Protein AF-0000000076611194 (afdb_homodimer)

Foldseek 3Di:
DWDQFPLRDIDDQAEAECQPPDLVLVLVQVVLLVVLPAQHYEEELQSVNLLSQLVSQVPDPHHPVSHAYEYEDEQQCLVPVVLVLVLSCVSNVHQAHAEYEHEDQFHFHHPDDGRDDFDFALPQQVRTDPDHVLSSLVVVVVCCVVVRYSFYAYEPAALVRLVVNVVRHPHRHRAYEYAAELLRHNLVRCVSCVVVNHAAAHECNWDADDPDPQWPDGDTQQRDPLLVVVCVVFVAHSLLSSCQLQVVSRHRYHDYDSDSVVSSSNSCSPVDHDDPVSSVVSNPDDHDHDPDCVSRGNSDGND/DWDQFPLRDIDDQAEAECQPPDLVLVLVQVVLLVVLPAQHYEEELQSVNLLSQLVSQVPDPHHPVSHAYEYEDEQQCLVPVVLVLVLSCVSNVHQAHAEYEHEDQFHFHHPDDGRDDFDFALPQQVRTDPDHVLSSLVVVVVCCVVVRYSFYAYEPAALVRLVVNVVRHPHRHRAYEYAAELLRHNLVRCVSCVVVNHAAAHECNWDADDPDPQWPDGDTQQRDPLLVVVCVVFVAHSLLSSCQLQVVSRHRYHDYDSDSVVSSSNSCSPVDHDDPVSSVVSNPDDHDHDPDCVSRGNSDGND

Nearest PDB structures (foldseek):
  7s5i-assembly1_A  TM=8.978E-01  e=3.590E-32  Prunus persica
  1cwn-assembly1_A  TM=9.078E-01  e=1.060E-29  Sus scrofa
  3h4g-assembly1_A  TM=8.860E-01  e=6.941E-30  Sus scrofa
  3fx4-assembly1_A  TM=8.850E-01  e=2.966E-29  Sus scrofa
  3cv7-assembly1_A  TM=8.559E-01  e=5.448E-30  Sus scrofa

Solvent-accessible surface area (backbone atoms only — not comparable to full-atom values): 32030 Å² total; per-residue (Å²): 113,70,43,70,37,72,70,70,48,75,41,57,32,59,26,44,38,41,79,87,44,52,49,87,51,39,51,63,34,50,50,43,37,45,72,59,62,46,44,19,40,34,52,28,47,61,55,67,28,44,44,40,54,18,51,39,34,72,73,44,93,54,50,66,87,70,42,43,42,32,37,27,48,46,32,40,37,47,92,45,46,66,61,51,49,51,51,48,32,58,34,34,64,47,79,58,38,51,30,40,23,43,51,45,79,57,30,30,53,65,81,66,85,77,67,55,82,84,75,68,26,55,76,31,48,79,43,54,31,70,52,35,61,71,60,39,48,51,49,53,50,49,36,42,76,70,56,41,26,69,32,47,29,36,17,56,63,46,50,42,55,47,56,43,44,61,25,68,43,88,69,61,50,26,29,38,35,34,76,27,26,70,71,42,61,54,63,67,51,48,50,53,28,54,77,68,51,16,45,35,28,25,28,60,42,72,43,66,52,64,100,41,86,77,38,78,50,66,70,30,56,61,67,33,66,69,43,44,51,48,11,63,73,70,74,47,51,34,64,28,50,44,53,32,56,42,45,75,67,67,21,25,39,40,45,71,63,80,44,58,70,58,39,39,48,56,60,54,25,72,78,67,80,80,50,71,69,59,46,50,56,52,71,62,48,86,57,77,66,66,83,79,57,44,30,53,38,40,37,45,58,56,114,113,70,43,71,36,72,71,67,50,74,42,57,33,58,26,43,37,41,78,88,44,52,49,87,50,39,50,63,35,49,50,42,38,46,73,59,62,49,45,20,41,35,54,29,47,61,55,66,28,44,44,40,53,18,50,37,34,72,73,44,92,55,48,66,88,71,42,43,41,32,36,25,49,46,30,40,36,46,93,44,44,66,62,50,48,51,52,48,30,59,36,33,63,46,81,59,37,51,30,41,24,43,52,44,80,57,29,30,51,66,79,64,84,76,67,54,82,84,78,68,25,55,76,31,47,81,43,54,30,69,52,35,60,69,60,38,49,51,49,53,52,49,35,43,76,70,55,40,26,67,32,46,29,36,17,58,64,47,48,40,56,47,56,42,44,62,26,67,43,89,69,63,48,26,28,39,35,34,76,26,25,70,68,43,62,53,62,67,50,48,50,53,28,55,76,67,54,17,44,34,28,26,28,60,41,71,44,65,52,64,99,41,85,77,38,78,50,66,70,29,56,60,68,33,65,69,42,45,50,48,12,63,74,69,74,46,50,34,66,30,50,44,53,32,54,41,46,75,67,68,19,25,39,41,44,71,63,82,44,58,69,57,38,40,47,56,59,54,25,72,77,68,80,79,50,71,70,58,46,50,55,52,72,62,50,87,56,78,66,67,82,78,58,44,30,53,36,40,37,45,56,56,115

Secondary structure (DSSP, 8-state):
-EEE-TTS-EEESEEEE-TT--GGGHHHHHHHHHHHT--EEE--GGGT-HHHHHHHHHHSSS-GGGSEEEEEE-GGGGGGHHHHHHHHHHHHTSS-EEEEEESSSSEE----SSSPP----TTGGGGEE---HHHHHHHHHHHHHTTSEEEEEEES--HHHHHHHHHH-SS--SEEEEE-BTTB--HHHHHHHHHTTPEEEEE--S----S-TT------GGG-HHHHHHHHHHT--HHHHHHHHHHHTT-EEEE--S-HHHHHHHHGGGS----HHHHHHHHT---------HHHHHSS---/-EEE-TTS-EEESEEEE-TT--GGGHHHHHHHHHHHT--EEE--GGGT-HHHHHHHHHHSSS-GGGSEEEEEE-GGGGGGHHHHHHHHHHHHTSS-EEEEEESSSSEE----SSSPP----TTGGGGEE---HHHHHHHHHHHHHTTSEEEEEEES--HHHHHHHHHH-SS--SEEEEE-BTTB--HHHHHHHHHTTPEEEEE--S----S-TT------GGG-HHHHHHHHHHT--HHHHHHHHHHHTT-EEEE--S-HHHHHHHHGGGS----HHHHHHHHT---------HHHHHSS---

Structure (mmCIF, N/CA/C/O backbone):
data_AF-0000000076611194-model_v1
#
loop_
_entity.id
_entity.type
_entity.pdbx_description
1 polymer 'NADP-dependent oxidoreductase domain-containing protein'
#
loop_
_atom_site.group_PDB
_atom_site.id
_atom_site.type_symbol
_atom_site.label_atom_id
_atom_site.label_alt_id
_atom_site.label_comp_id
_atom_site.label_asym_id
_atom_site.label_entity_id
_atom_site.label_seq_id
_atom_site.pdbx_PDB_ins_code
_atom_site.Cartn_x
_atom_site.Cartn_y
_atom_site.Cartn_z
_atom_site.occupancy
_atom_site.B_iso_or_equiv
_atom_site.auth_seq_id
_atom_site.auth_comp_id
_atom_site.auth_asym_id
_atom_site.auth_atom_id
_atom_site.pdbx_PDB_model_num
ATOM 1 N N . MET A 1 1 ? -4.527 19.906 24.047 1 89.81 1 MET A N 1
ATOM 2 C CA . MET A 1 1 ? -3.975 18.562 23.953 1 89.81 1 MET A CA 1
ATOM 3 C C . MET A 1 1 ? -2.678 18.562 23.141 1 89.81 1 MET A C 1
ATOM 5 O O . MET A 1 1 ? -2.58 19.219 22.109 1 89.81 1 MET A O 1
ATOM 9 N N . LYS A 1 2 ? -1.618 18.062 23.703 1 95.25 2 LYS A N 1
ATOM 10 C CA . LYS A 1 2 ? -0.316 17.953 23.062 1 95.25 2 LYS A CA 1
ATOM 11 C C . LYS A 1 2 ? 0.236 16.547 23.156 1 95.25 2 LYS A C 1
ATOM 13 O O . LYS A 1 2 ? -0.231 15.742 23.969 1 95.25 2 LYS A O 1
ATOM 18 N N . VAL A 1 3 ? 1.064 16.234 22.203 1 96.94 3 VAL A N 1
ATOM 19 C CA . VAL A 1 3 ? 1.78 14.961 22.234 1 96.94 3 VAL A CA 1
ATOM 20 C C . VAL A 1 3 ? 3.277 15.211 22.062 1 96.94 3 VAL A C 1
ATOM 22 O O . VAL A 1 3 ? 3.689 16.25 21.562 1 96.94 3 VAL A O 1
ATOM 25 N N . THR A 1 4 ? 4.031 14.305 22.625 1 97.94 4 THR A N 1
ATOM 26 C CA . THR A 1 4 ? 5.469 14.344 22.391 1 97.94 4 THR A CA 1
ATOM 27 C C . THR A 1 4 ? 5.836 13.453 21.203 1 97.94 4 THR A C 1
ATOM 29 O O . THR A 1 4 ? 5.527 12.258 21.188 1 97.94 4 THR A O 1
ATOM 32 N N . LEU A 1 5 ? 6.43 14.047 20.188 1 98.31 5 LEU A N 1
ATOM 33 C CA . LEU A 1 5 ? 6.871 13.305 19.016 1 98.31 5 LEU A CA 1
ATOM 34 C C . LEU A 1 5 ? 8.07 12.43 19.344 1 98.31 5 LEU A C 1
ATOM 36 O O . LEU A 1 5 ? 8.711 12.609 20.375 1 98.31 5 LEU A O 1
ATOM 40 N N . SER A 1 6 ? 8.344 11.484 18.484 1 97.06 6 SER A N 1
ATOM 41 C CA . SER A 1 6 ? 9.508 10.625 18.641 1 97.06 6 SER A CA 1
ATOM 42 C C . SER A 1 6 ? 10.797 11.438 18.656 1 97.06 6 SER A C 1
ATOM 44 O O . SER A 1 6 ? 11.82 10.992 19.188 1 97.06 6 SER A O 1
ATOM 46 N N . SER A 1 7 ? 10.727 12.656 18.109 1 97.44 7 SER A N 1
ATOM 47 C CA . SER A 1 7 ? 11.875 13.555 18.078 1 97.44 7 SER A CA 1
ATOM 48 C C . SER A 1 7 ? 12.07 14.25 19.422 1 97.44 7 SER A C 1
ATOM 50 O O . SER A 1 7 ? 13.094 14.898 19.641 1 97.44 7 SER A O 1
ATOM 52 N N . GLY A 1 8 ? 11.109 14.148 20.297 1 97.75 8 GLY A N 1
ATOM 53 C CA . GLY A 1 8 ? 11.195 14.766 21.609 1 97.75 8 GLY A CA 1
ATOM 54 C C . GLY A 1 8 ? 10.477 16.094 21.703 1 97.75 8 GLY A C 1
ATOM 55 O O . GLY A 1 8 ? 10.297 16.625 22.797 1 97.75 8 GLY A O 1
ATOM 56 N N . HIS A 1 9 ? 10.023 16.609 20.562 1 97.69 9 HIS A N 1
ATOM 57 C CA . HIS A 1 9 ? 9.336 17.891 20.531 1 97.69 9 HIS A CA 1
ATOM 58 C C . HIS A 1 9 ? 7.844 17.719 20.797 1 97.69 9 HIS A C 1
ATOM 60 O O . HIS A 1 9 ? 7.238 16.734 20.375 1 97.69 9 HIS A O 1
ATOM 66 N N . GLU A 1 10 ? 7.227 18.656 21.484 1 98 10 GLU A N 1
ATOM 67 C CA . GLU A 1 10 ? 5.793 18.641 21.75 1 98 10 GLU A CA 1
ATOM 68 C C . GLU A 1 10 ? 5.004 19.234 20.594 1 98 10 GLU A C 1
ATOM 70 O O . GLU A 1 10 ? 5.395 20.266 20.031 1 98 10 GLU A O 1
ATOM 75 N N . MET A 1 11 ? 3.965 18.609 20.219 1 98.38 11 MET A N 1
ATOM 76 C CA . MET A 1 11 ? 3.139 19.031 19.094 1 98.38 11 MET A CA 1
ATOM 77 C C . MET A 1 11 ? 1.671 19.125 19.5 1 98.38 11 MET A C 1
ATOM 79 O O . MET A 1 11 ? 1.11 18.156 20.016 1 98.38 11 MET A O 1
ATOM 83 N N . PRO A 1 12 ? 1.036 20.312 19.328 1 98.19 12 PRO A N 1
ATOM 84 C CA . PRO A 1 12 ? -0.415 20.375 19.516 1 98.19 12 PRO A CA 1
ATOM 85 C C . PRO A 1 12 ? -1.175 19.484 18.531 1 98.19 12 PRO A C 1
ATOM 87 O O . PRO A 1 12 ? -0.795 19.391 17.359 1 98.19 12 PRO A O 1
ATOM 90 N N . LEU A 1 13 ? -2.264 18.906 18.906 1 97.62 13 LEU A N 1
ATOM 91 C CA . LEU A 1 13 ? -2.957 17.891 18.125 1 97.62 13 LEU A CA 1
ATOM 92 C C . LEU A 1 13 ? -4.074 18.516 17.297 1 97.62 13 LEU A C 1
ATOM 94 O O . LEU A 1 13 ? -4.535 17.906 16.328 1 97.62 13 LEU A O 1
ATOM 98 N N . LEU A 1 14 ? -4.656 19.578 17.812 1 98.12 14 LEU A N 1
ATOM 99 C CA . LEU A 1 14 ? -5.629 20.281 17 1 98.12 14 LEU A CA 1
ATOM 100 C C . LEU A 1 14 ? -4.941 21.328 16.109 1 98.12 14 LEU A C 1
ATOM 102 O O . LEU A 1 14 ? -4.34 22.281 16.625 1 98.12 14 LEU A O 1
ATOM 106 N N . ILE A 1 15 ? -5.012 21.125 14.828 1 98.69 15 ILE A N 1
ATOM 107 C CA . ILE A 1 15 ? -4.156 21.797 13.859 1 98.69 15 ILE A CA 1
ATOM 108 C C . ILE A 1 15 ? -5.004 22.688 12.961 1 98.69 15 ILE A C 1
ATOM 110 O O . ILE A 1 15 ? -6.039 22.266 12.445 1 98.69 15 ILE A O 1
ATOM 114 N N . TYR A 1 16 ? -4.602 23.938 12.844 1 98.5 16 TYR A N 1
ATOM 115 C CA . TYR A 1 16 ? -5.25 24.828 11.875 1 98.5 16 TYR A CA 1
ATOM 116 C C . TYR A 1 16 ? -4.637 24.656 10.492 1 98.5 16 TYR A C 1
ATOM 118 O O . TYR A 1 16 ? -3.488 25.047 10.266 1 98.5 16 TYR A O 1
ATOM 126 N N . GLY A 1 17 ? -5.371 24.109 9.578 1 98.38 17 GLY A N 1
ATOM 127 C CA . GLY A 1 17 ? -4.926 23.906 8.203 1 98.38 17 GLY A CA 1
ATOM 128 C C . GLY A 1 17 ? -5.152 25.125 7.316 1 98.38 17 GLY A C 1
ATOM 129 O O . GLY A 1 17 ? -6.094 25.891 7.531 1 98.38 17 GLY A O 1
ATOM 130 N N . THR A 1 18 ? -4.316 25.156 6.273 1 98.19 18 THR A N 1
ATOM 131 C CA . THR A 1 18 ? -4.41 26.359 5.441 1 98.19 18 THR A CA 1
ATOM 132 C C . THR A 1 18 ? -4.559 25.984 3.971 1 98.19 18 THR A C 1
ATOM 134 O O . THR A 1 18 ? -4.379 26.812 3.086 1 98.19 18 THR A O 1
ATOM 137 N N . TYR A 1 19 ? -4.855 24.75 3.643 1 95.88 19 TYR A N 1
ATOM 138 C CA . TYR A 1 19 ? -5.098 24.328 2.266 1 95.88 19 TYR A CA 1
ATOM 139 C C . TYR A 1 19 ? -6.219 25.156 1.64 1 95.88 19 TYR A C 1
ATOM 141 O O . TYR A 1 19 ? -7.289 25.297 2.232 1 95.88 19 TYR A O 1
ATOM 149 N N . LYS A 1 20 ? -6.004 25.781 0.553 1 92.38 20 LYS A N 1
ATOM 150 C CA . LYS A 1 20 ? -6.934 26.578 -0.248 1 92.38 20 LYS A CA 1
ATOM 151 C C . LYS A 1 20 ? -7.305 27.875 0.458 1 92.38 20 LYS A C 1
ATOM 153 O O . LYS A 1 20 ? -8.336 28.469 0.163 1 92.38 20 LYS A O 1
ATOM 158 N N . VAL A 1 21 ? -6.547 28.266 1.458 1 94.31 21 VAL A N 1
ATOM 159 C CA . VAL A 1 21 ? -6.668 29.609 2.004 1 94.31 21 VAL A CA 1
ATOM 160 C C . VAL A 1 21 ? -5.785 30.578 1.211 1 94.31 21 VAL A C 1
ATOM 162 O O . VAL A 1 21 ? -4.559 30.453 1.223 1 94.31 21 VAL A O 1
ATOM 165 N N . TYR A 1 22 ? -6.438 31.5 0.602 1 93.81 22 TYR A N 1
ATOM 166 C CA . TYR A 1 22 ? -5.719 32.438 -0.26 1 93.81 22 TYR A CA 1
ATOM 167 C C . TYR A 1 22 ? -4.82 33.344 0.559 1 93.81 22 TYR A C 1
ATOM 169 O O . TYR A 1 22 ? -5.176 33.75 1.673 1 93.81 22 TYR A O 1
ATOM 177 N N . PRO A 1 23 ? -3.742 33.688 -0.068 1 95.5 23 PRO A N 1
ATOM 178 C CA . PRO A 1 23 ? -2.756 34.5 0.657 1 95.5 23 PRO A CA 1
ATOM 179 C C . PRO A 1 23 ? -3.344 35.781 1.225 1 95.5 23 PRO A C 1
ATOM 181 O O . PRO A 1 23 ? -2.963 36.219 2.316 1 95.5 23 PRO A O 1
ATOM 184 N N . ASP A 1 24 ? -4.266 36.312 0.59 1 96.06 24 ASP A N 1
ATOM 185 C CA . ASP A 1 24 ? -4.781 37.625 0.992 1 96.06 24 ASP A CA 1
ATOM 186 C C . ASP A 1 24 ? -5.605 37.531 2.275 1 96.06 24 ASP A C 1
ATOM 188 O O . ASP A 1 24 ? -5.719 38.5 3.027 1 96.06 24 ASP A O 1
ATOM 192 N N . ILE A 1 25 ? -6.137 36.344 2.598 1 96.56 25 ILE A N 1
ATOM 193 C CA . ILE A 1 25 ? -6.992 36.25 3.775 1 96.56 25 ILE A CA 1
ATOM 194 C C . ILE A 1 25 ? -6.277 35.469 4.867 1 96.56 25 ILE A C 1
ATOM 196 O O . ILE A 1 25 ? -6.809 35.281 5.969 1 96.56 25 ILE A O 1
ATOM 200 N N . ILE A 1 26 ? -5.102 35 4.645 1 96.44 26 ILE A N 1
ATOM 201 C CA . ILE A 1 26 ? -4.312 34.219 5.594 1 96.44 26 ILE A CA 1
ATOM 202 C C . ILE A 1 26 ? -4.152 35 6.895 1 96.44 26 ILE A C 1
ATOM 204 O O . ILE A 1 26 ? -4.387 34.469 7.98 1 96.44 26 ILE A O 1
ATOM 208 N N . PRO A 1 27 ? -3.801 36.312 6.816 1 96.38 27 PRO A N 1
ATOM 209 C CA . PRO A 1 27 ? -3.562 37.031 8.07 1 96.38 27 PRO A CA 1
ATOM 210 C C . PRO A 1 27 ? -4.793 37.062 8.977 1 96.38 27 PRO A C 1
ATOM 212 O O . PRO A 1 27 ? -4.684 36.812 10.18 1 96.38 27 PRO A O 1
ATOM 215 N N . SER A 1 28 ? -5.922 37.312 8.43 1 96.81 28 SER A N 1
ATOM 216 C CA . SER A 1 28 ? -7.141 37.375 9.234 1 96.81 28 SER A CA 1
ATOM 217 C C . SER A 1 28 ? -7.496 36 9.773 1 96.81 28 SER A C 1
ATOM 219 O O . SER A 1 28 ? -7.953 35.875 10.914 1 96.81 28 SER A O 1
ATOM 221 N N . CYS A 1 29 ? -7.309 34.969 9 1 97.62 29 CYS A N 1
ATOM 222 C CA . CYS A 1 29 ? -7.586 33.594 9.422 1 97.62 29 CYS A CA 1
ATOM 223 C C . CYS A 1 29 ? -6.652 33.156 10.555 1 97.62 29 CYS A C 1
ATOM 225 O O . CYS A 1 29 ? -7.094 32.562 11.539 1 97.62 29 CYS A O 1
ATOM 227 N N . LEU A 1 30 ? -5.383 33.469 10.406 1 97.94 30 LEU A N 1
ATOM 228 C CA . LEU A 1 30 ? -4.406 33.125 11.422 1 97.94 30 LEU A CA 1
ATOM 229 C C . LEU A 1 30 ? -4.684 33.875 12.727 1 97.94 30 LEU A C 1
ATOM 231 O O . LEU A 1 30 ? -4.574 33.281 13.812 1 97.94 30 LEU A O 1
ATOM 235 N N . GLN A 1 31 ? -5.023 35.156 12.602 1 97.62 31 GLN A N 1
ATOM 236 C CA . GLN A 1 31 ? -5.371 35.906 13.805 1 97.62 31 GLN A CA 1
ATOM 237 C C . GLN A 1 31 ? -6.523 35.25 14.555 1 97.62 31 GLN A C 1
ATOM 239 O O . GLN A 1 31 ? -6.445 35.062 15.773 1 97.62 31 GLN A O 1
ATOM 244 N N . ALA A 1 32 ? -7.543 34.938 13.836 1 97.88 32 ALA A N 1
ATOM 245 C CA . ALA A 1 32 ? -8.703 34.281 14.438 1 97.88 32 ALA A CA 1
ATOM 246 C C . ALA A 1 32 ? -8.328 32.938 15.078 1 97.88 32 ALA A C 1
ATOM 248 O O . ALA A 1 32 ? -8.781 32.625 16.188 1 97.88 32 ALA A O 1
ATOM 249 N N . ALA A 1 33 ? -7.543 32.125 14.398 1 98.31 33 ALA A N 1
ATOM 250 C CA . ALA A 1 33 ? -7.133 30.812 14.891 1 98.31 33 ALA A CA 1
ATOM 251 C C . ALA A 1 33 ? -6.309 30.938 16.172 1 98.31 33 ALA A C 1
ATOM 253 O O . ALA A 1 33 ? -6.555 30.234 17.141 1 98.31 33 ALA A O 1
ATOM 254 N N . LEU A 1 34 ? -5.352 31.859 16.156 1 98.12 34 LEU A N 1
ATOM 255 C CA . LEU A 1 34 ? -4.484 32.031 17.312 1 98.12 34 LEU A CA 1
ATOM 256 C C . LEU A 1 34 ? -5.266 32.625 18.484 1 98.12 34 LEU A C 1
ATOM 258 O O . LEU A 1 34 ? -5.031 32.25 19.641 1 98.12 34 LEU A O 1
ATOM 262 N N . ASP A 1 35 ? -6.168 33.531 18.188 1 97.88 35 ASP A N 1
ATOM 263 C CA . ASP A 1 35 ? -7.02 34.094 19.234 1 97.88 35 ASP A CA 1
ATOM 264 C C . ASP A 1 35 ? -7.875 33 19.875 1 97.88 35 ASP A C 1
ATOM 266 O O . ASP A 1 35 ? -8.148 33.031 21.062 1 97.88 35 ASP A O 1
ATOM 270 N N . ALA A 1 36 ? -8.336 32.062 19.109 1 97.81 36 ALA A N 1
ATOM 271 C CA . ALA A 1 36 ? -9.164 30.969 19.594 1 97.81 36 ALA A CA 1
ATOM 272 C C . ALA A 1 36 ? -8.352 30.031 20.484 1 97.81 36 ALA A C 1
ATOM 274 O O . ALA A 1 36 ? -8.898 29.375 21.375 1 97.81 36 ALA A O 1
ATOM 275 N N . GLY A 1 37 ? -7.004 29.922 20.172 1 97.62 37 GLY A N 1
ATOM 276 C CA . GLY A 1 37 ? -6.176 29.078 21.016 1 97.62 37 GLY A CA 1
ATOM 277 C C . GLY A 1 37 ? -5.27 28.141 20.219 1 97.62 37 GLY A C 1
ATOM 278 O O . GLY A 1 37 ? -4.363 27.531 20.781 1 97.62 37 GLY A O 1
ATOM 279 N N . PHE A 1 38 ? -5.48 28.062 18.875 1 98.31 38 PHE A N 1
ATOM 280 C CA . PHE A 1 38 ? -4.621 27.219 18.047 1 98.31 38 PHE A CA 1
ATOM 281 C C . PHE A 1 38 ? -3.166 27.656 18.172 1 98.31 38 PHE A C 1
ATOM 283 O O . PHE A 1 38 ? -2.873 28.844 18.25 1 98.31 38 PHE A O 1
ATOM 290 N N . ARG A 1 39 ? -2.297 26.656 18.125 1 98.31 39 ARG A N 1
ATOM 291 C CA . ARG A 1 39 ? -0.866 26.953 18.156 1 98.31 39 ARG A CA 1
ATOM 292 C C . ARG A 1 39 ? -0.108 26.062 17.172 1 98.31 39 ARG A C 1
ATOM 294 O O . ARG A 1 39 ? 1.122 26 17.203 1 98.31 39 ARG A O 1
ATOM 301 N N . HIS A 1 40 ? -0.771 25.25 16.375 1 98.81 40 HIS A N 1
ATOM 302 C CA . HIS A 1 40 ? -0.241 24.422 15.297 1 98.81 40 HIS A CA 1
ATOM 303 C C . HIS A 1 40 ? -0.825 24.828 13.945 1 98.81 40 HIS A C 1
ATOM 305 O O . HIS A 1 40 ? -2.037 24.734 13.742 1 98.81 40 HIS A O 1
ATOM 311 N N . ILE A 1 41 ? 0.032 25.312 13.102 1 98.75 41 ILE A N 1
ATOM 312 C CA . ILE A 1 41 ? -0.364 25.75 11.766 1 98.75 41 ILE A CA 1
ATOM 313 C C . ILE A 1 41 ? 0.169 24.766 10.727 1 98.75 41 ILE A C 1
ATOM 315 O O . ILE A 1 41 ? 1.356 24.438 10.727 1 98.75 41 ILE A O 1
ATOM 319 N N . ASP A 1 42 ? -0.697 24.312 9.875 1 98.81 42 ASP A N 1
ATOM 320 C CA . ASP A 1 42 ? -0.332 23.375 8.812 1 98.81 42 ASP A CA 1
ATOM 321 C C . ASP A 1 42 ? -0.409 24.031 7.441 1 98.81 42 ASP A C 1
ATOM 323 O O . ASP A 1 42 ? -1.436 24.609 7.086 1 98.81 42 ASP A O 1
ATOM 327 N N . THR A 1 43 ? 0.631 23.953 6.727 1 98.75 43 THR A N 1
ATOM 328 C CA . THR A 1 43 ? 0.722 24.453 5.359 1 98.75 43 THR A CA 1
ATOM 329 C C . THR A 1 43 ? 1.559 23.516 4.492 1 98.75 43 THR A C 1
ATOM 331 O O . THR A 1 43 ? 1.72 22.344 4.82 1 98.75 43 THR A O 1
ATOM 334 N N . ALA A 1 44 ? 1.891 23.938 3.271 1 98.62 44 ALA A N 1
ATOM 335 C CA . ALA A 1 44 ? 2.734 23.203 2.328 1 98.62 44 ALA A CA 1
ATOM 336 C C . ALA A 1 44 ? 3.287 24.141 1.254 1 98.62 44 ALA A C 1
ATOM 338 O O . ALA A 1 44 ? 2.691 25.188 0.961 1 98.62 44 ALA A O 1
ATOM 339 N N . SER A 1 45 ? 4.406 23.703 0.715 1 98.06 45 SER A N 1
ATOM 340 C CA . SER A 1 45 ? 4.961 24.484 -0.389 1 98.06 45 SER A CA 1
ATOM 341 C C . SER A 1 45 ? 3.941 24.656 -1.507 1 98.06 45 SER A C 1
ATOM 343 O O . SER A 1 45 ? 3.766 25.766 -2.021 1 98.06 45 SER A O 1
ATOM 345 N N . MET A 1 46 ? 3.203 23.672 -1.845 1 97.19 46 MET A N 1
ATOM 346 C CA . MET A 1 46 ? 2.27 23.656 -2.967 1 97.19 46 MET A CA 1
ATOM 347 C C . MET A 1 46 ? 1.06 24.547 -2.682 1 97.19 46 MET A C 1
ATOM 349 O O . MET A 1 46 ? 0.34 24.938 -3.602 1 97.19 46 MET A O 1
ATOM 353 N N . TYR A 1 47 ? 0.797 24.781 -1.359 1 97.12 47 TYR A N 1
ATOM 354 C CA . TYR A 1 47 ? -0.385 25.562 -1.008 1 97.12 47 TYR A CA 1
ATOM 355 C C . TYR A 1 47 ? -0.247 27 -1.482 1 97.12 47 TYR A C 1
ATOM 357 O O . TYR A 1 47 ? -1.246 27.703 -1.638 1 97.12 47 TYR A O 1
ATOM 365 N N . GLY A 1 48 ? 1.026 27.516 -1.538 1 96.88 48 GLY A N 1
ATOM 366 C CA . GLY A 1 48 ? 1.282 28.844 -2.062 1 96.88 48 GLY A CA 1
ATOM 367 C C . GLY A 1 48 ? 1.058 29.938 -1.041 1 96.88 48 GLY A C 1
ATOM 368 O O . GLY A 1 48 ? 1.004 31.125 -1.393 1 96.88 48 GLY A O 1
ATOM 369 N N . ASN A 1 49 ? 0.896 29.578 0.241 1 97.94 49 ASN A N 1
ATOM 370 C CA . ASN A 1 49 ? 0.572 30.609 1.214 1 97.94 49 ASN A CA 1
ATOM 371 C C . ASN A 1 49 ? 1.616 30.688 2.324 1 97.94 49 ASN A C 1
ATOM 373 O O . ASN A 1 49 ? 1.4 31.344 3.344 1 97.94 49 ASN A O 1
ATOM 377 N N . GLU A 1 50 ? 2.781 30 2.174 1 98.56 50 GLU A N 1
ATOM 378 C CA . GLU A 1 50 ? 3.857 30.047 3.158 1 98.56 50 GLU A CA 1
ATOM 379 C C .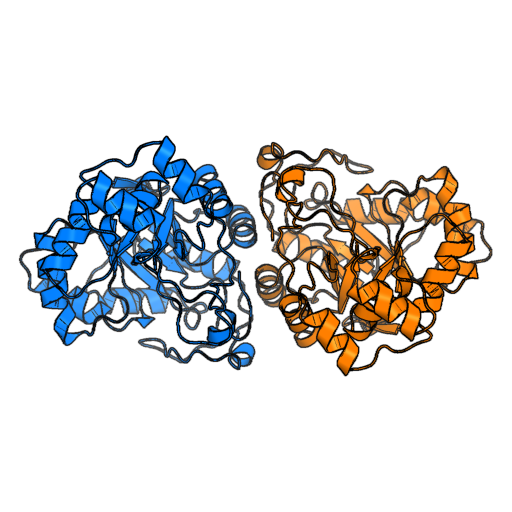 GLU A 1 50 ? 4.336 31.484 3.389 1 98.56 50 GLU A C 1
ATOM 381 O O . GLU A 1 50 ? 4.559 31.891 4.527 1 98.56 50 GLU A O 1
ATOM 386 N N . GLU A 1 51 ? 4.449 32.219 2.275 1 98.31 51 GLU A N 1
ATOM 387 C CA . GLU A 1 51 ? 4.938 33.594 2.385 1 98.31 51 GLU A CA 1
ATOM 388 C C . GLU A 1 51 ? 3.988 34.469 3.217 1 98.31 51 GLU A C 1
ATOM 390 O O . GLU A 1 51 ? 4.434 35.25 4.047 1 98.31 51 GLU A O 1
ATOM 395 N N . ALA A 1 52 ? 2.74 34.344 2.967 1 98.38 52 ALA A N 1
ATOM 396 C CA . ALA A 1 52 ? 1.745 35.094 3.734 1 98.38 52 ALA A CA 1
ATOM 397 C C . ALA A 1 52 ? 1.8 34.719 5.211 1 98.38 52 ALA A C 1
ATOM 399 O O . ALA A 1 52 ? 1.633 35.562 6.082 1 98.38 52 ALA A O 1
ATOM 400 N N . ILE A 1 53 ? 2.033 33.469 5.523 1 98.5 53 ILE A N 1
ATOM 401 C CA . ILE A 1 53 ? 2.139 32.969 6.895 1 98.5 53 ILE A CA 1
ATOM 402 C C . ILE A 1 53 ? 3.373 33.594 7.562 1 98.5 53 ILE A C 1
ATOM 404 O O . ILE A 1 53 ? 3.291 34.094 8.68 1 98.5 53 ILE A O 1
ATOM 408 N N . GLY A 1 54 ? 4.516 33.531 6.855 1 98.25 54 GLY A N 1
ATOM 409 C CA . GLY A 1 54 ? 5.727 34.125 7.383 1 98.25 54 GLY A CA 1
ATOM 410 C C . GLY A 1 54 ? 5.57 35.625 7.684 1 98.25 54 GLY A C 1
ATOM 411 O O . GLY A 1 54 ? 5.969 36.094 8.75 1 98.25 54 GLY A O 1
ATOM 412 N N . THR A 1 55 ? 4.965 36.281 6.75 1 97.81 55 THR A N 1
ATOM 413 C CA . THR A 1 55 ? 4.754 37.719 6.891 1 97.81 55 THR A CA 1
ATOM 414 C C . THR A 1 55 ? 3.855 38.031 8.086 1 97.81 55 THR A C 1
ATOM 416 O O . THR A 1 55 ? 4.09 39 8.812 1 97.81 55 THR A O 1
ATOM 419 N N . PHE A 1 56 ? 2.826 37.25 8.242 1 97.75 56 PHE A N 1
ATOM 420 C CA . PHE A 1 56 ? 1.928 37.406 9.383 1 97.75 56 PHE A CA 1
ATOM 421 C C . PHE A 1 56 ? 2.703 37.375 10.695 1 97.75 56 PHE A C 1
ATOM 423 O O . PHE A 1 56 ? 2.52 38.25 11.547 1 97.75 56 PHE A O 1
ATOM 430 N N . PHE A 1 57 ? 3.602 36.469 10.914 1 97 57 PHE A N 1
ATOM 431 C CA . PHE A 1 57 ? 4.293 36.281 12.188 1 97 57 PHE A CA 1
ATOM 432 C C . PHE A 1 57 ? 5.344 37.375 12.391 1 97 57 PHE A C 1
ATOM 434 O O . PHE A 1 57 ? 5.711 37.688 13.523 1 97 57 PHE A O 1
ATOM 441 N N . LYS A 1 58 ? 5.781 38 11.312 1 95.44 58 LYS A N 1
ATOM 442 C CA . LYS A 1 58 ? 6.711 39.094 11.414 1 95.44 58 LYS A CA 1
ATOM 443 C C . LYS A 1 58 ? 6 40.375 11.875 1 95.44 58 LYS A C 1
ATOM 445 O O . LYS A 1 58 ? 6.609 41.25 12.508 1 95.44 58 LYS A O 1
ATOM 450 N N . ASN A 1 59 ? 4.77 40.438 11.578 1 93.56 59 ASN A N 1
ATOM 451 C CA . ASN A 1 59 ? 4.051 41.688 11.797 1 93.56 59 ASN A CA 1
ATOM 452 C C . ASN A 1 59 ? 3.021 41.531 12.914 1 93.56 59 ASN A C 1
ATOM 454 O O . ASN A 1 59 ? 2.254 42.469 13.172 1 93.56 59 ASN A O 1
ATOM 458 N N . SER A 1 60 ? 2.971 40.469 13.461 1 92.25 60 SER A N 1
ATOM 459 C CA . SER A 1 60 ? 1.947 40.219 14.469 1 92.25 60 SER A CA 1
ATOM 460 C C . SER A 1 60 ? 2.545 40.188 15.867 1 92.25 60 SER A C 1
ATOM 462 O O . SER A 1 60 ? 3.766 40.25 16.031 1 92.25 60 SER A O 1
ATOM 464 N N . THR A 1 61 ? 1.64 40.219 16.844 1 92.44 61 THR A N 1
ATOM 465 C CA . THR A 1 61 ? 2.059 40.094 18.234 1 92.44 61 THR A CA 1
ATOM 466 C C . THR A 1 61 ? 2.426 38.625 18.547 1 92.44 61 THR A C 1
ATOM 468 O O . THR A 1 61 ? 3.096 38.375 19.547 1 92.44 61 THR A O 1
ATOM 471 N N . TYR A 1 62 ? 1.944 37.75 17.766 1 94.19 62 TYR A N 1
ATOM 472 C CA . TYR A 1 62 ? 2.369 36.375 17.875 1 94.19 62 TYR A CA 1
ATOM 473 C C . TYR A 1 62 ? 3.707 36.156 17.188 1 94.19 62 TYR A C 1
ATOM 475 O O . TYR A 1 62 ? 3.865 36.469 16.016 1 94.19 62 TYR A O 1
ATOM 483 N N . THR A 1 63 ? 4.602 35.625 17.938 1 92.5 63 THR A N 1
ATOM 484 C CA . THR A 1 63 ? 5.93 35.375 17.375 1 92.5 63 THR A CA 1
ATOM 485 C C . THR A 1 63 ? 6.043 33.969 16.781 1 92.5 63 THR A C 1
ATOM 487 O O . THR A 1 63 ? 5.246 33.094 17.109 1 92.5 63 THR A O 1
ATOM 490 N N . ARG A 1 64 ? 6.988 33.812 15.961 1 95.5 64 ARG A N 1
ATOM 491 C CA . ARG A 1 64 ? 7.23 32.531 15.297 1 95.5 64 ARG A CA 1
ATOM 492 C C . ARG A 1 64 ? 7.422 31.406 16.312 1 95.5 64 ARG A C 1
ATOM 494 O O . ARG A 1 64 ? 6.973 30.281 16.109 1 95.5 64 ARG A O 1
ATOM 501 N N . ASP A 1 65 ? 8.078 31.641 17.438 1 94.94 65 ASP A N 1
ATOM 502 C CA . ASP A 1 65 ? 8.438 30.609 18.406 1 94.94 65 ASP A CA 1
ATOM 503 C C . ASP A 1 65 ? 7.242 30.234 19.281 1 94.94 65 ASP A C 1
ATOM 505 O O . ASP A 1 65 ? 7.293 29.266 20.031 1 94.94 65 ASP A O 1
ATOM 509 N N . SER A 1 66 ? 6.164 30.953 19.094 1 95.06 66 SER A N 1
ATOM 510 C CA . SER A 1 66 ? 4.973 30.672 19.891 1 95.06 66 SER A CA 1
ATOM 511 C C . SER A 1 66 ? 4.074 29.656 19.203 1 95.06 66 SER A C 1
ATOM 513 O O . SER A 1 66 ? 3.068 29.219 19.766 1 95.06 66 SER A O 1
ATOM 515 N N . VAL A 1 67 ? 4.434 29.281 17.984 1 97.81 67 VAL A N 1
ATOM 516 C CA . VAL A 1 67 ? 3.578 28.375 17.234 1 97.81 67 VAL A CA 1
ATOM 517 C C . VAL A 1 67 ? 4.41 27.219 16.688 1 97.81 67 VAL A C 1
ATOM 519 O O . VAL A 1 67 ? 5.633 27.328 16.562 1 97.81 67 VAL A O 1
ATOM 522 N N . PHE A 1 68 ? 3.76 26.109 16.5 1 98.69 68 PHE A N 1
ATOM 523 C CA . PHE A 1 68 ? 4.258 24.938 15.797 1 98.69 68 PHE A CA 1
ATOM 524 C C . PHE A 1 68 ? 3.848 24.969 14.328 1 98.69 68 PHE A C 1
ATOM 526 O O . PHE A 1 68 ? 2.658 25.031 14.008 1 98.69 68 PHE A O 1
ATOM 533 N N . ILE A 1 69 ? 4.797 24.984 13.406 1 98.88 69 ILE A N 1
ATOM 534 C CA . ILE A 1 69 ? 4.457 25.078 11.984 1 98.88 69 ILE A CA 1
ATOM 535 C C . ILE A 1 69 ? 4.836 23.781 11.281 1 98.88 69 ILE A C 1
ATOM 537 O O . ILE A 1 69 ? 5.973 23.297 11.398 1 98.88 69 ILE A O 1
ATOM 541 N N . THR A 1 70 ? 3.885 23.156 10.609 1 98.94 70 THR A N 1
ATOM 542 C CA . THR A 1 70 ? 4.09 22.031 9.695 1 98.94 70 THR A CA 1
ATOM 543 C C . THR A 1 70 ? 4.012 22.484 8.242 1 98.94 70 THR A C 1
ATOM 545 O O . THR A 1 70 ? 3.078 23.203 7.859 1 98.94 70 THR A O 1
ATOM 548 N N . THR A 1 71 ? 4.996 22.234 7.508 1 98.88 71 THR A N 1
ATOM 549 C CA . THR A 1 71 ? 4.91 22.391 6.059 1 98.88 71 THR A CA 1
ATOM 550 C C . THR A 1 71 ? 5.387 21.125 5.352 1 98.88 71 THR A C 1
ATOM 552 O O . THR A 1 71 ? 5.684 20.109 6 1 98.88 71 THR A O 1
ATOM 555 N N . LYS A 1 72 ? 5.27 21.094 4 1 98.81 72 LYS A N 1
ATOM 556 C CA . LYS A 1 72 ? 5.496 19.859 3.266 1 98.81 72 LYS A CA 1
ATOM 557 C C . LYS A 1 72 ? 6.242 20.109 1.962 1 98.81 72 LYS A C 1
ATOM 559 O O . LYS A 1 72 ? 6 21.125 1.293 1 98.81 72 LYS A O 1
ATOM 564 N N . VAL A 1 73 ? 7.07 19.219 1.681 1 98.75 73 VAL A N 1
ATOM 565 C CA . VAL A 1 73 ? 7.738 19.25 0.384 1 98.75 73 VAL A CA 1
ATOM 566 C C . VAL A 1 73 ? 6.914 18.453 -0.634 1 98.75 73 VAL A C 1
ATOM 568 O O . VAL A 1 73 ? 6.434 17.359 -0.339 1 98.75 73 VAL A O 1
ATOM 571 N N . TRP A 1 74 ? 6.723 19.062 -1.818 1 98.06 74 TRP A N 1
ATOM 572 C CA . TRP A 1 74 ? 5.926 18.469 -2.885 1 98.06 74 TRP A CA 1
ATOM 573 C C . TRP A 1 74 ? 6.734 17.438 -3.664 1 98.06 74 TRP A C 1
ATOM 575 O O . TRP A 1 74 ? 7.953 17.562 -3.785 1 98.06 74 TRP A O 1
ATOM 585 N N . PRO A 1 75 ? 6.066 16.422 -4.246 1 97 75 PRO A N 1
ATOM 586 C CA . PRO A 1 75 ? 6.754 15.305 -4.891 1 97 75 PRO A CA 1
ATOM 587 C C . PRO A 1 75 ? 7.711 15.75 -5.992 1 97 75 PRO A C 1
ATOM 589 O O . PRO A 1 75 ? 8.75 15.133 -6.199 1 97 75 PRO A O 1
ATOM 592 N N . SER A 1 76 ? 7.41 16.812 -6.703 1 97.38 76 SER A N 1
ATOM 593 C CA . SER A 1 76 ? 8.25 17.266 -7.801 1 97.38 76 SER A CA 1
ATOM 594 C C . SER A 1 76 ? 9.562 17.859 -7.289 1 97.38 76 SER A C 1
ATOM 596 O O . SER A 1 76 ? 10.438 18.219 -8.078 1 97.38 76 SER A O 1
ATOM 598 N N . GLN A 1 77 ? 9.695 17.953 -5.988 1 98.19 77 GLN A N 1
ATOM 599 C CA . GLN A 1 77 ? 10.867 18.562 -5.375 1 98.19 77 GLN A CA 1
ATOM 600 C C . GLN A 1 77 ? 11.734 17.516 -4.676 1 98.19 77 GLN A C 1
ATOM 602 O O . GLN A 1 77 ? 12.734 17.844 -4.047 1 98.19 77 GLN A O 1
ATOM 607 N N . TYR A 1 78 ? 11.445 16.234 -4.82 1 98.25 78 TYR A N 1
ATOM 608 C CA . TYR A 1 78 ? 12.047 15.172 -4.016 1 98.25 78 TYR A CA 1
ATOM 609 C C . TYR A 1 78 ? 13.508 14.969 -4.391 1 98.25 78 TYR A C 1
ATOM 611 O O . TYR A 1 78 ? 14.305 14.477 -3.584 1 98.25 78 TYR A O 1
ATOM 619 N N . ARG A 1 79 ? 13.938 15.312 -5.586 1 97.75 79 ARG A N 1
ATOM 620 C CA . ARG A 1 79 ? 15.32 15.117 -5.992 1 97.75 79 ARG A CA 1
ATOM 621 C C . ARG A 1 79 ? 16.234 16.125 -5.312 1 97.75 79 ARG A C 1
ATOM 623 O O . ARG A 1 79 ? 17.453 15.938 -5.273 1 97.75 79 ARG A O 1
ATOM 630 N N . ASP A 1 80 ? 15.648 17.203 -4.828 1 98 80 ASP A N 1
ATOM 631 C CA . ASP A 1 80 ? 16.422 18.234 -4.152 1 98 80 ASP A CA 1
ATOM 632 C C . ASP A 1 80 ? 15.625 18.875 -3.01 1 98 80 ASP A C 1
ATOM 634 O O . ASP A 1 80 ? 15.289 20.047 -3.062 1 98 80 ASP A O 1
ATOM 638 N N . ILE A 1 81 ? 15.484 18.141 -1.962 1 98.62 81 ILE A N 1
ATOM 639 C CA . ILE A 1 81 ? 14.633 18.531 -0.842 1 98.62 81 ILE A CA 1
ATOM 640 C C . ILE A 1 81 ? 15.312 19.641 -0.045 1 98.62 81 ILE A C 1
ATOM 642 O O . ILE A 1 81 ? 14.633 20.5 0.526 1 98.62 81 ILE A O 1
ATOM 646 N N . LYS A 1 82 ? 16.625 19.656 -0.037 1 98.12 82 LYS A N 1
ATOM 647 C CA . LYS A 1 82 ? 17.344 20.719 0.658 1 98.12 82 LYS A CA 1
ATOM 648 C C . LYS A 1 82 ? 16.953 22.094 0.1 1 98.12 82 LYS A C 1
ATOM 650 O O . LYS A 1 82 ? 16.641 23 0.858 1 98.12 82 LYS A O 1
ATOM 655 N N . THR A 1 83 ? 17.031 22.203 -1.22 1 98.19 83 THR A N 1
ATOM 656 C CA . THR A 1 83 ? 16.656 23.453 -1.867 1 98.19 83 THR A CA 1
ATOM 657 C C . THR A 1 83 ? 15.203 23.797 -1.591 1 98.19 83 THR A C 1
ATOM 659 O O . THR A 1 83 ? 14.875 24.953 -1.294 1 98.19 83 THR A O 1
ATOM 662 N N . ALA A 1 84 ? 14.359 22.812 -1.715 1 98.56 84 ALA A N 1
ATOM 663 C CA . ALA A 1 84 ? 12.938 23.031 -1.446 1 98.56 84 ALA A CA 1
ATOM 664 C C . ALA A 1 84 ? 12.719 23.531 -0.026 1 98.56 84 ALA A C 1
ATOM 666 O O . ALA A 1 84 ? 11.922 24.453 0.194 1 98.56 84 ALA A O 1
ATOM 667 N N . CYS A 1 85 ? 13.398 22.922 0.922 1 98.75 85 CYS A N 1
ATOM 668 C CA . CYS A 1 85 ? 13.297 23.328 2.32 1 98.75 85 CYS A CA 1
ATOM 669 C C . CYS A 1 85 ? 13.773 24.75 2.516 1 98.75 85 CYS A C 1
ATOM 671 O O . CYS A 1 85 ? 13.133 25.531 3.223 1 98.75 85 CYS A O 1
ATOM 673 N N . GLU A 1 86 ? 14.867 25.094 1.873 1 98.56 86 GLU A N 1
ATOM 674 C CA . GLU A 1 86 ? 15.398 26.453 1.962 1 98.56 86 GLU A CA 1
ATOM 675 C C . GLU A 1 86 ? 14.398 27.469 1.419 1 98.56 86 GLU A C 1
ATOM 677 O O . GLU A 1 86 ? 14.227 28.547 1.995 1 98.56 86 GLU A O 1
ATOM 682 N N . GLU A 1 87 ? 13.789 27.141 0.355 1 98.62 87 GLU A N 1
ATOM 683 C CA . GLU A 1 87 ? 12.766 28.016 -0.213 1 98.62 87 GLU A CA 1
ATOM 684 C C . GLU A 1 87 ? 11.594 28.188 0.751 1 98.62 87 GLU A C 1
ATOM 686 O O . GLU A 1 87 ? 11.086 29.297 0.913 1 98.62 87 GLU A O 1
ATOM 691 N N . SER A 1 88 ? 11.133 27.078 1.356 1 98.75 88 SER A N 1
ATOM 692 C CA . SER A 1 88 ? 10.062 27.172 2.346 1 98.75 88 SER A CA 1
ATOM 693 C C . SER A 1 88 ? 10.469 28.031 3.527 1 98.75 88 SER A C 1
ATOM 695 O O . SER A 1 88 ? 9.672 28.844 4.008 1 98.75 88 SER A O 1
ATOM 697 N N . LEU A 1 89 ? 11.703 27.828 4.031 1 98.81 89 LEU A N 1
ATOM 698 C CA . LEU A 1 89 ? 12.227 28.641 5.129 1 98.81 89 LEU A CA 1
ATOM 699 C C . LEU A 1 89 ? 12.219 30.125 4.762 1 98.81 89 LEU A C 1
ATOM 701 O O . LEU A 1 89 ? 11.844 30.969 5.578 1 98.81 89 LEU A O 1
ATOM 705 N N . GLN A 1 90 ? 12.648 30.391 3.543 1 98.62 90 GLN A N 1
ATOM 706 C CA . GLN A 1 90 ? 12.648 31.766 3.064 1 98.62 90 GLN A CA 1
ATOM 707 C C . GLN A 1 90 ? 11.234 32.344 3.033 1 98.62 90 GLN A C 1
ATOM 709 O O . GLN A 1 90 ? 10.992 33.438 3.518 1 98.62 90 GLN A O 1
ATOM 714 N N . ARG A 1 91 ? 10.32 31.656 2.5 1 98.56 91 ARG A N 1
ATOM 715 C CA . ARG A 1 91 ? 8.938 32.094 2.406 1 98.56 91 ARG A CA 1
ATOM 716 C C . ARG A 1 91 ? 8.32 32.281 3.789 1 98.56 91 ARG A C 1
ATOM 718 O O . ARG A 1 91 ? 7.629 33.25 4.051 1 98.56 91 ARG A O 1
ATOM 725 N N . LEU A 1 92 ? 8.586 31.328 4.688 1 98.62 92 LEU A N 1
ATOM 726 C CA . LEU A 1 92 ? 8.031 31.344 6.039 1 98.62 92 LEU A CA 1
ATOM 727 C C . LEU A 1 92 ? 8.758 32.375 6.906 1 98.62 92 LEU A C 1
ATOM 729 O O . LEU A 1 92 ? 8.32 32.656 8.023 1 98.62 92 LEU A O 1
ATOM 733 N N . GLN A 1 93 ? 9.891 32.906 6.367 1 98.19 93 GLN A N 1
ATOM 734 C CA . GLN A 1 93 ? 10.688 33.906 7.055 1 98.19 93 GLN A CA 1
ATOM 735 C C . GLN A 1 93 ? 11.109 33.438 8.438 1 98.19 93 GLN A C 1
ATOM 737 O O . GLN A 1 93 ? 10.922 34.156 9.43 1 98.19 93 GLN A O 1
ATOM 742 N N . THR A 1 94 ? 11.672 32.281 8.523 1 98.31 94 THR A N 1
ATOM 743 C CA . THR A 1 94 ? 12.156 31.656 9.742 1 98.31 94 THR A CA 1
ATOM 744 C C . THR A 1 94 ? 13.383 30.797 9.453 1 98.31 94 THR A C 1
ATOM 746 O O . THR A 1 94 ? 13.688 30.5 8.289 1 98.31 94 THR A O 1
ATOM 749 N N . ASP A 1 95 ? 14.117 30.391 10.516 1 97.88 95 ASP A N 1
ATOM 750 C CA . ASP A 1 95 ? 15.359 29.641 10.344 1 97.88 95 ASP A CA 1
ATOM 751 C C . ASP A 1 95 ? 15.141 28.156 10.594 1 97.88 95 ASP A C 1
ATOM 753 O O . ASP A 1 95 ? 16.047 27.344 10.383 1 97.88 95 ASP A O 1
ATOM 757 N N . TYR A 1 96 ? 13.898 27.812 11.023 1 98.31 96 TYR A N 1
ATOM 758 C CA . TYR A 1 96 ? 13.625 26.406 11.266 1 98.31 96 TYR A CA 1
ATOM 759 C C . TYR A 1 96 ? 12.156 26.078 11.008 1 98.31 96 TYR A C 1
ATOM 761 O O . TYR A 1 96 ? 11.305 26.969 11.055 1 98.31 96 TYR A O 1
ATOM 769 N N . ILE A 1 97 ? 11.883 24.891 10.719 1 98.81 97 ILE A N 1
ATOM 770 C CA . ILE A 1 97 ? 10.555 24.312 10.602 1 98.81 97 ILE A CA 1
ATOM 771 C C . ILE A 1 97 ? 10.32 23.297 11.727 1 98.81 97 ILE A C 1
ATOM 773 O O . ILE A 1 97 ? 11.211 22.5 12.039 1 98.81 97 ILE A O 1
ATOM 777 N N . ASP A 1 98 ? 9.18 23.359 12.383 1 98.94 98 ASP A N 1
ATOM 778 C CA . ASP A 1 98 ? 8.914 22.438 13.484 1 98.94 98 ASP A CA 1
ATOM 779 C C . ASP A 1 98 ? 8.695 21.016 12.969 1 98.94 98 ASP A C 1
ATOM 781 O O . ASP A 1 98 ? 9.188 20.047 13.562 1 98.94 98 ASP A O 1
ATOM 785 N N . LEU A 1 99 ? 7.969 20.844 11.898 1 98.94 99 LEU A N 1
ATOM 786 C CA . LEU A 1 99 ? 7.637 19.547 11.305 1 98.94 99 LEU A CA 1
ATOM 787 C C . LEU A 1 99 ? 7.59 19.641 9.789 1 98.94 99 LEU A C 1
ATOM 789 O O . LEU A 1 99 ? 6.84 20.453 9.234 1 98.94 99 LEU A O 1
ATOM 793 N N . TYR A 1 100 ? 8.438 18.875 9.133 1 98.94 100 TYR A N 1
ATOM 794 C CA . TYR A 1 100 ? 8.531 18.859 7.68 1 98.94 100 TYR A CA 1
ATOM 795 C C . TYR A 1 100 ? 8.148 17.484 7.133 1 98.94 100 TYR A C 1
ATOM 797 O O . TYR A 1 100 ? 8.68 16.469 7.57 1 98.94 100 TYR A O 1
ATOM 805 N N . LEU A 1 101 ? 7.188 17.453 6.16 1 98.94 101 LEU A N 1
ATOM 806 C CA . LEU A 1 101 ? 6.648 16.172 5.707 1 98.94 101 LEU A CA 1
ATOM 807 C C . LEU A 1 101 ? 6.965 15.945 4.23 1 98.94 101 LEU A C 1
ATOM 809 O O . LEU A 1 101 ? 6.914 16.875 3.43 1 98.94 101 LEU A O 1
ATOM 813 N N . LEU A 1 102 ? 7.238 14.688 3.836 1 98.88 102 LEU A N 1
ATOM 814 C CA . LEU A 1 102 ? 7.008 14.281 2.455 1 98.88 102 LEU A CA 1
ATOM 815 C C . LEU A 1 102 ? 5.52 14.25 2.137 1 98.88 102 LEU A C 1
ATOM 817 O O . LEU A 1 102 ? 4.762 13.5 2.76 1 98.88 102 LEU A O 1
ATOM 821 N N . HIS A 1 103 ? 5.098 14.977 1.125 1 98 103 HIS A N 1
ATOM 822 C CA . HIS A 1 103 ? 3.684 15.266 0.932 1 98 103 HIS A CA 1
ATOM 823 C C . HIS A 1 103 ? 2.943 14.062 0.371 1 98 103 HIS A C 1
ATOM 825 O O . HIS A 1 103 ? 1.758 13.867 0.648 1 98 103 HIS A O 1
ATOM 831 N N . TRP A 1 104 ? 3.562 13.25 -0.443 1 96.5 104 TRP A N 1
ATOM 832 C CA . TRP A 1 104 ? 3.006 12.047 -1.051 1 96.5 104 TRP A CA 1
ATOM 833 C C . TRP A 1 104 ? 4.059 10.953 -1.148 1 96.5 104 TRP A C 1
ATOM 835 O O . TRP A 1 104 ? 5.258 11.234 -1.222 1 96.5 104 TRP A O 1
ATOM 845 N N . PRO A 1 105 ? 3.623 9.703 -1.183 1 96.88 105 PRO A N 1
ATOM 846 C CA . PRO A 1 105 ? 4.586 8.602 -1.228 1 96.88 105 PRO A CA 1
ATOM 847 C C . PRO A 1 105 ? 4.984 8.219 -2.652 1 96.88 105 PRO A C 1
ATOM 849 O O . PRO A 1 105 ? 4.992 7.039 -3.002 1 96.88 105 PRO A O 1
ATOM 852 N N . LEU A 1 106 ? 5.305 9.18 -3.441 1 96.69 106 LEU A N 1
ATOM 853 C CA . LEU A 1 106 ? 5.852 9.023 -4.785 1 96.69 106 LEU A CA 1
ATOM 854 C C . LEU A 1 106 ? 6.594 10.281 -5.219 1 96.69 106 LEU A C 1
ATOM 856 O O . LEU A 1 106 ? 6.391 11.359 -4.648 1 96.69 106 LEU A O 1
ATOM 860 N N . ALA A 1 107 ? 7.453 10.188 -6.199 1 97.38 107 ALA A N 1
ATOM 861 C CA . ALA A 1 107 ? 8.156 11.336 -6.77 1 97.38 107 ALA A CA 1
ATOM 862 C C . ALA A 1 107 ? 7.582 11.711 -8.133 1 97.38 107 ALA A C 1
ATOM 864 O O . ALA A 1 107 ? 7.102 10.852 -8.867 1 97.38 107 ALA A O 1
ATOM 865 N N . LEU A 1 108 ? 7.59 12.945 -8.398 1 96.56 108 LEU A N 1
ATOM 866 C CA . LEU A 1 108 ? 7.191 13.469 -9.703 1 96.56 108 LEU A CA 1
ATOM 867 C C . LEU A 1 108 ? 8.359 14.195 -10.375 1 96.56 108 LEU A C 1
ATOM 869 O O . LEU A 1 108 ? 9.289 14.648 -9.695 1 96.56 108 LEU A O 1
ATOM 873 N N . LYS A 1 109 ? 8.25 14.297 -11.734 1 95.94 109 LYS A N 1
ATOM 874 C CA . LYS A 1 109 ? 9.234 15.07 -12.484 1 95.94 109 LYS A CA 1
ATOM 875 C C . LYS A 1 109 ? 9.227 16.531 -12.047 1 95.94 109 LYS A C 1
ATOM 877 O O . LYS A 1 109 ? 8.172 17.109 -11.797 1 95.94 109 LYS A O 1
ATOM 882 N N . SER A 1 110 ? 10.398 17.047 -11.961 1 95.62 110 SER A N 1
ATOM 883 C CA . SER A 1 110 ? 10.57 18.406 -11.492 1 95.62 110 SER A CA 1
ATOM 884 C C . SER A 1 110 ? 9.836 19.406 -12.391 1 95.62 110 SER A C 1
ATOM 886 O O . SER A 1 110 ? 9.844 19.266 -13.609 1 95.62 110 SER A O 1
ATOM 888 N N . THR A 1 111 ? 9.273 20.391 -11.781 1 92.88 111 THR A N 1
ATOM 889 C CA . THR A 1 111 ? 8.633 21.484 -12.523 1 92.88 111 THR A CA 1
ATOM 890 C C . THR A 1 111 ? 9.43 22.766 -12.383 1 92.88 111 THR A C 1
ATOM 892 O O . THR A 1 111 ? 8.922 23.859 -12.695 1 92.88 111 THR A O 1
ATOM 895 N N . GLY A 1 112 ? 10.641 22.672 -11.82 1 88.19 112 GLY A N 1
ATOM 896 C CA . GLY A 1 112 ? 11.492 23.828 -11.641 1 88.19 112 GLY A CA 1
ATOM 897 C C . GLY A 1 112 ? 11.43 24.406 -10.242 1 88.19 112 GLY A C 1
ATOM 898 O O . GLY A 1 112 ? 10.711 23.891 -9.383 1 88.19 112 GLY A O 1
ATOM 899 N N . PRO A 1 113 ? 12.164 25.469 -9.984 1 88.25 113 PRO A N 1
ATOM 900 C CA . PRO A 1 113 ? 12.188 26.094 -8.656 1 88.25 113 PRO A CA 1
ATOM 901 C C . PRO A 1 113 ? 10.906 26.859 -8.336 1 88.25 113 PRO A C 1
ATOM 903 O O . PRO A 1 113 ? 10.117 27.156 -9.242 1 88.25 113 PRO A O 1
ATOM 906 N N . GLY A 1 114 ? 10.734 27.141 -7.043 1 92.5 114 GLY A N 1
ATOM 907 C CA . GLY A 1 114 ? 9.57 27.906 -6.629 1 92.5 114 GLY A CA 1
ATOM 908 C C . GLY A 1 114 ? 8.414 27.031 -6.18 1 92.5 114 GLY A C 1
ATOM 909 O O . GLY A 1 114 ? 8.617 25.875 -5.789 1 92.5 114 GLY A O 1
ATOM 910 N N . ILE A 1 115 ? 7.258 27.609 -6.148 1 94.44 115 ILE A N 1
ATOM 911 C CA . ILE A 1 115 ? 6.051 26.906 -5.727 1 94.44 115 ILE A CA 1
ATOM 912 C C . ILE A 1 115 ? 5.68 25.844 -6.77 1 94.44 115 ILE A C 1
ATOM 914 O O . ILE A 1 115 ? 5.523 26.156 -7.953 1 94.44 115 ILE A O 1
ATOM 918 N N . PRO A 1 116 ? 5.617 24.625 -6.32 1 94.88 116 PRO A N 1
ATOM 919 C CA . PRO A 1 116 ? 5.32 23.578 -7.309 1 94.88 116 PRO A CA 1
ATOM 920 C C . PRO A 1 116 ? 3.947 23.75 -7.953 1 94.88 116 PRO A C 1
ATOM 922 O O . PRO A 1 116 ? 3.031 24.297 -7.324 1 94.88 116 PRO A O 1
ATOM 925 N N . LYS A 1 117 ? 3.854 23.344 -9.258 1 88.69 117 LYS A N 1
ATOM 926 C CA . LYS A 1 117 ? 2.596 23.359 -10 1 88.69 117 LYS A CA 1
ATOM 927 C C . LYS A 1 117 ? 1.789 22.094 -9.719 1 88.69 117 LYS A C 1
ATOM 929 O O . LYS A 1 117 ? 2.338 20.984 -9.719 1 88.69 117 LYS A O 1
ATOM 934 N N . TYR A 1 118 ? 0.669 22.281 -9.344 1 84.75 118 TYR A N 1
ATOM 935 C CA . TYR A 1 118 ? -0.242 21.172 -9.094 1 84.75 118 TYR A CA 1
ATOM 936 C C . TYR A 1 118 ? -1.271 21.047 -10.211 1 84.75 118 TYR A C 1
ATOM 938 O O . TYR A 1 118 ? -2.125 21.922 -10.375 1 84.75 118 TYR A O 1
ATOM 946 N N . ASN A 1 119 ? -1.223 20.031 -11.031 1 87.31 119 ASN A N 1
ATOM 947 C CA . ASN A 1 119 ? -2.16 19.75 -12.117 1 87.31 119 ASN A CA 1
ATOM 948 C C . ASN A 1 119 ? -2.658 18.312 -12.055 1 87.31 119 ASN A C 1
ATOM 950 O O . ASN A 1 119 ? -2.189 17.453 -12.805 1 87.31 119 ASN A O 1
ATOM 954 N N . PRO A 1 120 ? -3.625 18.062 -11.156 1 85.75 120 PRO A N 1
ATOM 955 C CA . PRO A 1 120 ? -4.105 16.688 -11.008 1 85.75 120 PRO A CA 1
ATOM 956 C C . PRO A 1 120 ? -4.785 16.156 -12.273 1 85.75 120 PRO A C 1
ATOM 958 O O . PRO A 1 120 ? -5.566 16.875 -12.906 1 85.75 120 PRO A O 1
ATOM 961 N N . SER A 1 121 ? -4.461 14.992 -12.602 1 87.62 121 SER A N 1
ATOM 962 C CA . SER A 1 121 ? -5.035 14.312 -13.758 1 87.62 121 SER A CA 1
ATOM 963 C C . SER A 1 121 ? -4.781 12.812 -13.703 1 87.62 121 SER A C 1
ATOM 965 O O . SER A 1 121 ? -3.695 12.375 -13.312 1 87.62 121 SER A O 1
ATOM 967 N N . PRO A 1 122 ? -5.766 12.078 -14.117 1 83.56 122 PRO A N 1
ATOM 968 C CA . PRO A 1 122 ? -5.5 10.641 -14.25 1 83.56 122 PRO A CA 1
ATOM 969 C C . PRO A 1 122 ? -4.43 10.328 -15.289 1 83.56 122 PRO A C 1
ATOM 971 O O . PRO A 1 122 ? -3.93 9.203 -15.352 1 83.56 122 PRO A O 1
ATOM 974 N N . ASN A 1 123 ? -4.035 11.305 -16.062 1 86.56 123 ASN A N 1
ATOM 975 C CA . ASN A 1 123 ? -3.051 11.125 -17.125 1 86.56 123 ASN A CA 1
ATOM 976 C C . ASN A 1 123 ? -1.646 11.492 -16.656 1 86.56 123 ASN A C 1
ATOM 978 O O . ASN A 1 123 ? -0.698 11.469 -17.453 1 86.56 123 ASN A O 1
ATOM 982 N N . ASN A 1 124 ? -1.585 11.695 -15.336 1 90.62 124 ASN A N 1
ATOM 983 C CA . ASN A 1 124 ? -0.315 12.18 -14.805 1 90.62 124 ASN A CA 1
ATOM 984 C C . ASN A 1 124 ? 0.646 11.023 -14.523 1 90.62 124 ASN A C 1
ATOM 986 O O . ASN A 1 124 ? 1.688 11.219 -13.898 1 90.62 124 ASN A O 1
ATOM 990 N N . PHE A 1 125 ? 0.298 9.875 -15.078 1 91.56 125 PHE A N 1
ATOM 991 C CA . PHE A 1 125 ? 1.186 8.734 -14.914 1 91.56 125 PHE A CA 1
ATOM 992 C C . PHE A 1 125 ? 2.561 9.023 -15.5 1 91.56 125 PHE A C 1
ATOM 994 O O . PHE A 1 125 ? 3.582 8.641 -14.922 1 91.56 125 PHE A O 1
ATOM 1001 N N . GLU A 1 126 ? 2.564 9.695 -16.562 1 92.25 126 GLU A N 1
ATOM 1002 C CA . GLU A 1 126 ? 3.809 9.977 -17.266 1 92.25 126 GLU A CA 1
ATOM 1003 C C . GLU A 1 126 ? 4.684 10.945 -16.484 1 92.25 126 GLU A C 1
ATOM 1005 O O . GLU A 1 126 ? 5.883 11.07 -16.766 1 92.25 126 GLU A O 1
ATOM 1010 N N . ASN A 1 127 ? 4.113 11.648 -15.539 1 94.38 127 ASN A N 1
ATOM 1011 C CA . ASN A 1 127 ? 4.844 12.633 -14.75 1 94.38 127 ASN A CA 1
ATOM 1012 C C . ASN A 1 127 ? 5.527 11.992 -13.539 1 94.38 127 ASN A C 1
ATOM 1014 O O . ASN A 1 127 ? 6.293 12.648 -12.836 1 94.38 127 ASN A O 1
ATOM 1018 N N . ILE A 1 128 ? 5.258 10.734 -13.336 1 95.38 128 ILE A N 1
ATOM 1019 C CA . ILE A 1 128 ? 5.902 10.031 -12.234 1 95.38 128 ILE A CA 1
ATOM 1020 C C . ILE A 1 128 ? 7.402 9.93 -12.484 1 95.38 128 ILE A C 1
ATOM 1022 O O . ILE A 1 128 ? 7.828 9.578 -13.594 1 95.38 128 ILE A O 1
ATOM 1026 N N . ASP A 1 129 ? 8.133 10.328 -11.461 1 94.75 129 ASP A N 1
ATOM 1027 C CA . ASP A 1 129 ? 9.586 10.242 -11.492 1 94.75 129 ASP A CA 1
ATOM 1028 C C . ASP A 1 129 ? 10.078 9 -10.75 1 94.75 129 ASP A C 1
ATOM 1030 O O . ASP A 1 129 ? 9.648 8.734 -9.625 1 94.75 129 ASP A O 1
ATOM 1034 N N . ARG A 1 130 ? 10.938 8.188 -11.305 1 93.19 130 ARG A N 1
ATOM 1035 C CA . ARG A 1 130 ? 11.508 6.992 -10.68 1 93.19 130 ARG A CA 1
ATOM 1036 C C . ARG A 1 130 ? 12.633 7.359 -9.719 1 93.19 130 ARG A C 1
ATOM 1038 O O . ARG A 1 130 ? 13.789 6.996 -9.945 1 93.19 130 ARG A O 1
ATOM 1045 N N . TYR A 1 131 ? 12.273 8.109 -8.688 1 98 131 TYR A N 1
ATOM 1046 C CA . TYR A 1 131 ? 13.18 8.453 -7.605 1 98 131 TYR A CA 1
ATOM 1047 C C . TYR A 1 131 ? 12.797 7.734 -6.316 1 98 131 TYR A C 1
ATOM 1049 O O . TYR A 1 131 ? 11.672 7.887 -5.832 1 98 131 TYR A O 1
ATOM 1057 N N . PRO A 1 132 ? 13.742 6.934 -5.773 1 98.56 132 PRO A N 1
ATOM 1058 C CA . PRO A 1 132 ? 13.406 6.09 -4.625 1 98.56 132 PRO A CA 1
ATOM 1059 C C . PRO A 1 132 ? 13.023 6.902 -3.389 1 98.56 132 PRO A C 1
ATOM 1061 O O . PRO A 1 132 ? 13.664 7.91 -3.084 1 98.56 132 PRO A O 1
ATOM 1064 N N . LEU A 1 133 ? 12.047 6.422 -2.633 1 98.62 133 LEU A N 1
ATOM 1065 C CA . LEU A 1 133 ? 11.555 7.105 -1.443 1 98.62 133 LEU A CA 1
ATOM 1066 C C . LEU A 1 133 ? 12.609 7.105 -0.342 1 98.62 133 LEU A C 1
ATOM 1068 O O . LEU A 1 133 ? 12.703 8.062 0.435 1 98.62 133 LEU A O 1
ATOM 1072 N N . TYR A 1 134 ? 13.414 5.992 -0.285 1 98.75 134 TYR A N 1
ATOM 1073 C CA . TYR A 1 134 ? 14.422 5.941 0.767 1 98.75 134 TYR A CA 1
ATOM 1074 C C . TYR A 1 134 ? 15.461 7.035 0.573 1 98.75 134 TYR A C 1
ATOM 1076 O O . TYR A 1 134 ? 16 7.562 1.547 1 98.75 134 TYR A O 1
ATOM 1084 N N . LEU A 1 135 ? 15.742 7.434 -0.671 1 98.75 135 LEU A N 1
ATOM 1085 C CA . LEU A 1 135 ? 16.672 8.531 -0.936 1 98.75 135 LEU A CA 1
ATOM 1086 C C . LEU A 1 135 ? 16.062 9.867 -0.533 1 98.75 135 LEU A C 1
ATOM 1088 O O . LEU A 1 135 ? 16.75 10.734 -0 1 98.75 135 LEU A O 1
ATOM 1092 N N . ALA A 1 136 ? 14.781 10.047 -0.807 1 98.81 136 ALA A N 1
ATOM 1093 C CA . ALA A 1 136 ? 14.078 11.25 -0.356 1 98.81 136 ALA A CA 1
ATOM 1094 C C . ALA A 1 136 ? 14.133 11.375 1.164 1 98.81 136 ALA A C 1
ATOM 1096 O O . ALA A 1 136 ? 14.383 12.453 1.696 1 98.81 136 ALA A O 1
ATOM 1097 N N . TRP A 1 137 ? 13.938 10.242 1.838 1 98.88 137 TRP A N 1
ATOM 1098 C CA . TRP A 1 137 ? 13.922 10.266 3.297 1 98.88 137 TRP A CA 1
ATOM 1099 C C . TRP A 1 137 ? 15.305 10.609 3.848 1 98.88 137 TRP A C 1
ATOM 1101 O O . TRP A 1 137 ? 15.414 11.336 4.84 1 98.88 137 TRP A O 1
ATOM 1111 N N . GLN A 1 138 ? 16.328 10.102 3.195 1 98.88 138 GLN A N 1
ATOM 1112 C CA . GLN A 1 138 ? 17.688 10.43 3.611 1 98.88 138 GLN A CA 1
ATOM 1113 C C . GLN A 1 138 ? 17.922 11.938 3.572 1 98.88 138 GLN A C 1
ATOM 1115 O O . GLN A 1 138 ? 18.594 12.484 4.449 1 98.88 138 GLN A O 1
ATOM 1120 N N . GLN A 1 139 ? 17.375 12.562 2.561 1 98.94 139 GLN A N 1
ATOM 1121 C CA . GLN A 1 139 ? 17.484 14.016 2.469 1 98.94 139 GLN A CA 1
ATOM 1122 C C . GLN A 1 139 ? 16.766 14.695 3.627 1 98.94 139 GLN A C 1
ATOM 1124 O O . GLN A 1 139 ? 17.25 15.688 4.168 1 98.94 139 GLN A O 1
ATOM 1129 N N . MET A 1 140 ? 15.617 14.195 4.012 1 98.94 140 MET A N 1
ATOM 1130 C CA . MET A 1 140 ? 14.883 14.719 5.16 1 98.94 140 MET A CA 1
ATOM 1131 C C . MET A 1 140 ? 15.711 14.609 6.434 1 98.94 140 MET A C 1
ATOM 1133 O O . MET A 1 140 ? 15.781 15.555 7.219 1 98.94 140 MET A O 1
ATOM 1137 N N . GLU A 1 141 ? 16.328 13.453 6.633 1 98.94 141 GLU A N 1
ATOM 1138 C CA . GLU A 1 141 ? 17.156 13.219 7.812 1 98.94 141 GLU A CA 1
ATOM 1139 C C . GLU A 1 141 ? 18.312 14.203 7.867 1 98.94 141 GLU A C 1
ATOM 1141 O O . GLU A 1 141 ? 18.703 14.664 8.945 1 98.94 141 GLU A O 1
ATOM 1146 N N . GLU A 1 142 ? 18.844 14.484 6.695 1 98.88 142 GLU A N 1
ATOM 1147 C CA . GLU A 1 142 ? 19.938 15.438 6.625 1 98.88 142 GLU A CA 1
ATOM 1148 C C . GLU A 1 142 ? 19.5 16.828 7.098 1 98.88 142 GLU A C 1
ATOM 1150 O O . GLU A 1 142 ? 20.281 17.531 7.734 1 98.88 142 GLU A O 1
ATOM 1155 N N . LEU A 1 143 ? 18.312 17.219 6.797 1 98.94 143 LEU A N 1
ATOM 1156 C CA . LEU A 1 143 ? 17.797 18.516 7.215 1 98.94 143 LEU A CA 1
ATOM 1157 C C . LEU A 1 143 ? 17.734 18.609 8.734 1 98.94 143 LEU A C 1
ATOM 1159 O O . LEU A 1 143 ? 17.938 19.688 9.297 1 98.94 143 LEU A O 1
ATOM 1163 N N . VAL A 1 144 ? 17.391 17.484 9.422 1 98.88 144 VAL A N 1
ATOM 1164 C CA . VAL A 1 144 ? 17.391 17.438 10.883 1 98.88 144 VAL A CA 1
ATOM 1165 C C . VAL A 1 144 ? 18.812 17.656 11.406 1 98.88 144 VAL A C 1
ATOM 1167 O O . VAL A 1 144 ? 19.016 18.469 12.32 1 98.88 144 VAL A O 1
ATOM 1170 N N . ARG A 1 145 ? 19.766 17.016 10.836 1 98.38 145 ARG A N 1
ATOM 1171 C CA . ARG A 1 145 ? 21.156 17.125 11.25 1 98.38 145 ARG A CA 1
ATOM 1172 C C . ARG A 1 145 ? 21.672 18.547 11.07 1 98.38 145 ARG A C 1
ATOM 1174 O O . ARG A 1 145 ? 22.5 19.016 11.867 1 98.38 145 ARG A O 1
ATOM 1181 N N . LEU A 1 146 ? 21.156 19.188 10.047 1 98.38 146 LEU A N 1
ATOM 1182 C CA . LEU A 1 146 ? 21.578 20.547 9.734 1 98.38 146 LEU A CA 1
ATOM 1183 C C . LEU A 1 146 ? 20.859 21.562 10.609 1 98.38 146 LEU A C 1
ATOM 1185 O O . LEU A 1 146 ? 21.172 22.75 10.555 1 98.38 146 LEU A O 1
ATOM 1189 N N . GLY A 1 147 ? 19.828 21.141 11.336 1 98.31 147 GLY A N 1
ATOM 1190 C CA . GLY A 1 147 ? 19.125 22.016 12.258 1 98.31 147 GLY A CA 1
ATOM 1191 C C . GLY A 1 147 ? 18.047 22.844 11.586 1 98.31 147 GLY A C 1
ATOM 1192 O O . GLY A 1 147 ? 17.516 23.781 12.188 1 98.31 147 GLY A O 1
ATOM 1193 N N . LYS A 1 148 ? 17.734 22.562 10.32 1 98.62 148 LYS A N 1
ATOM 1194 C CA . LYS A 1 148 ? 16.75 23.312 9.562 1 98.62 148 LYS A CA 1
ATOM 1195 C C . LYS A 1 148 ? 15.328 22.875 9.914 1 98.62 148 LYS A C 1
ATOM 1197 O O . LYS A 1 148 ? 14.375 23.641 9.766 1 98.62 148 LYS A O 1
ATOM 1202 N N . VAL A 1 149 ? 15.211 21.672 10.328 1 98.81 149 VAL A N 1
ATOM 1203 C CA . VAL A 1 149 ? 13.922 21.078 10.688 1 98.81 149 VAL A CA 1
ATOM 1204 C C . VAL A 1 149 ? 14.039 20.375 12.039 1 98.81 149 VAL A C 1
ATOM 1206 O O . VAL A 1 149 ? 15.047 19.703 12.312 1 98.81 149 VAL A O 1
ATOM 1209 N N . ARG A 1 150 ? 13.016 20.516 12.875 1 98.81 150 ARG A N 1
ATOM 1210 C CA . ARG A 1 150 ? 13.055 19.922 14.203 1 98.81 150 ARG A CA 1
ATOM 1211 C C . ARG A 1 150 ? 12.562 18.469 14.164 1 98.81 150 ARG A C 1
ATOM 1213 O O . ARG A 1 150 ? 13.094 17.609 14.867 1 98.81 150 ARG A O 1
ATOM 1220 N N . SER A 1 151 ? 11.547 18.203 13.422 1 98.88 151 SER A N 1
ATOM 1221 C CA . SER A 1 151 ? 10.953 16.891 13.234 1 98.88 151 SER A CA 1
ATOM 1222 C C . SER A 1 151 ? 10.609 16.641 11.773 1 98.88 151 SER A C 1
ATOM 1224 O O . SER A 1 151 ? 10.336 17.578 11.023 1 98.88 151 SER A O 1
ATOM 1226 N N . ILE A 1 152 ? 10.664 15.391 11.383 1 98.94 152 ILE A N 1
ATOM 1227 C CA . ILE A 1 152 ? 10.328 15.016 10.008 1 98.94 152 ILE A CA 1
ATOM 1228 C C . ILE A 1 152 ? 9.273 13.914 10.023 1 98.94 152 ILE A C 1
ATOM 1230 O O . ILE A 1 152 ? 9.203 13.125 10.969 1 98.94 152 ILE A O 1
ATOM 1234 N N . GLY A 1 153 ? 8.375 13.906 9.07 1 98.94 153 GLY A N 1
ATOM 1235 C CA . GLY A 1 153 ? 7.301 12.938 8.93 1 98.94 153 GLY A CA 1
ATOM 1236 C C . GLY A 1 153 ? 6.863 12.742 7.488 1 98.94 153 GLY A C 1
ATOM 1237 O O . GLY A 1 153 ? 7.617 13.047 6.559 1 98.94 153 GLY A O 1
ATOM 1238 N N . VAL A 1 154 ? 5.715 12.07 7.363 1 98.81 154 VAL A N 1
ATOM 1239 C CA . VAL A 1 154 ? 5.219 11.742 6.031 1 98.81 154 VAL A CA 1
ATOM 1240 C C . VAL A 1 154 ? 3.719 12.023 5.953 1 98.81 154 VAL A C 1
ATOM 1242 O O . VAL A 1 154 ? 3.066 12.234 6.98 1 98.81 154 VAL A O 1
ATOM 1245 N N . SER A 1 155 ? 3.246 12.133 4.754 1 97.5 155 SER A N 1
ATOM 1246 C CA . SER A 1 155 ? 1.817 12.25 4.488 1 97.5 155 SER A CA 1
ATOM 1247 C C . SER A 1 155 ? 1.359 11.219 3.461 1 97.5 155 SER A C 1
ATOM 1249 O O . SER A 1 155 ? 2.057 10.969 2.477 1 97.5 155 SER A O 1
ATOM 1251 N N . ASN A 1 156 ? 0.271 10.516 3.742 1 95.62 156 ASN A N 1
ATOM 1252 C CA . ASN A 1 156 ? -0.441 9.641 2.82 1 95.62 156 ASN A CA 1
ATOM 1253 C C . ASN A 1 156 ? 0.295 8.32 2.627 1 95.62 156 ASN A C 1
ATOM 1255 O O . ASN A 1 156 ? 0.149 7.664 1.591 1 95.62 156 ASN A O 1
ATOM 1259 N N . TRP A 1 157 ? 1.099 7.941 3.564 1 96.31 157 TRP A N 1
ATOM 1260 C CA . TRP A 1 157 ? 1.728 6.625 3.557 1 96.31 157 TRP A CA 1
ATOM 1261 C C . TRP A 1 157 ? 0.769 5.562 4.082 1 96.31 157 TRP A C 1
ATOM 1263 O O . TRP A 1 157 ? 0.091 5.77 5.09 1 96.31 157 TRP A O 1
ATOM 1273 N N . ASN A 1 158 ? 0.671 4.488 3.354 1 94.31 158 ASN A N 1
ATOM 1274 C CA . ASN A 1 158 ? -0.058 3.338 3.877 1 94.31 158 ASN A CA 1
ATOM 1275 C C . ASN A 1 158 ? 0.829 2.469 4.766 1 94.31 158 ASN A C 1
ATOM 1277 O O . ASN A 1 158 ? 1.992 2.801 5 1 94.31 158 ASN A O 1
ATOM 1281 N N . VAL A 1 159 ? 0.267 1.389 5.285 1 95.06 159 VAL A N 1
ATOM 1282 C CA . VAL A 1 159 ? 0.958 0.549 6.258 1 95.06 159 VAL A CA 1
ATOM 1283 C C . VAL A 1 159 ? 2.205 -0.059 5.621 1 95.06 159 VAL A C 1
ATOM 1285 O O . VAL A 1 159 ? 3.281 -0.058 6.223 1 95.06 159 VAL A O 1
ATOM 1288 N N . SER A 1 160 ? 2.096 -0.538 4.383 1 94.69 160 SER A N 1
ATOM 1289 C CA . SER A 1 160 ? 3.197 -1.23 3.721 1 94.69 160 SER A CA 1
ATOM 1290 C C . SER A 1 160 ? 4.387 -0.301 3.512 1 94.69 160 SER A C 1
ATOM 1292 O O . SER A 1 160 ? 5.531 -0.68 3.771 1 94.69 160 SER A O 1
ATOM 1294 N N . LEU A 1 161 ? 4.148 0.87 3.084 1 96.94 161 LEU A N 1
ATOM 1295 C CA . LEU A 1 161 ? 5.211 1.846 2.865 1 96.94 161 LEU A CA 1
ATOM 1296 C C . LEU A 1 161 ? 5.844 2.27 4.188 1 96.94 161 LEU A C 1
ATOM 1298 O O . LEU A 1 161 ? 7.066 2.412 4.277 1 96.94 161 LEU A O 1
ATOM 1302 N N . LEU A 1 162 ? 4.98 2.479 5.164 1 97.38 162 LEU A N 1
ATOM 1303 C CA . LEU A 1 162 ? 5.492 2.879 6.469 1 97.38 162 LEU A CA 1
ATOM 1304 C C . LEU A 1 162 ? 6.367 1.781 7.07 1 97.38 162 LEU A C 1
ATOM 1306 O O . LEU A 1 162 ? 7.414 2.066 7.652 1 97.38 162 LEU A O 1
ATOM 1310 N N . ASN A 1 163 ? 5.836 0.546 6.938 1 97.06 163 ASN A N 1
ATOM 1311 C CA . ASN A 1 163 ? 6.613 -0.575 7.457 1 97.06 163 ASN A CA 1
ATOM 1312 C C . ASN A 1 163 ? 7.988 -0.655 6.801 1 97.06 163 ASN A C 1
ATOM 1314 O O . ASN A 1 163 ? 8.992 -0.854 7.484 1 97.06 163 ASN A O 1
ATOM 1318 N N . ASP A 1 164 ? 8.023 -0.536 5.508 1 97.75 164 ASP A N 1
ATOM 1319 C CA . ASP A 1 164 ? 9.297 -0.554 4.797 1 97.75 164 ASP A CA 1
ATOM 1320 C C . ASP A 1 164 ? 10.18 0.626 5.207 1 97.75 164 ASP A C 1
ATOM 1322 O O . ASP A 1 164 ? 11.375 0.464 5.441 1 97.75 164 ASP A O 1
ATOM 1326 N N . MET A 1 165 ? 9.586 1.815 5.367 1 98.19 165 MET A N 1
ATOM 1327 C CA . MET A 1 165 ? 10.32 3.018 5.754 1 98.19 165 MET A CA 1
ATOM 1328 C C . MET A 1 165 ? 10.977 2.836 7.117 1 98.19 165 MET A C 1
ATOM 1330 O O . MET A 1 165 ? 12.125 3.242 7.312 1 98.19 165 MET A O 1
ATOM 1334 N N . LEU A 1 166 ? 10.273 2.254 8.016 1 98.12 166 LEU A N 1
ATOM 1335 C CA . LEU A 1 166 ? 10.797 2.049 9.367 1 98.12 166 LEU A CA 1
ATOM 1336 C C . LEU A 1 166 ? 12.016 1.131 9.344 1 98.12 166 LEU A C 1
ATOM 1338 O O . LEU A 1 166 ? 12.781 1.091 10.312 1 98.12 166 LEU A O 1
ATOM 1342 N N . SER A 1 167 ? 12.211 0.383 8.227 1 97.88 167 SER A N 1
ATOM 1343 C CA . SER A 1 167 ? 13.344 -0.538 8.125 1 97.88 167 SER A CA 1
ATOM 1344 C C . SER A 1 167 ? 14.602 0.181 7.656 1 97.88 167 SER A C 1
ATOM 1346 O O . SER A 1 167 ? 15.719 -0.28 7.914 1 97.88 167 SER A O 1
ATOM 1348 N N . TYR A 1 168 ? 14.453 1.32 6.992 1 98.19 168 TYR A N 1
ATOM 1349 C CA . TYR A 1 168 ? 15.648 1.964 6.477 1 98.19 168 TYR A CA 1
ATOM 1350 C C . TYR A 1 168 ? 15.852 3.334 7.109 1 98.19 168 TYR A C 1
ATOM 1352 O O . TYR A 1 168 ? 16.922 3.936 6.977 1 98.19 168 TYR A O 1
ATOM 1360 N N . ALA A 1 169 ? 14.891 3.861 7.805 1 98.56 169 ALA A N 1
ATOM 1361 C CA . ALA A 1 169 ? 14.984 5.188 8.406 1 98.56 169 ALA A CA 1
ATOM 1362 C C . ALA A 1 169 ? 15.93 5.188 9.602 1 98.56 169 ALA A C 1
ATOM 1364 O O . ALA A 1 169 ? 15.805 4.355 10.5 1 98.56 169 ALA A O 1
ATOM 1365 N N . THR A 1 170 ? 16.891 6.039 9.594 1 98.44 170 THR A N 1
ATOM 1366 C CA . THR A 1 170 ? 17.688 6.285 10.789 1 98.44 170 THR A CA 1
ATOM 1367 C C . THR A 1 170 ? 16.906 7.125 11.797 1 98.44 170 THR A C 1
ATOM 1369 O O . THR A 1 170 ? 16.938 6.859 13 1 98.44 170 THR A O 1
ATOM 1372 N N . ILE A 1 171 ? 16.266 8.141 11.312 1 98.69 171 ILE A N 1
ATOM 1373 C CA . ILE A 1 171 ? 15.289 8.922 12.07 1 98.69 171 ILE A CA 1
ATOM 1374 C C . ILE A 1 171 ? 13.875 8.516 11.656 1 98.69 171 ILE A C 1
ATOM 1376 O O . ILE A 1 171 ? 13.43 8.836 10.547 1 98.69 171 ILE A O 1
ATOM 1380 N N . PRO A 1 172 ? 13.156 7.812 12.484 1 98.38 172 PRO A N 1
ATOM 1381 C CA . PRO A 1 172 ? 11.805 7.41 12.109 1 98.38 172 PRO A CA 1
ATOM 1382 C C . PRO A 1 172 ? 10.867 8.602 11.891 1 98.38 172 PRO A C 1
ATOM 1384 O O . PRO A 1 172 ? 11.07 9.656 12.484 1 98.38 172 PRO A O 1
ATOM 1387 N N . PRO A 1 173 ? 9.914 8.43 10.992 1 98.88 173 PRO A N 1
ATOM 1388 C CA . PRO A 1 173 ? 8.945 9.516 10.852 1 98.88 173 PRO A CA 1
ATOM 1389 C C . PRO A 1 173 ? 8.188 9.797 12.148 1 98.88 173 PRO A C 1
ATOM 1391 O O . PRO A 1 173 ? 7.719 8.867 12.812 1 98.88 173 PRO A O 1
ATOM 1394 N N . ALA A 1 174 ? 8.047 11.055 12.422 1 98.88 174 ALA A N 1
ATOM 1395 C CA . ALA A 1 174 ? 7.387 11.461 13.664 1 98.88 174 ALA A CA 1
ATOM 1396 C C . ALA A 1 174 ? 5.867 11.344 13.531 1 98.88 174 ALA A C 1
ATOM 1398 O O . ALA A 1 174 ? 5.172 11.141 14.531 1 98.88 174 ALA A O 1
ATOM 1399 N N . CYS A 1 175 ? 5.41 11.477 12.336 1 98.81 175 CYS A N 1
ATOM 1400 C CA . CYS A 1 175 ? 3.967 11.43 12.125 1 98.81 175 CYS A CA 1
ATOM 1401 C C . CYS A 1 175 ? 3.643 10.977 10.703 1 98.81 175 CYS A C 1
ATOM 1403 O O . CYS A 1 175 ? 4.535 10.875 9.859 1 98.81 175 CYS A O 1
ATOM 1405 N N . ASN A 1 176 ? 2.463 10.555 10.492 1 98.62 176 ASN A N 1
ATOM 1406 C CA . ASN A 1 176 ? 1.825 10.32 9.195 1 98.62 176 ASN A CA 1
ATOM 1407 C C . ASN A 1 176 ? 0.5 11.07 9.086 1 98.62 176 ASN A C 1
ATOM 1409 O O . ASN A 1 176 ? -0.417 10.844 9.875 1 98.62 176 ASN A O 1
ATOM 1413 N N . GLN A 1 177 ? 0.463 12.039 8.133 1 98.31 177 GLN A N 1
ATOM 1414 C CA . GLN A 1 177 ? -0.754 12.805 7.895 1 98.31 177 GLN A CA 1
ATOM 1415 C C . GLN A 1 177 ? -1.554 12.219 6.734 1 98.31 177 GLN A C 1
ATOM 1417 O O . GLN A 1 177 ? -1.018 12.016 5.641 1 98.31 177 GLN A O 1
ATOM 1422 N N . PHE A 1 178 ? -2.832 11.867 6.953 1 95 178 PHE A N 1
ATOM 1423 C CA . PHE A 1 178 ? -3.621 11.211 5.918 1 95 178 PHE A CA 1
ATOM 1424 C C . PHE A 1 178 ? -5.105 11.492 6.109 1 95 178 PHE A C 1
ATOM 1426 O O . PHE A 1 178 ? -5.512 12.031 7.141 1 95 178 PHE A O 1
ATOM 1433 N N . GLU A 1 179 ? -5.879 11.195 5.059 1 93.19 179 GLU A N 1
ATOM 1434 C CA . GLU A 1 179 ? -7.324 11.391 5.113 1 93.19 179 GLU A CA 1
ATOM 1435 C C . GLU A 1 179 ? -7.984 10.359 6.023 1 93.19 179 GLU A C 1
ATOM 1437 O O . GLU A 1 179 ? -7.797 9.156 5.848 1 93.19 179 GLU A O 1
ATOM 1442 N N . THR A 1 180 ? -8.727 10.789 6.961 1 92.44 180 THR A N 1
ATOM 1443 C CA . THR A 1 180 ? -9.484 9.891 7.828 1 92.44 180 THR A CA 1
ATOM 1444 C C . THR A 1 180 ? -10.766 10.562 8.312 1 92.44 180 THR A C 1
ATOM 1446 O O . THR A 1 180 ? -10.742 11.727 8.727 1 92.44 180 THR A O 1
ATOM 1449 N N . HIS A 1 181 ? -11.789 9.992 8.18 1 92.06 181 HIS A N 1
ATOM 1450 C CA . HIS A 1 181 ? -13.133 10.359 8.625 1 92.06 181 HIS A CA 1
ATOM 1451 C C . HIS A 1 181 ? -13.992 9.125 8.852 1 92.06 181 HIS A C 1
ATOM 1453 O O . HIS A 1 181 ? -13.547 8 8.625 1 92.06 181 HIS A O 1
ATOM 1459 N N . ILE A 1 182 ? -15.195 9.281 9.25 1 91 182 ILE A N 1
ATOM 1460 C CA . ILE A 1 182 ? -16.031 8.18 9.727 1 91 182 ILE A CA 1
ATOM 1461 C C . ILE A 1 182 ? -16.328 7.227 8.57 1 91 182 ILE A C 1
ATOM 1463 O O . ILE A 1 182 ? -16.625 6.051 8.789 1 91 182 ILE A O 1
ATOM 1467 N N . PHE A 1 183 ? -16.25 7.719 7.344 1 88.12 183 PHE A N 1
ATOM 1468 C CA . PHE A 1 183 ? -16.469 6.859 6.191 1 88.12 183 PHE A CA 1
ATOM 1469 C C . PHE A 1 183 ? -15.164 6.195 5.75 1 88.12 183 PHE A C 1
ATOM 1471 O O . PHE A 1 183 ? -15.18 5.277 4.926 1 88.12 183 PHE A O 1
ATOM 1478 N N . ASN A 1 184 ? -14.086 6.578 6.211 1 88.62 184 ASN A N 1
ATOM 1479 C CA . ASN A 1 184 ? -12.734 6.09 5.977 1 88.62 184 ASN A CA 1
ATOM 1480 C C . ASN A 1 184 ? -11.883 6.145 7.246 1 88.62 184 ASN A C 1
ATOM 1482 O O . ASN A 1 184 ? -10.898 6.883 7.305 1 88.62 184 ASN A O 1
ATOM 1486 N N . PRO A 1 185 ? -12.203 5.391 8.188 1 91 185 PRO A N 1
ATOM 1487 C CA . PRO A 1 185 ? -11.664 5.574 9.539 1 91 185 PRO A CA 1
ATOM 1488 C C . PRO A 1 185 ? -10.18 5.219 9.625 1 91 185 PRO A C 1
ATOM 1490 O O . PRO A 1 185 ? -9.477 5.703 10.523 1 91 185 PRO A O 1
ATOM 1493 N N . LYS A 1 186 ? -9.664 4.312 8.711 1 90.62 186 LYS A N 1
ATOM 1494 C CA . LYS A 1 186 ? -8.258 3.912 8.688 1 90.62 186 LYS A CA 1
ATOM 1495 C C . LYS A 1 186 ? -7.824 3.342 10.031 1 90.62 186 LYS A C 1
ATOM 1497 O O . LYS A 1 186 ? -6.746 3.668 10.531 1 90.62 186 LYS A O 1
ATOM 1502 N N . HIS A 1 187 ? -8.656 2.473 10.656 1 91.62 187 HIS A N 1
ATOM 1503 C CA . HIS A 1 187 ? -8.391 1.925 11.977 1 91.62 187 HIS A CA 1
ATOM 1504 C C . HIS A 1 187 ? -7.039 1.213 12.016 1 91.62 187 HIS A C 1
ATOM 1506 O O . HIS A 1 187 ? -6.234 1.44 12.922 1 91.62 187 HIS A O 1
ATOM 1512 N N . LYS A 1 188 ? -6.762 0.404 11.039 1 90.44 188 LYS A N 1
ATOM 1513 C CA . LYS A 1 188 ? -5.551 -0.415 11.023 1 90.44 188 LYS A CA 1
ATOM 1514 C C . LYS A 1 188 ? -4.309 0.44 10.797 1 90.44 188 LYS A C 1
ATOM 1516 O O . LYS A 1 188 ? -3.244 0.156 11.352 1 90.44 188 LYS A O 1
ATOM 1521 N N . LEU A 1 189 ? -4.422 1.445 9.992 1 93.69 189 LEU A N 1
ATOM 1522 C CA . LEU A 1 189 ? -3.305 2.361 9.781 1 93.69 189 LEU A CA 1
ATOM 1523 C C . LEU A 1 189 ? -2.984 3.127 11.062 1 93.69 189 LEU A C 1
ATOM 1525 O O . LEU A 1 189 ? -1.815 3.264 11.438 1 93.69 189 LEU A O 1
ATOM 1529 N N . ILE A 1 190 ? -4.027 3.611 11.766 1 96.19 190 ILE A N 1
ATOM 1530 C CA . ILE A 1 190 ? -3.838 4.34 13.016 1 96.19 190 ILE A CA 1
ATOM 1531 C C . ILE A 1 190 ? -3.188 3.428 14.047 1 96.19 190 ILE A C 1
ATOM 1533 O O . ILE A 1 190 ? -2.232 3.822 14.719 1 96.19 190 ILE A O 1
ATOM 1537 N N . GLU A 1 191 ? -3.703 2.221 14.109 1 94.88 191 GLU A N 1
ATOM 1538 C CA . GLU A 1 191 ? -3.123 1.243 15.023 1 94.88 191 GLU A CA 1
ATOM 1539 C C . GLU A 1 191 ? -1.644 1.019 14.734 1 94.88 191 GLU A C 1
ATOM 1541 O O . GLU A 1 191 ? -0.817 1.005 15.648 1 94.88 191 GLU A O 1
ATOM 1546 N N . PHE A 1 192 ? -1.336 0.811 13.492 1 96.31 192 PHE A N 1
ATOM 1547 C CA . PHE A 1 192 ? 0.049 0.593 13.094 1 96.31 192 PHE A CA 1
ATOM 1548 C C . PHE A 1 192 ? 0.918 1.783 13.477 1 96.31 192 PHE A C 1
ATOM 1550 O O . PHE A 1 192 ? 2.014 1.61 14.016 1 96.31 192 PHE A O 1
ATOM 1557 N N . CYS A 1 193 ? 0.465 2.982 13.18 1 97.88 193 CYS A N 1
ATOM 1558 C CA . CYS A 1 193 ? 1.19 4.203 13.516 1 97.88 193 CYS A CA 1
ATOM 1559 C C . CYS A 1 193 ? 1.489 4.27 15.008 1 97.88 193 CYS A C 1
ATOM 1561 O O . CYS A 1 193 ? 2.648 4.391 15.406 1 97.88 193 CYS A O 1
ATOM 1563 N N . LEU A 1 194 ? 0.481 4.129 15.789 1 97.44 194 LEU A N 1
ATOM 1564 C CA . LEU A 1 194 ? 0.614 4.277 17.234 1 97.44 194 LEU A CA 1
ATOM 1565 C C . LEU A 1 194 ? 1.544 3.213 17.812 1 97.44 194 LEU A C 1
ATOM 1567 O O . LEU A 1 194 ? 2.367 3.504 18.672 1 97.44 194 LEU A O 1
ATOM 1571 N N . ARG A 1 195 ? 1.483 2.021 17.312 1 95.75 195 ARG A N 1
ATOM 1572 C CA . ARG A 1 195 ? 2.338 0.929 17.766 1 95.75 195 ARG A CA 1
ATOM 1573 C C . ARG A 1 195 ? 3.805 1.222 17.469 1 95.75 195 ARG A C 1
ATOM 1575 O O . ARG A 1 195 ? 4.695 0.69 18.141 1 95.75 195 ARG A O 1
ATOM 1582 N N . ASN A 1 196 ? 4.07 2.023 16.484 1 97.25 196 ASN A N 1
ATOM 1583 C CA . ASN A 1 196 ? 5.441 2.307 16.062 1 97.25 196 ASN A CA 1
ATOM 1584 C C . ASN A 1 196 ? 5.855 3.729 16.438 1 97.25 196 ASN A C 1
ATOM 1586 O O . ASN A 1 196 ? 6.816 4.262 15.875 1 97.25 196 ASN A O 1
ATOM 1590 N N . ASN A 1 197 ? 5.102 4.387 17.25 1 97.69 197 ASN A N 1
ATOM 1591 C CA . ASN A 1 197 ? 5.387 5.723 17.766 1 97.69 197 ASN A CA 1
ATOM 1592 C C . ASN A 1 197 ? 5.395 6.758 16.641 1 97.69 197 ASN A C 1
ATOM 1594 O O . ASN A 1 197 ? 6.246 7.648 16.625 1 97.69 197 ASN A O 1
ATOM 1598 N N . VAL A 1 198 ? 4.629 6.559 15.672 1 98.69 198 VAL A N 1
ATOM 1599 C CA . VAL A 1 198 ? 4.309 7.523 14.625 1 98.69 198 VAL A CA 1
ATOM 1600 C C . VAL A 1 198 ? 2.949 8.156 14.914 1 98.69 198 VAL A C 1
ATOM 1602 O O . VAL A 1 198 ? 1.936 7.461 15.008 1 98.69 198 VAL A O 1
ATOM 1605 N N . ILE A 1 199 ? 2.859 9.453 15.07 1 98.75 199 ILE A N 1
ATOM 1606 C CA . ILE A 1 199 ? 1.604 10.102 15.445 1 98.75 199 ILE A CA 1
ATOM 1607 C C . ILE A 1 199 ? 0.717 10.242 14.211 1 98.75 199 ILE A C 1
ATOM 1609 O O . ILE A 1 199 ? 1.118 10.859 13.219 1 98.75 199 ILE A O 1
ATOM 1613 N N . PRO A 1 200 ? -0.478 9.68 14.219 1 98.44 200 PRO A N 1
ATOM 1614 C CA . PRO A 1 200 ? -1.408 9.938 13.117 1 98.44 200 PRO A CA 1
ATOM 1615 C C . PRO A 1 200 ? -1.974 11.352 13.133 1 98.44 200 PRO A C 1
ATOM 1617 O O . PRO A 1 200 ? -2.301 11.875 14.203 1 98.44 200 PRO A O 1
ATOM 1620 N N . LEU A 1 201 ? -2.018 11.977 12.016 1 98.31 201 LEU A N 1
ATOM 1621 C CA . LEU A 1 201 ? -2.686 13.258 11.812 1 98.31 201 LEU A CA 1
ATOM 1622 C C . LEU A 1 201 ? -3.74 13.156 10.719 1 98.31 201 LEU A C 1
ATOM 1624 O O . LEU A 1 201 ? -3.418 12.844 9.562 1 98.31 201 LEU A O 1
ATOM 1628 N N . GLY A 1 202 ? -4.945 13.43 11.078 1 96.75 202 GLY A N 1
ATOM 1629 C CA . GLY A 1 202 ? -6.027 13.312 10.117 1 96.75 202 GLY A CA 1
ATOM 1630 C C . GLY A 1 202 ? -6.371 14.633 9.445 1 96.75 202 GLY A C 1
ATOM 1631 O O . GLY A 1 202 ? -6.453 15.672 10.102 1 96.75 202 GLY A O 1
ATOM 1632 N N . PHE A 1 203 ? -6.508 14.594 8.164 1 95.19 203 PHE A N 1
ATOM 1633 C CA . PHE A 1 203 ? -7.109 15.711 7.449 1 95.19 203 PHE A CA 1
ATOM 1634 C C . PHE A 1 203 ? -8.391 15.273 6.75 1 95.19 203 PHE A C 1
ATOM 1636 O O . PHE A 1 203 ? -8.688 14.078 6.676 1 95.19 203 PHE A O 1
ATOM 1643 N N . ARG A 1 204 ? -9.203 16.25 6.312 1 91.5 204 ARG A N 1
ATOM 1644 C CA . ARG A 1 204 ? -10.5 15.992 5.695 1 91.5 204 ARG A CA 1
ATOM 1645 C C . ARG A 1 204 ? -11.398 15.18 6.621 1 91.5 204 ARG A C 1
ATOM 1647 O O . ARG A 1 204 ? -11.984 14.18 6.207 1 91.5 204 ARG A O 1
ATOM 1654 N N . VAL A 1 205 ? -11.359 15.562 7.871 1 91.38 205 VAL A N 1
ATOM 1655 C CA . VAL A 1 205 ? -12.109 14.812 8.875 1 91.38 205 VAL A CA 1
ATOM 1656 C C . VAL A 1 205 ? -13.609 15 8.648 1 91.38 205 VAL A C 1
ATOM 1658 O O . VAL A 1 205 ? -14.414 14.172 9.078 1 91.38 205 VAL A O 1
ATOM 1661 N N . VAL A 1 206 ? -13.961 16.156 8.125 1 88.25 206 VAL A N 1
ATOM 1662 C CA . VAL A 1 206 ? -15.289 16.375 7.566 1 88.25 206 VAL A CA 1
ATOM 1663 C C . VAL A 1 206 ? -15.242 16.203 6.047 1 88.25 206 VAL A C 1
ATOM 1665 O O . VAL A 1 206 ? -14.438 16.844 5.367 1 88.25 206 VAL A O 1
ATOM 1668 N N . PHE A 1 207 ? -16.078 15.336 5.609 1 87.38 207 PHE A N 1
ATOM 1669 C CA . PHE A 1 207 ? -15.977 15.008 4.191 1 87.38 207 PHE A CA 1
ATOM 1670 C C . PHE A 1 207 ? -17.359 15.031 3.531 1 87.38 207 PHE A C 1
ATOM 1672 O O . PHE A 1 207 ? -18.312 14.469 4.062 1 87.38 207 PHE A O 1
ATOM 1679 N N . THR A 1 208 ? -17.391 15.773 2.475 1 85.62 208 THR A N 1
ATOM 1680 C CA . THR A 1 208 ? -18.516 15.719 1.559 1 85.62 208 THR A CA 1
ATOM 1681 C C . THR A 1 208 ? -18.094 15.141 0.209 1 85.62 208 THR A C 1
ATOM 1683 O O . THR A 1 208 ? -17.281 15.742 -0.501 1 85.62 208 THR A O 1
ATOM 1686 N N . PRO A 1 209 ? -18.609 13.953 -0.134 1 82.38 209 PRO A N 1
ATOM 1687 C CA . PRO A 1 209 ? -18.234 13.383 -1.431 1 82.38 209 PRO A CA 1
ATOM 1688 C C . PRO A 1 209 ? -18.578 14.297 -2.602 1 82.38 209 PRO A C 1
ATOM 1690 O O . PRO A 1 209 ? -19.641 14.922 -2.609 1 82.38 209 PRO A O 1
ATOM 1693 N N . PRO A 1 210 ? -17.562 14.469 -3.479 1 79.5 210 PRO A N 1
ATOM 1694 C CA . PRO A 1 210 ? -17.891 15.227 -4.688 1 79.5 210 PRO A CA 1
ATOM 1695 C C . PRO A 1 210 ? -18.984 14.562 -5.527 1 79.5 210 PRO A C 1
ATOM 1697 O O . PRO A 1 210 ? -19.234 13.359 -5.375 1 79.5 210 PRO A O 1
ATOM 1700 N N . ASN A 1 211 ? -19.547 15.383 -6.344 1 80.12 211 ASN A N 1
ATOM 1701 C CA . ASN A 1 211 ? -20.562 14.859 -7.254 1 80.12 211 ASN A CA 1
ATOM 1702 C C . ASN A 1 211 ? -19.922 14.18 -8.469 1 80.12 211 ASN A C 1
ATOM 1704 O O . ASN A 1 211 ? -20.016 14.688 -9.586 1 80.12 211 ASN A O 1
ATOM 1708 N N . GLU A 1 212 ? -19.25 13.117 -8.219 1 75.75 212 GLU A N 1
ATOM 1709 C CA . GLU A 1 212 ? -18.609 12.312 -9.242 1 75.75 212 GLU A CA 1
ATOM 1710 C C . GLU A 1 212 ? -19.094 10.867 -9.203 1 75.75 212 GLU A C 1
ATOM 1712 O O . GLU A 1 212 ? -19.406 10.344 -8.133 1 75.75 212 GLU A O 1
ATOM 1717 N N . PRO A 1 213 ? -19.156 10.273 -10.406 1 70 213 PRO A N 1
ATOM 1718 C CA . PRO A 1 213 ? -19.703 8.93 -10.516 1 70 213 PRO A CA 1
ATOM 1719 C C . PRO A 1 213 ? -18.969 7.91 -9.656 1 70 213 PRO A C 1
ATOM 1721 O O . PRO A 1 213 ? -19.562 6.922 -9.211 1 70 213 PRO A O 1
ATOM 1724 N N . ARG A 1 214 ? -17.797 8.188 -9.391 1 67 214 ARG A N 1
ATOM 1725 C CA . ARG A 1 214 ? -17 7.211 -8.648 1 67 214 ARG A CA 1
ATOM 1726 C C . ARG A 1 214 ? -17.453 7.152 -7.188 1 67 214 ARG A C 1
ATOM 1728 O O . ARG A 1 214 ? -17.188 6.172 -6.488 1 67 214 ARG A O 1
ATOM 1735 N N . TYR A 1 215 ? -17.953 8.188 -6.77 1 73.12 215 TYR A N 1
ATOM 1736 C CA . TYR A 1 215 ? -18.5 8.219 -5.414 1 73.12 215 TYR A CA 1
ATOM 1737 C C . TYR A 1 215 ? -19.953 7.793 -5.406 1 73.12 215 TYR A C 1
ATOM 1739 O O . TYR A 1 215 ? -20.844 8.57 -5.789 1 73.12 215 TYR A O 1
ATOM 1747 N N . LYS A 1 216 ? -20.234 6.582 -5.074 1 69.5 216 LYS A N 1
ATOM 1748 C CA . LYS A 1 216 ? -21.594 6.074 -5.059 1 69.5 216 LYS A CA 1
ATOM 1749 C C . LYS A 1 216 ? -22.359 6.574 -3.832 1 69.5 216 LYS A C 1
ATOM 1751 O O . LYS A 1 216 ? -23.578 6.738 -3.875 1 69.5 216 LYS A O 1
ATOM 1756 N N . PHE A 1 217 ? -21.625 6.777 -2.779 1 72.12 217 PHE A N 1
ATOM 1757 C CA . PHE A 1 217 ? -22.188 7.344 -1.563 1 72.12 217 PHE A CA 1
ATOM 1758 C C . PHE A 1 217 ? -22.094 8.867 -1.58 1 72.12 217 PHE A C 1
ATOM 1760 O O . PHE A 1 217 ? -21.016 9.422 -1.819 1 72.12 217 PHE A O 1
ATOM 1767 N N . LYS A 1 218 ? -23.266 9.555 -1.317 1 79.5 218 LYS A N 1
ATOM 1768 C CA . LYS A 1 218 ? -23.312 11 -1.515 1 79.5 218 LYS A CA 1
ATOM 1769 C C . LYS A 1 218 ? -23.484 11.734 -0.187 1 79.5 218 LYS A C 1
ATOM 1771 O O . LYS A 1 218 ? -23.359 12.953 -0.124 1 79.5 218 LYS A O 1
ATOM 1776 N N . GLU A 1 219 ? -23.703 11.07 0.769 1 86 219 GLU A N 1
ATOM 1777 C CA . GLU A 1 219 ? -23.969 11.695 2.062 1 86 219 GLU A CA 1
ATOM 1778 C C . GLU A 1 219 ? -22.688 12.258 2.674 1 86 219 GLU A C 1
ATOM 1780 O O . GLU A 1 219 ? -21.625 11.625 2.621 1 86 219 GLU A O 1
ATOM 1785 N N . SER A 1 220 ? -22.859 13.469 3.197 1 90.12 220 SER A N 1
ATOM 1786 C CA . SER A 1 220 ? -21.75 14.078 3.932 1 90.12 220 SER A CA 1
ATOM 1787 C C . SER A 1 220 ? -21.609 13.461 5.32 1 90.12 220 SER A C 1
ATOM 1789 O O . SER A 1 220 ? -22.594 13.047 5.926 1 90.12 220 SER A O 1
ATOM 1791 N N . THR A 1 221 ? -20.375 13.438 5.805 1 92.31 221 THR A N 1
ATOM 1792 C CA . THR A 1 221 ? -20.156 12.992 7.18 1 92.31 221 THR A CA 1
ATOM 1793 C C . THR A 1 221 ? -20.969 13.844 8.156 1 92.31 221 THR A C 1
ATOM 1795 O O . THR A 1 221 ? -21.484 13.336 9.148 1 92.31 221 THR A O 1
ATOM 1798 N N . ASN A 1 222 ? -21.094 15.125 7.863 1 93.5 222 ASN A N 1
ATOM 1799 C CA . ASN A 1 222 ? -21.828 16.062 8.703 1 93.5 222 ASN A CA 1
ATOM 1800 C C . ASN A 1 222 ? -23.312 15.734 8.758 1 93.5 222 ASN A C 1
ATOM 1802 O O . ASN A 1 222 ? -24 16.078 9.727 1 93.5 222 ASN A O 1
ATOM 1806 N N . ASP A 1 223 ? -23.797 15.086 7.766 1 93.56 223 ASP A N 1
ATOM 1807 C CA . ASP A 1 223 ? -25.219 14.859 7.629 1 93.56 223 ASP A CA 1
ATOM 1808 C C . ASP A 1 223 ? -25.594 13.43 8.016 1 93.56 223 ASP A C 1
ATOM 1810 O O . ASP A 1 223 ? -26.766 13.055 8.016 1 93.56 223 ASP A O 1
ATOM 1814 N N . HIS A 1 224 ? -24.609 12.672 8.312 1 93.31 224 HIS A N 1
ATOM 1815 C CA . HIS A 1 224 ? -24.906 11.305 8.734 1 93.31 224 HIS A CA 1
ATOM 1816 C C . HIS A 1 224 ? -25.797 11.289 9.961 1 93.31 224 HIS A C 1
ATOM 1818 O O . HIS A 1 224 ? -25.578 12.047 10.914 1 93.31 224 HIS A O 1
ATOM 1824 N N . GLN A 1 225 ? -26.75 10.414 9.984 1 94.94 225 GLN A N 1
ATOM 1825 C CA . GLN A 1 225 ? -27.781 10.383 11.016 1 94.94 225 GLN A CA 1
ATOM 1826 C C . GLN A 1 225 ? -27.156 10.195 12.398 1 94.94 225 GLN A C 1
ATOM 1828 O O . GLN A 1 225 ? -27.531 10.891 13.352 1 94.94 225 GLN A O 1
ATOM 1833 N N . LEU A 1 226 ? -26.281 9.273 12.516 1 96.06 226 LEU A N 1
ATOM 1834 C CA . LEU A 1 226 ? -25.656 8.992 13.805 1 96.06 226 LEU A CA 1
ATOM 1835 C C . LEU A 1 226 ? -24.891 10.203 14.32 1 96.06 226 LEU A C 1
ATOM 1837 O O . LEU A 1 226 ? -24.875 10.477 15.523 1 96.06 226 LEU A O 1
ATOM 1841 N N . VAL A 1 227 ? -24.234 10.906 13.477 1 97.25 227 VAL A N 1
ATOM 1842 C CA . VAL A 1 227 ? -23.469 12.102 13.844 1 97.25 227 VAL A CA 1
ATOM 1843 C C . VAL A 1 227 ? -24.438 13.18 14.344 1 97.25 227 VAL A C 1
ATOM 1845 O O . VAL A 1 227 ? -24.172 13.828 15.359 1 97.25 227 VAL A O 1
ATOM 1848 N N . LYS A 1 228 ? -25.547 13.359 13.695 1 97.69 228 LYS A N 1
ATOM 1849 C CA . LYS A 1 228 ? -26.547 14.336 14.109 1 97.69 228 LYS A CA 1
ATOM 1850 C C . LYS A 1 228 ? -27.141 13.969 15.469 1 97.69 228 LYS A C 1
ATOM 1852 O O . LYS A 1 228 ? -27.391 14.852 16.297 1 97.69 228 LYS A O 1
ATOM 1857 N N . GLU A 1 229 ? -27.391 12.758 15.602 1 98.31 229 GLU A N 1
ATOM 1858 C CA . GLU A 1 229 ? -27.891 12.289 16.891 1 98.31 229 GLU A CA 1
ATOM 1859 C C . GLU A 1 229 ? -26.906 12.602 18.016 1 98.31 229 GLU A C 1
ATOM 1861 O O . GLU A 1 229 ? -27.312 13.055 19.094 1 98.31 229 GLU A O 1
ATOM 1866 N N . PHE A 1 230 ? -25.688 12.328 17.797 1 98.44 230 PHE A N 1
ATOM 1867 C CA . PHE A 1 230 ? -24.688 12.586 18.812 1 98.44 230 PHE A CA 1
ATOM 1868 C C . PHE A 1 230 ? -24.484 14.078 19.016 1 98.44 230 PHE A C 1
ATOM 1870 O O . PHE A 1 230 ? -24.203 14.531 20.125 1 98.44 230 PHE A O 1
ATOM 1877 N N . ALA A 1 231 ? -24.609 14.852 17.938 1 98.44 231 ALA A N 1
ATOM 1878 C CA . ALA A 1 231 ? -24.578 16.312 18.078 1 98.44 231 ALA A CA 1
ATOM 1879 C C . ALA A 1 231 ? -25.625 16.781 19.078 1 98.44 231 ALA A C 1
ATOM 1881 O O . ALA A 1 231 ? -25.328 17.594 19.953 1 98.44 231 ALA A O 1
ATOM 1882 N N . ALA A 1 232 ? -26.781 16.281 18.969 1 98.5 232 ALA A N 1
ATOM 1883 C CA . ALA A 1 232 ? -27.891 16.641 19.875 1 98.5 232 ALA A CA 1
ATOM 1884 C C . ALA A 1 232 ? -27.609 16.141 21.281 1 98.5 232 ALA A C 1
ATOM 1886 O O . ALA A 1 232 ? -27.781 16.875 22.25 1 98.5 232 ALA A O 1
ATOM 1887 N N . LYS A 1 233 ? -27.172 14.984 21.375 1 98.5 233 LYS A N 1
ATOM 1888 C CA . LYS A 1 233 ? -26.922 14.336 22.656 1 98.5 233 LYS A CA 1
ATOM 1889 C C . LYS A 1 233 ? -25.891 15.102 23.484 1 98.5 233 LYS A C 1
ATOM 1891 O O . LYS A 1 233 ? -26.031 15.258 24.688 1 98.5 233 LYS A O 1
ATOM 1896 N N . TYR A 1 234 ? -24.875 15.578 22.859 1 98.44 234 TYR A N 1
ATOM 1897 C CA . TYR A 1 234 ? -23.75 16.188 23.562 1 98.44 234 TYR A CA 1
ATOM 1898 C C . TYR A 1 234 ? -23.859 17.703 23.547 1 98.44 234 TYR A C 1
ATOM 1900 O O . TYR A 1 234 ? -23.031 18.391 24.156 1 98.44 234 TYR A O 1
ATOM 1908 N N . GLY A 1 235 ? -24.844 18.281 22.828 1 98.19 235 GLY A N 1
ATOM 1909 C CA . GLY A 1 235 ? -24.984 19.719 22.703 1 98.19 235 GLY A CA 1
ATOM 1910 C C . GLY A 1 235 ? -23.875 20.375 21.906 1 98.19 235 GLY A C 1
ATOM 1911 O O . GLY A 1 235 ? -23.328 21.406 22.328 1 98.19 235 GLY A O 1
ATOM 1912 N N . LYS A 1 236 ? -23.406 19.719 20.938 1 98.31 236 LYS A N 1
ATOM 1913 C CA . LYS A 1 236 ? -22.328 20.156 20.078 1 98.31 236 LYS A CA 1
ATOM 1914 C C . LYS A 1 236 ? -22.75 20.141 18.609 1 98.31 236 LYS A C 1
ATOM 1916 O O . LYS A 1 236 ? -23.812 19.625 18.266 1 98.31 236 LYS A O 1
ATOM 1921 N N . SER A 1 237 ? -22.016 20.75 17.75 1 97.31 237 SER A N 1
ATOM 1922 C CA . SER A 1 237 ? -22.266 20.656 16.312 1 97.31 237 SER A CA 1
ATOM 1923 C C . SER A 1 237 ? -21.781 19.312 15.766 1 97.31 237 SER A C 1
ATOM 1925 O O . SER A 1 237 ? -20.953 18.641 16.391 1 97.31 237 SER A O 1
ATOM 1927 N N . SER A 1 238 ? -22.266 18.938 14.594 1 97.25 238 SER A N 1
ATOM 1928 C CA . SER A 1 238 ? -21.797 17.734 13.914 1 97.25 238 SER A CA 1
ATOM 1929 C C . SER A 1 238 ? -20.281 17.797 13.672 1 97.25 238 SER A C 1
ATOM 1931 O O . SER A 1 238 ? -19.578 16.812 13.828 1 97.25 238 SER A O 1
ATOM 1933 N N . HIS A 1 239 ? -19.828 18.953 13.289 1 96.56 239 HIS A N 1
ATOM 1934 C CA . HIS A 1 239 ? -18.406 19.156 13.047 1 96.56 239 HIS A CA 1
ATOM 1935 C C . HIS A 1 239 ? -17.578 18.859 14.297 1 96.56 239 HIS A C 1
ATOM 1937 O O . HIS A 1 239 ? -16.547 18.203 14.219 1 96.56 239 HIS A O 1
ATOM 1943 N N . GLN A 1 240 ? -18.062 19.328 15.367 1 98 240 GLN A N 1
ATOM 1944 C CA . GLN A 1 240 ? -17.359 19.125 16.625 1 98 240 GLN A CA 1
ATOM 1945 C C . GLN A 1 240 ? -17.312 17.641 16.984 1 98 240 GLN A C 1
ATOM 1947 O O . GLN A 1 240 ? -16.312 17.141 17.5 1 98 240 GLN A O 1
ATOM 1952 N N . ILE A 1 241 ? -18.422 16.922 16.734 1 98.38 241 ILE A N 1
ATOM 1953 C CA . ILE A 1 241 ? -18.469 15.484 17 1 98.38 241 ILE A CA 1
ATOM 1954 C C . ILE A 1 241 ? -17.391 14.781 16.172 1 98.38 241 ILE A C 1
ATOM 1956 O O . ILE A 1 241 ? -16.656 13.93 16.688 1 98.38 241 ILE A O 1
ATOM 1960 N N . LEU A 1 242 ? -17.234 15.164 14.938 1 97.38 242 LEU A N 1
ATOM 1961 C CA . LEU A 1 242 ? -16.297 14.523 14.023 1 97.38 242 LEU A CA 1
ATOM 1962 C C . LEU A 1 242 ? -14.867 14.828 14.414 1 97.38 242 LEU A C 1
ATOM 1964 O O . LEU A 1 242 ? -14 13.953 14.359 1 97.38 242 LEU A O 1
ATOM 1968 N N . ILE A 1 243 ? -14.602 16.047 14.797 1 97.75 243 ILE A N 1
ATOM 1969 C CA . ILE A 1 243 ? -13.273 16.422 15.266 1 97.75 243 ILE A CA 1
ATOM 1970 C C . ILE A 1 243 ? -12.922 15.641 16.531 1 97.75 243 ILE A C 1
ATOM 1972 O O . ILE A 1 243 ? -11.844 15.047 16.609 1 97.75 243 ILE A O 1
ATOM 1976 N N . ARG A 1 244 ? -13.852 15.594 17.469 1 97.94 244 ARG A N 1
ATOM 1977 C CA . ARG A 1 244 ? -13.609 14.938 18.75 1 97.94 244 ARG A CA 1
ATOM 1978 C C . ARG A 1 244 ? -13.398 13.438 18.562 1 97.94 244 ARG A C 1
ATOM 1980 O O . ARG A 1 244 ? -12.562 12.828 19.234 1 97.94 244 ARG A O 1
ATOM 1987 N N . TRP A 1 245 ? -14.18 12.859 17.672 1 97.88 245 TRP A N 1
ATOM 1988 C CA . TRP A 1 245 ? -14.016 11.445 17.344 1 97.88 245 TRP A CA 1
ATOM 1989 C C . TRP A 1 245 ? -12.586 11.141 16.922 1 97.88 245 TRP A C 1
ATOM 1991 O O . TRP A 1 245 ? -11.984 10.172 17.391 1 97.88 245 TRP A O 1
ATOM 2001 N N . ASN A 1 246 ? -12.023 11.93 16.094 1 96.44 246 ASN A N 1
ATOM 2002 C CA . ASN A 1 246 ? -10.648 11.734 15.641 1 96.44 246 ASN A CA 1
ATOM 2003 C C . ASN A 1 246 ? -9.648 11.93 16.781 1 96.44 246 ASN A C 1
ATOM 2005 O O . ASN A 1 246 ? -8.734 11.125 16.953 1 96.44 246 ASN A O 1
ATOM 2009 N N . LEU A 1 247 ? -9.867 12.953 17.562 1 97.12 247 LEU A N 1
ATOM 2010 C CA . LEU A 1 247 ? -8.961 13.25 18.672 1 97.12 247 LEU A CA 1
ATOM 2011 C C . LEU A 1 247 ? -8.938 12.102 19.672 1 97.12 247 LEU A C 1
ATOM 2013 O O . LEU A 1 247 ? -7.879 11.758 20.203 1 97.12 247 LEU A O 1
ATOM 2017 N N . GLN A 1 248 ? -10.078 11.508 19.922 1 97.19 248 GLN A N 1
ATOM 2018 C CA . GLN A 1 248 ? -10.18 10.438 20.906 1 97.19 248 GLN A CA 1
ATOM 2019 C C . GLN A 1 248 ? -9.594 9.133 20.359 1 97.19 248 GLN A C 1
ATOM 2021 O O . GLN A 1 248 ? -9.367 8.195 21.125 1 97.19 248 GLN A O 1
ATOM 2026 N N . ARG A 1 249 ? -9.328 9.109 19.125 1 95.88 249 ARG A N 1
ATOM 2027 C CA . ARG A 1 249 ? -8.633 7.977 18.516 1 95.88 249 ARG A CA 1
ATOM 2028 C C . ARG A 1 249 ? -7.125 8.203 18.484 1 95.88 249 ARG A C 1
ATOM 2030 O O . ARG A 1 249 ? -6.398 7.527 17.766 1 95.88 249 ARG A O 1
ATOM 2037 N N . LYS A 1 250 ? -6.738 9.203 19.219 1 95.06 250 LYS A N 1
ATOM 2038 C CA . LYS A 1 250 ? -5.332 9.555 19.391 1 95.06 250 LYS A CA 1
ATOM 2039 C C . LYS A 1 250 ? -4.723 10.023 18.062 1 95.06 250 LYS A C 1
ATOM 2041 O O . LYS A 1 250 ? -3.553 9.75 17.781 1 95.06 250 LYS A O 1
ATOM 2046 N N . SER A 1 251 ? -5.516 10.539 17.281 1 95.56 251 SER A N 1
ATOM 2047 C CA . SER A 1 251 ? -5.094 11.172 16.031 1 95.56 251 SER A CA 1
ATOM 2048 C C . SER A 1 251 ? -5.227 12.688 16.109 1 95.56 251 SER A C 1
ATOM 2050 O O . SER A 1 251 ? -6.215 13.203 16.641 1 95.56 251 SER A O 1
ATOM 2052 N N . GLY A 1 252 ? -4.102 13.367 15.711 1 97.06 252 GLY A N 1
ATOM 2053 C CA . GLY A 1 252 ? -4.289 14.797 15.484 1 97.06 252 GLY A CA 1
ATOM 2054 C C . GLY A 1 252 ? -5.297 15.102 14.391 1 97.06 252 GLY A C 1
ATOM 2055 O O . GLY A 1 252 ? -5.699 14.203 13.648 1 97.06 252 GLY A O 1
ATOM 2056 N N . VAL A 1 253 ? -5.738 16.359 14.414 1 97.69 253 VAL A N 1
ATOM 2057 C CA . VAL A 1 253 ? -6.801 16.719 13.469 1 97.69 253 VAL A CA 1
ATOM 2058 C C . VAL A 1 253 ? -6.488 18.062 12.82 1 97.69 253 VAL A C 1
ATOM 2060 O O . VAL A 1 253 ? -6.297 19.062 13.508 1 97.69 253 VAL A O 1
ATOM 2063 N N . VAL A 1 254 ? -6.457 18.016 11.516 1 97.94 254 VAL A N 1
ATOM 2064 C CA . VAL A 1 254 ? -6.324 19.25 10.742 1 97.94 254 VAL A CA 1
ATOM 2065 C C . VAL A 1 254 ? -7.707 19.781 10.375 1 97.94 254 VAL A C 1
ATOM 2067 O O . VAL A 1 254 ? -8.5 19.078 9.75 1 97.94 254 VAL A O 1
ATOM 2070 N N . VAL A 1 255 ? -8.016 20.938 10.805 1 96.88 255 VAL A N 1
ATOM 2071 C CA . VAL A 1 255 ? -9.281 21.562 10.461 1 96.88 255 VAL A CA 1
ATOM 2072 C C . VAL A 1 255 ? -9.016 22.906 9.781 1 96.88 255 VAL A C 1
ATOM 2074 O O . VAL A 1 255 ? -8.008 23.562 10.055 1 96.88 255 VAL A O 1
ATOM 2077 N N . LYS A 1 256 ? -9.875 23.234 8.906 1 94.31 256 LYS A N 1
ATOM 2078 C CA . LYS A 1 256 ? -9.742 24.484 8.164 1 94.31 256 LYS A CA 1
ATOM 2079 C C . LYS A 1 256 ? -11.062 25.234 8.117 1 94.31 256 LYS A C 1
ATOM 2081 O O . LYS A 1 256 ? -12.125 24.641 7.922 1 94.31 256 LYS A O 1
ATOM 2086 N N . SER A 1 257 ? -11.008 26.562 8.367 1 94.38 257 SER A N 1
ATOM 2087 C CA . SER A 1 257 ? -12.109 27.5 8.164 1 94.38 257 SER A CA 1
ATOM 2088 C C . SER A 1 257 ? -11.602 28.922 8.008 1 94.38 257 SER A C 1
ATOM 2090 O O . SER A 1 257 ? -10.555 29.281 8.547 1 94.38 257 SER A O 1
ATOM 2092 N N . ALA A 1 258 ? -12.273 29.688 7.227 1 95.12 258 ALA A N 1
ATOM 2093 C CA . ALA A 1 258 ? -11.984 31.109 7.137 1 95.12 258 ALA A CA 1
ATOM 2094 C C . ALA A 1 258 ? -12.945 31.922 8 1 95.12 258 ALA A C 1
ATOM 2096 O O . ALA A 1 258 ? -12.797 33.156 8.133 1 95.12 258 ALA A O 1
ATOM 2097 N N . ASN A 1 259 ? -13.883 31.25 8.586 1 95.25 259 ASN A N 1
ATOM 2098 C CA . ASN A 1 259 ? -14.891 31.891 9.43 1 95.25 259 ASN A CA 1
ATOM 2099 C C . ASN A 1 259 ? -14.5 31.859 10.898 1 95.25 259 ASN A C 1
ATOM 2101 O O . ASN A 1 259 ? -14.398 30.781 11.492 1 95.25 259 ASN A O 1
ATOM 2105 N N . PRO A 1 260 ? -14.359 33.094 11.508 1 96.62 260 PRO A N 1
ATOM 2106 C CA . PRO A 1 260 ? -13.891 33.125 12.898 1 96.62 260 PRO A CA 1
ATOM 2107 C C . PRO A 1 260 ? -14.789 32.344 13.844 1 96.62 260 PRO A C 1
ATOM 2109 O O . PRO A 1 260 ? -14.297 31.703 14.789 1 96.62 260 PRO A O 1
ATOM 2112 N N . GLY A 1 261 ? -16.094 32.438 13.633 1 96.44 261 GLY A N 1
ATOM 2113 C CA . GLY A 1 261 ? -17 31.672 14.461 1 96.44 261 GLY A CA 1
ATOM 2114 C C . GLY A 1 261 ? -16.781 30.172 14.359 1 96.44 261 GLY A C 1
ATOM 2115 O O . GLY A 1 261 ? -16.75 29.484 15.367 1 96.44 261 GLY A O 1
ATOM 2116 N N . ARG A 1 262 ? -16.641 29.672 13.18 1 95.38 262 ARG A N 1
ATOM 2117 C CA . ARG A 1 262 ? -16.375 28.266 12.953 1 95.38 262 ARG A CA 1
ATOM 2118 C C . ARG A 1 262 ? -15.016 27.859 13.508 1 95.38 262 ARG A C 1
ATOM 2120 O O . ARG A 1 262 ? -14.844 26.75 13.992 1 95.38 262 ARG A O 1
ATOM 2127 N N . ILE A 1 263 ? -14.062 28.734 13.367 1 97.88 263 ILE A N 1
ATOM 2128 C CA . ILE A 1 263 ? -12.727 28.5 13.914 1 97.88 263 ILE A CA 1
ATOM 2129 C C . ILE A 1 263 ? -12.82 28.266 15.422 1 97.88 263 ILE A C 1
ATOM 2131 O O . ILE A 1 263 ? -12.242 27.312 15.953 1 97.88 263 ILE A O 1
ATOM 2135 N N . GLN A 1 264 ? -13.555 29.156 16.078 1 97.69 264 GLN A N 1
ATOM 2136 C CA . GLN A 1 264 ? -13.758 29 17.516 1 97.69 264 GLN A CA 1
ATOM 2137 C C . GLN A 1 264 ? -14.477 27.688 17.828 1 97.69 264 GLN A C 1
ATOM 2139 O O . GLN A 1 264 ? -14.125 27 18.781 1 97.69 264 GLN A O 1
ATOM 2144 N N . GLU A 1 265 ? -15.453 27.438 17.062 1 97.06 265 GLU A N 1
ATOM 2145 C CA . GLU A 1 265 ? -16.203 26.203 17.25 1 97.06 265 GLU A CA 1
ATOM 2146 C C . GLU A 1 265 ? -15.297 24.984 17.125 1 97.06 265 GLU A C 1
ATOM 2148 O O . GLU A 1 265 ? -15.406 24.031 17.906 1 97.06 265 GLU A O 1
ATOM 2153 N N . ASN A 1 266 ? -14.477 24.969 16.125 1 97.31 266 ASN A N 1
ATOM 2154 C CA . ASN A 1 266 ? -13.508 23.891 15.945 1 97.31 266 ASN A CA 1
ATOM 2155 C C . ASN A 1 266 ? -12.602 23.75 17.172 1 97.31 266 ASN A C 1
ATOM 2157 O O . ASN A 1 266 ? -12.336 22.641 17.625 1 97.31 266 ASN A O 1
ATOM 2161 N N . TRP A 1 267 ? -12.141 24.859 17.656 1 98 267 TRP A N 1
ATOM 2162 C CA . TRP A 1 267 ? -11.281 24.844 18.828 1 98 267 TRP A CA 1
ATOM 2163 C C . TRP A 1 267 ? -11.992 24.219 20.031 1 98 267 TRP A C 1
ATOM 2165 O O . TRP A 1 267 ? -11.398 23.453 20.781 1 98 267 TRP A O 1
ATOM 2175 N N . ASP A 1 268 ? -13.258 24.484 20.141 1 97.69 268 ASP A N 1
ATOM 2176 C CA . ASP A 1 268 ? -14.062 24.047 21.281 1 97.69 268 ASP A CA 1
ATOM 2177 C C . ASP A 1 268 ? -14.359 22.547 21.203 1 97.69 268 ASP A C 1
ATOM 2179 O O . ASP A 1 268 ? -14.875 21.969 22.156 1 97.69 268 ASP A O 1
ATOM 2183 N N . ALA A 1 269 ? -13.977 21.906 20.188 1 97.12 269 ALA A N 1
ATOM 2184 C CA . ALA A 1 269 ? -14.195 20.469 20.031 1 97.12 269 ALA A CA 1
ATOM 2185 C C . ALA A 1 269 ? -13.344 19.672 21 1 97.12 269 ALA A C 1
ATOM 2187 O O . ALA A 1 269 ? -13.547 18.469 21.188 1 97.12 269 ALA A O 1
ATOM 2188 N N . GLN A 1 270 ? -12.492 20.266 21.688 1 96.38 270 GLN A N 1
ATOM 2189 C CA . GLN A 1 270 ? -11.602 19.594 22.625 1 96.38 270 GLN A CA 1
ATOM 2190 C C . GLN A 1 270 ? -12.195 19.562 24.016 1 96.38 270 GLN A C 1
ATOM 2192 O O . GLN A 1 270 ? -11.633 18.922 24.922 1 96.38 270 GLN A O 1
ATOM 2197 N N . ASP A 1 271 ? -13.352 20.188 24.266 1 96.31 271 ASP A N 1
ATOM 2198 C CA . ASP A 1 271 ? -13.789 20.453 25.625 1 96.31 271 ASP A CA 1
ATOM 2199 C C . ASP A 1 271 ? -14.859 19.453 26.078 1 96.31 271 ASP A C 1
ATOM 2201 O O . ASP A 1 271 ? -15.578 19.703 27.047 1 96.31 271 ASP A O 1
ATOM 2205 N N . PHE A 1 272 ? -15.117 18.391 25.375 1 97.62 272 PHE A N 1
ATOM 2206 C CA . PHE A 1 272 ? -16.047 17.328 25.75 1 97.62 272 PHE A CA 1
ATOM 2207 C C . PHE A 1 272 ? -15.477 15.961 25.406 1 97.62 272 PHE A C 1
ATOM 2209 O O . PHE A 1 272 ? -14.367 15.859 24.875 1 97.62 272 PHE A O 1
ATOM 2216 N N . THR A 1 273 ? -16.203 14.906 25.828 1 98.12 273 THR A N 1
ATOM 2217 C CA . THR A 1 273 ? -15.789 13.523 25.578 1 98.12 273 THR A CA 1
ATOM 2218 C C . THR A 1 273 ? -16.969 12.703 25.047 1 98.12 273 THR A C 1
ATOM 2220 O O . THR A 1 273 ? -18.078 12.797 25.562 1 98.12 273 THR A O 1
ATOM 2223 N N . ILE A 1 274 ? -16.688 12.047 23.969 1 98.56 274 ILE A N 1
ATOM 2224 C CA . ILE A 1 274 ? -17.656 11.07 23.484 1 98.56 274 ILE A CA 1
ATOM 2225 C C . ILE A 1 274 ? -17.516 9.766 24.266 1 98.56 274 ILE A C 1
ATOM 2227 O O . ILE A 1 274 ? -16.406 9.266 24.453 1 98.56 274 ILE A O 1
ATOM 2231 N N . SER A 1 275 ? -18.609 9.188 24.672 1 98.62 275 SER A N 1
ATOM 2232 C CA . SER A 1 275 ? -18.562 7.965 25.469 1 98.62 275 SER A CA 1
ATOM 2233 C C . SER A 1 275 ? -17.969 6.809 24.672 1 98.62 275 SER A C 1
ATOM 2235 O O . SER A 1 275 ? -18.016 6.805 23.438 1 98.62 275 SER A O 1
ATOM 2237 N N . ASP A 1 276 ? -17.469 5.844 25.422 1 97.94 276 ASP A N 1
ATOM 2238 C CA . ASP A 1 276 ? -16.875 4.668 24.781 1 97.94 276 ASP A CA 1
ATOM 2239 C C . ASP A 1 276 ? -17.906 3.945 23.922 1 97.94 276 ASP A C 1
ATOM 2241 O O . ASP A 1 276 ? -17.578 3.471 22.828 1 97.94 276 ASP A O 1
ATOM 2245 N N . GLN A 1 277 ? -19.047 3.848 24.406 1 97.94 277 GLN A N 1
ATOM 2246 C CA . GLN A 1 277 ? -20.109 3.193 23.672 1 97.94 277 GLN A CA 1
ATOM 2247 C C . GLN A 1 277 ? -20.406 3.922 22.359 1 97.94 277 GLN A C 1
ATOM 2249 O O . GLN A 1 277 ? -20.547 3.289 21.312 1 97.94 277 GLN A O 1
ATOM 2254 N N . ASP A 1 278 ? -20.484 5.242 22.453 1 98.25 278 ASP A N 1
ATOM 2255 C CA . ASP A 1 278 ? -20.766 6.031 21.266 1 98.25 278 ASP A CA 1
ATOM 2256 C C . ASP A 1 278 ? -19.594 6.012 20.281 1 98.25 278 ASP A C 1
ATOM 2258 O O . ASP A 1 278 ? -19.781 6.016 19.062 1 98.25 278 ASP A O 1
ATOM 2262 N N . MET A 1 279 ? -18.391 6.023 20.828 1 98.12 279 MET A N 1
ATOM 2263 C CA . MET A 1 279 ? -17.203 5.863 19.984 1 98.12 279 MET A CA 1
ATOM 2264 C C . MET A 1 279 ? -17.281 4.566 19.188 1 98.12 279 MET A C 1
ATOM 2266 O O . MET A 1 279 ? -16.953 4.547 17.984 1 98.12 279 MET A O 1
ATOM 2270 N N . GLU A 1 280 ? -17.688 3.494 19.812 1 96.81 280 GLU A N 1
ATOM 2271 C CA . GLU A 1 280 ? -17.781 2.191 19.172 1 96.81 280 GLU A CA 1
ATOM 2272 C C . GLU A 1 280 ? -18.781 2.223 18.016 1 96.81 280 GLU A C 1
ATOM 2274 O O . GLU A 1 280 ? -18.562 1.614 16.969 1 96.81 280 GLU A O 1
ATOM 2279 N N . LEU A 1 281 ? -19.859 2.885 18.219 1 95.88 281 LEU A N 1
ATOM 2280 C CA . LEU A 1 281 ? -20.875 3.018 17.172 1 95.88 281 LEU A CA 1
ATOM 2281 C C . LEU A 1 281 ? -20.312 3.764 15.961 1 95.88 281 LEU A C 1
ATOM 2283 O O . LEU A 1 281 ? -20.531 3.357 14.82 1 95.88 281 LEU A O 1
ATOM 2287 N N . LEU A 1 282 ? -19.562 4.816 16.234 1 95.81 282 LEU A N 1
ATOM 2288 C CA . LEU A 1 282 ? -18.953 5.574 15.148 1 95.81 282 LEU A CA 1
ATOM 2289 C C . LEU A 1 282 ? -17.859 4.758 1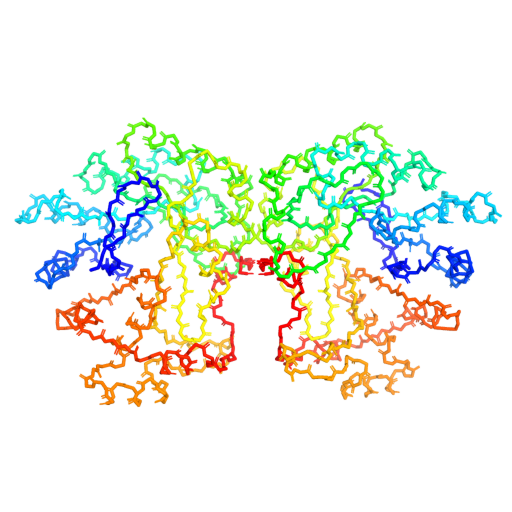4.461 1 95.81 282 LEU A C 1
ATOM 2291 O O . LEU A 1 282 ? -17.719 4.816 13.234 1 95.81 282 LEU A O 1
ATOM 2295 N N . ASN A 1 283 ? -17.125 3.98 15.234 1 94.25 283 ASN A N 1
ATOM 2296 C CA . ASN A 1 283 ? -16.016 3.178 14.727 1 94.25 283 ASN A CA 1
ATOM 2297 C C . ASN A 1 283 ? -16.516 2.061 13.812 1 94.25 283 ASN A C 1
ATOM 2299 O O . ASN A 1 283 ? -15.773 1.579 12.953 1 94.25 283 ASN A O 1
ATOM 2303 N N . ASN A 1 284 ? -17.719 1.65 13.977 1 88.88 284 ASN A N 1
ATOM 2304 C CA . ASN A 1 284 ? -18.219 0.453 13.312 1 88.88 284 ASN A CA 1
ATOM 2305 C C . ASN A 1 284 ? -19.219 0.797 12.219 1 88.88 284 ASN A C 1
ATOM 2307 O O . ASN A 1 284 ? -20 -0.059 11.797 1 88.88 284 ASN A O 1
ATOM 2311 N N . LEU A 1 285 ? -19.172 2.074 11.812 1 86.56 285 LEU A N 1
ATOM 2312 C CA . LEU A 1 285 ? -20.047 2.447 10.711 1 86.56 285 LEU A CA 1
ATOM 2313 C C . LEU A 1 285 ? -19.688 1.682 9.445 1 86.56 285 LEU A C 1
ATOM 2315 O O . LEU A 1 285 ? -18.516 1.486 9.141 1 86.56 285 LEU A O 1
ATOM 2319 N N . GLU A 1 286 ? -20.719 1.011 8.922 1 68.31 286 GLU A N 1
ATOM 2320 C CA . GLU A 1 286 ? -20.5 0.346 7.645 1 68.31 286 GLU A CA 1
ATOM 2321 C C . GLU A 1 286 ? -20.531 1.347 6.492 1 68.31 286 GLU A C 1
ATOM 2323 O O . GLU A 1 286 ? -21.469 2.117 6.348 1 68.31 286 GLU A O 1
ATOM 2328 N N . VAL A 1 287 ? -19.438 1.774 6.082 1 61.38 287 VAL A N 1
ATOM 2329 C CA . VAL A 1 287 ? -19.438 2.732 4.98 1 61.38 287 VAL A CA 1
ATOM 2330 C C . VAL A 1 287 ? -18.875 2.072 3.721 1 61.38 287 VAL A C 1
ATOM 2332 O O . VAL A 1 287 ? -17.953 1.263 3.795 1 61.38 287 VAL A O 1
ATOM 2335 N N . TYR A 1 288 ? -19.781 2.217 2.582 1 58.5 288 TYR A N 1
ATOM 2336 C CA . TYR A 1 288 ? -19.469 1.646 1.275 1 58.5 288 TYR A CA 1
ATOM 2337 C C . TYR A 1 288 ? -18.953 2.713 0.322 1 58.5 288 TYR A C 1
ATOM 2339 O O . TYR A 1 288 ? -19.453 3.834 0.295 1 58.5 288 TYR A O 1
ATOM 2347 N N . GLY A 1 289 ? -17.688 2.896 0.058 1 58.88 289 GLY A N 1
ATOM 2348 C CA . GLY A 1 289 ? -17.188 3.717 -1.032 1 58.88 289 GLY A CA 1
ATOM 2349 C C . GLY A 1 289 ? -15.688 3.924 -0.978 1 58.88 289 GLY A C 1
ATOM 2350 O O . GLY A 1 289 ? -15.047 3.609 0.028 1 58.88 289 GLY A O 1
ATOM 2351 N N . VAL A 1 290 ? -15.258 4.242 -2.131 1 57.88 290 VAL A N 1
ATOM 2352 C CA . VAL A 1 290 ? -13.836 4.535 -2.27 1 57.88 290 VAL A CA 1
ATOM 2353 C C . VAL A 1 290 ? -13.602 6.039 -2.139 1 57.88 290 VAL A C 1
ATOM 2355 O O . VAL A 1 290 ? -14.281 6.836 -2.795 1 57.88 290 VAL A O 1
ATOM 2358 N N . PHE A 1 291 ? -12.773 6.371 -1.226 1 64.12 291 PHE A N 1
ATOM 2359 C CA . PHE A 1 291 ? -12.586 7.793 -0.965 1 64.12 291 PHE A CA 1
ATOM 2360 C C . PHE A 1 291 ? -11.188 8.234 -1.36 1 64.12 291 PHE A C 1
ATOM 2362 O O . PHE A 1 291 ? -10.859 9.422 -1.279 1 64.12 291 PHE A O 1
ATOM 2369 N N . SER A 1 292 ? -10.531 7.215 -2.082 1 61.03 292 SER A N 1
ATOM 2370 C CA . SER A 1 292 ? -9.156 7.617 -2.379 1 61.03 292 SER A CA 1
ATOM 2371 C C . SER A 1 292 ? -9.094 8.484 -3.631 1 61.03 292 SER A C 1
ATOM 2373 O O . SER A 1 292 ? -9.828 8.25 -4.598 1 61.03 292 SER A O 1
ATOM 2375 N N . ASP A 1 293 ? -8.266 9.531 -3.656 1 74 293 ASP A N 1
ATOM 2376 C CA . ASP A 1 293 ? -8.148 10.523 -4.723 1 74 293 ASP A CA 1
ATOM 2377 C C . ASP A 1 293 ? -6.781 10.43 -5.406 1 74 293 ASP A C 1
ATOM 2379 O O . ASP A 1 293 ? -6.504 11.164 -6.355 1 74 293 ASP A O 1
ATOM 2383 N N . SER A 1 294 ? -6.09 9.367 -5.176 1 83.31 294 SER A N 1
ATOM 2384 C CA . SER A 1 294 ? -4.73 9.438 -5.703 1 83.31 294 SER A CA 1
ATOM 2385 C C . SER A 1 294 ? -4.703 9.125 -7.195 1 83.31 294 SER A C 1
ATOM 2387 O O . SER A 1 294 ? -3.865 9.656 -7.934 1 83.31 294 SER A O 1
ATOM 2389 N N . TYR A 1 295 ? -5.594 8.297 -7.672 1 84.12 295 TYR A N 1
ATOM 2390 C CA . TYR A 1 295 ? -5.637 7.988 -9.094 1 84.12 295 TYR A CA 1
ATOM 2391 C C . TYR A 1 295 ? -5.984 9.227 -9.914 1 84.12 295 TYR A C 1
ATOM 2393 O O . TYR A 1 295 ? -5.367 9.492 -10.953 1 84.12 295 TYR A O 1
ATOM 2401 N N . SER A 1 296 ? -6.926 9.93 -9.406 1 83.5 296 SER A N 1
ATOM 2402 C CA . SER A 1 296 ? -7.355 11.141 -10.109 1 83.5 296 SER A CA 1
ATOM 2403 C C . SER A 1 296 ? -6.262 12.195 -10.094 1 83.5 296 SER A C 1
ATOM 2405 O O . SER A 1 296 ? -6.238 13.078 -10.961 1 83.5 296 SER A O 1
ATOM 2407 N N . MET A 1 297 ? -5.41 12.07 -9.164 1 86.38 297 MET A N 1
ATOM 2408 C CA . MET A 1 297 ? -4.371 13.086 -9.016 1 86.38 297 MET A CA 1
ATOM 2409 C C . MET A 1 297 ? -3.121 12.703 -9.797 1 86.38 297 MET A C 1
ATOM 2411 O O . MET A 1 297 ? -2.531 13.539 -10.484 1 86.38 297 MET A O 1
ATOM 2415 N N . PHE A 1 298 ? -2.736 11.43 -9.727 1 91.12 298 PHE A N 1
ATOM 2416 C CA . PHE A 1 298 ? -1.401 11.062 -10.18 1 91.12 298 PHE A CA 1
ATOM 2417 C C . PHE A 1 298 ? -1.478 10.008 -11.281 1 91.12 298 PHE A C 1
ATOM 2419 O O . PHE A 1 298 ? -0.467 9.688 -11.914 1 91.12 298 PHE A O 1
ATOM 2426 N N . GLY A 1 299 ? -2.678 9.398 -11.5 1 88.94 299 GLY A N 1
ATOM 2427 C CA . GLY A 1 299 ? -2.822 8.328 -12.477 1 88.94 299 GLY A CA 1
ATOM 2428 C C . GLY A 1 299 ? -2.484 6.957 -11.914 1 88.94 299 GLY A C 1
ATOM 2429 O O . GLY A 1 299 ? -2.393 5.98 -12.656 1 88.94 299 GLY A O 1
ATOM 2430 N N . ILE A 1 300 ? -2.258 6.887 -10.609 1 89.38 300 ILE A N 1
ATOM 2431 C CA . ILE A 1 300 ? -2.047 5.59 -9.969 1 89.38 300 ILE A CA 1
ATOM 2432 C C . ILE A 1 300 ? -2.711 5.582 -8.594 1 89.38 300 ILE A C 1
ATOM 2434 O O . ILE A 1 300 ? -2.893 6.633 -7.98 1 89.38 300 ILE A O 1
ATOM 2438 N N . ASN A 1 301 ? -3.043 4.387 -8.117 1 85.88 301 ASN A N 1
ATOM 2439 C CA . ASN A 1 301 ? -3.68 4.207 -6.816 1 85.88 301 ASN A CA 1
ATOM 2440 C C . ASN A 1 301 ? -2.654 3.914 -5.727 1 85.88 301 ASN A C 1
ATOM 2442 O O . ASN A 1 301 ? -2.16 2.791 -5.621 1 85.88 301 ASN A O 1
ATOM 2446 N N . ILE A 1 302 ? -2.414 4.836 -4.906 1 81.62 302 ILE A N 1
ATOM 2447 C CA . ILE A 1 302 ? -1.409 4.711 -3.857 1 81.62 302 ILE A CA 1
ATOM 2448 C C . ILE A 1 302 ? -2.047 4.117 -2.602 1 81.62 302 ILE A C 1
ATOM 2450 O O . ILE A 1 302 ? -1.342 3.674 -1.691 1 81.62 302 ILE A O 1
ATOM 2454 N N . GLU A 1 303 ? -3.381 3.953 -2.469 1 69.62 303 GLU A N 1
ATOM 2455 C CA . GLU A 1 303 ? -4.035 3.535 -1.231 1 69.62 303 GLU A CA 1
ATOM 2456 C C . GLU A 1 303 ? -4.047 2.016 -1.102 1 69.62 303 GLU A C 1
ATOM 2458 O O . GLU A 1 303 ? -4.004 1.3 -2.105 1 69.62 303 GLU A O 1
ATOM 2463 N N . MET B 1 1 ? -1.281 -20.562 -23.875 1 89.88 1 MET B N 1
ATOM 2464 C CA . MET B 1 1 ? -1.032 -19.125 -23.812 1 89.88 1 MET B CA 1
ATOM 2465 C C . MET B 1 1 ? 0.273 -18.828 -23.078 1 89.88 1 MET B C 1
ATOM 2467 O O . MET B 1 1 ? 0.575 -19.469 -22.062 1 89.88 1 MET B O 1
ATOM 2471 N N . LYS B 1 2 ? 1.163 -18.109 -23.688 1 95.19 2 LYS B N 1
ATOM 2472 C CA . LYS B 1 2 ? 2.439 -17.719 -23.094 1 95.19 2 LYS B CA 1
ATOM 2473 C C . LYS B 1 2 ? 2.66 -16.219 -23.219 1 95.19 2 LYS B C 1
ATOM 2475 O O . LYS B 1 2 ? 1.99 -15.539 -24 1 95.19 2 LYS B O 1
ATOM 2480 N N . VAL B 1 3 ? 3.445 -15.727 -22.297 1 96.88 3 VAL B N 1
ATOM 2481 C CA . VAL B 1 3 ? 3.861 -14.328 -22.375 1 96.88 3 VAL B CA 1
ATOM 2482 C C . VAL B 1 3 ? 5.383 -14.234 -22.281 1 96.88 3 VAL B C 1
ATOM 2484 O O . VAL B 1 3 ? 6.039 -15.164 -21.797 1 96.88 3 VAL B O 1
ATOM 2487 N N . THR B 1 4 ? 5.891 -13.195 -22.875 1 97.94 4 THR B N 1
ATOM 2488 C CA . THR B 1 4 ? 7.312 -12.906 -22.703 1 97.94 4 THR B CA 1
ATOM 2489 C C . THR B 1 4 ? 7.539 -11.953 -21.531 1 97.94 4 THR B C 1
ATOM 2491 O O . THR B 1 4 ? 6.977 -10.859 -21.5 1 97.94 4 THR B O 1
ATOM 2494 N N . LEU B 1 5 ? 8.297 -12.398 -20.562 1 98.31 5 LEU B N 1
ATOM 2495 C CA . LEU B 1 5 ? 8.633 -11.57 -19.406 1 98.31 5 LEU B CA 1
ATOM 2496 C C . LEU B 1 5 ? 9.594 -10.453 -19.781 1 98.31 5 LEU B C 1
ATOM 2498 O O . LEU B 1 5 ? 10.195 -10.492 -20.859 1 98.31 5 LEU B O 1
ATOM 2502 N N . SER B 1 6 ? 9.688 -9.461 -18.938 1 97.12 6 SER B N 1
ATOM 2503 C CA . SER B 1 6 ? 10.625 -8.367 -19.156 1 97.12 6 SER B CA 1
ATOM 2504 C C . SER B 1 6 ? 12.062 -8.875 -19.234 1 97.12 6 SER B C 1
ATOM 2506 O O . SER B 1 6 ? 12.93 -8.219 -19.812 1 97.12 6 SER B O 1
ATOM 2508 N N . SER B 1 7 ? 12.289 -10.078 -18.688 1 97.38 7 SER B N 1
ATOM 2509 C CA . SER B 1 7 ? 13.609 -10.703 -18.734 1 97.38 7 SER B CA 1
ATOM 2510 C C . SER B 1 7 ? 13.883 -11.344 -20.094 1 97.38 7 SER B C 1
ATOM 2512 O O . SER B 1 7 ? 15.008 -11.758 -20.375 1 97.38 7 SER B O 1
ATOM 2514 N N . GLY B 1 8 ? 12.875 -11.469 -20.906 1 97.75 8 GLY B N 1
ATOM 2515 C CA . GLY B 1 8 ? 13.031 -12.055 -22.219 1 97.75 8 GLY B CA 1
ATOM 2516 C C . GLY B 1 8 ? 12.617 -13.508 -22.281 1 97.75 8 GLY B C 1
ATOM 2517 O O . GLY B 1 8 ? 12.5 -14.086 -23.375 1 97.75 8 GLY B O 1
ATOM 2518 N N . HIS B 1 9 ? 12.352 -14.117 -21.125 1 97.69 9 HIS B N 1
ATOM 2519 C CA . HIS B 1 9 ? 11.961 -15.523 -21.062 1 97.69 9 HIS B CA 1
ATOM 2520 C C . HIS B 1 9 ? 10.453 -15.688 -21.266 1 97.69 9 HIS B C 1
ATOM 2522 O O . HIS B 1 9 ? 9.672 -14.852 -20.797 1 97.69 9 HIS B O 1
ATOM 2528 N N . GLU B 1 10 ? 10.023 -16.734 -21.906 1 98 10 GLU B N 1
ATOM 2529 C CA . GLU B 1 10 ? 8.609 -17.031 -22.109 1 98 10 GLU B CA 1
ATOM 2530 C C . GLU B 1 10 ? 8.039 -17.781 -20.906 1 98 10 GLU B C 1
ATOM 2532 O O . GLU B 1 10 ? 8.672 -18.688 -20.375 1 98 10 GLU B O 1
ATOM 2537 N N . MET B 1 11 ? 6.914 -17.391 -20.484 1 98.38 11 MET B N 1
ATOM 2538 C CA . MET B 1 11 ? 6.262 -17.984 -19.312 1 98.38 11 MET B CA 1
ATOM 2539 C C . MET B 1 11 ? 4.828 -18.391 -19.641 1 98.38 11 MET B C 1
ATOM 2541 O O . MET B 1 11 ? 4.043 -17.578 -20.125 1 98.38 11 MET B O 1
ATOM 2545 N N . PRO B 1 12 ? 4.477 -19.688 -19.438 1 98.19 12 PRO B N 1
ATOM 2546 C CA . PRO B 1 12 ? 3.066 -20.062 -19.562 1 98.19 12 PRO B CA 1
ATOM 2547 C C . PRO B 1 12 ? 2.184 -19.359 -18.531 1 98.19 12 PRO B C 1
ATOM 2549 O O . PRO B 1 12 ? 2.594 -19.172 -17.391 1 98.19 12 PRO B O 1
ATOM 2552 N N . LEU B 1 13 ? 0.973 -19.031 -18.859 1 97.62 13 LEU B N 1
ATOM 2553 C CA . LEU B 1 13 ? 0.114 -18.188 -18.047 1 97.62 13 LEU B CA 1
ATOM 2554 C C . LEU B 1 13 ? -0.792 -19.016 -17.156 1 97.62 13 LEU B C 1
ATOM 2556 O O . LEU B 1 13 ? -1.319 -18.531 -16.156 1 97.62 13 LEU B O 1
ATOM 2560 N N . LEU B 1 14 ? -1.156 -20.203 -17.641 1 98.12 14 LEU B N 1
ATOM 2561 C CA . LEU B 1 14 ? -1.907 -21.094 -16.766 1 98.12 14 LEU B CA 1
ATOM 2562 C C . LEU B 1 14 ? -0.966 -21.953 -15.93 1 98.12 14 LEU B C 1
ATOM 2564 O O . LEU B 1 14 ? -0.198 -22.75 -16.469 1 98.12 14 LEU B O 1
ATOM 2568 N N . ILE B 1 15 ? -1.006 -21.75 -14.633 1 98.69 15 ILE B N 1
ATOM 2569 C CA . ILE B 1 15 ? 0.023 -22.219 -13.711 1 98.69 15 ILE B CA 1
ATOM 2570 C C . ILE B 1 15 ? -0.562 -23.281 -12.773 1 98.69 15 ILE B C 1
ATOM 2572 O O . ILE B 1 15 ? -1.635 -23.078 -12.203 1 98.69 15 ILE B O 1
ATOM 2576 N N . TYR B 1 16 ? 0.107 -24.406 -12.695 1 98.5 16 TYR B N 1
ATOM 2577 C CA . TYR B 1 16 ? -0.281 -25.406 -11.695 1 98.5 16 TYR B CA 1
ATOM 2578 C C . TYR B 1 16 ? 0.349 -25.094 -10.344 1 98.5 16 TYR B C 1
ATOM 2580 O O . TYR B 1 16 ? 1.564 -25.219 -10.18 1 98.5 16 TYR B O 1
ATOM 2588 N N . GLY B 1 17 ? -0.44 -24.719 -9.398 1 98.38 17 GLY B N 1
ATOM 2589 C CA . GLY B 1 17 ? 0.019 -24.406 -8.055 1 98.38 17 GLY B CA 1
ATOM 2590 C C . GLY B 1 17 ? 0.115 -25.641 -7.16 1 98.38 17 GLY B C 1
ATOM 2591 O O . GLY B 1 17 ? -0.646 -26.594 -7.328 1 98.38 17 GLY B O 1
ATOM 2592 N N . THR B 1 18 ? 0.994 -25.484 -6.168 1 98.19 18 THR B N 1
ATOM 2593 C CA . THR B 1 18 ? 1.205 -26.672 -5.336 1 98.19 18 THR B CA 1
ATOM 2594 C C . THR B 1 18 ? 1.048 -26.328 -3.857 1 98.19 18 THR B C 1
ATOM 2596 O O . THR B 1 18 ? 1.438 -27.109 -2.986 1 98.19 18 THR B O 1
ATOM 2599 N N . TYR B 1 19 ? 0.517 -25.172 -3.523 1 95.88 19 TYR B N 1
ATOM 2600 C CA . TYR B 1 19 ? 0.257 -24.812 -2.133 1 95.88 19 TYR B CA 1
ATOM 2601 C C . TYR B 1 19 ? -0.627 -25.859 -1.458 1 95.88 19 TYR B C 1
ATOM 2603 O O . TYR B 1 19 ? -1.669 -26.234 -1.997 1 95.88 19 TYR B O 1
ATOM 2611 N N . LYS B 1 20 ? -0.224 -26.422 -0.377 1 92.25 20 LYS B N 1
ATOM 2612 C CA . LYS B 1 20 ? -0.921 -27.391 0.466 1 92.25 20 LYS B CA 1
ATOM 2613 C C . LYS B 1 20 ? -1.03 -28.75 -0.227 1 92.25 20 LYS B C 1
ATOM 2615 O O . LYS B 1 20 ? -1.896 -29.562 0.113 1 92.25 20 LYS B O 1
ATOM 2620 N N . VAL B 1 21 ? -0.257 -28.969 -1.258 1 94.12 21 VAL B N 1
ATOM 2621 C CA . VAL B 1 21 ? -0.108 -30.312 -1.801 1 94.12 21 VAL B CA 1
ATOM 2622 C C . VAL B 1 21 ? 1.005 -31.062 -1.059 1 94.12 21 VAL B C 1
ATOM 2624 O O . VAL B 1 21 ? 2.174 -30.672 -1.141 1 94.12 21 VAL B O 1
ATOM 2627 N N . TYR B 1 22 ? 0.605 -32.094 -0.402 1 93.62 22 TYR B N 1
ATOM 2628 C CA . TYR B 1 22 ? 1.553 -32.844 0.417 1 93.62 22 TYR B CA 1
ATOM 2629 C C . TYR B 1 22 ? 2.588 -33.531 -0.452 1 93.62 22 TYR B C 1
ATOM 2631 O O . TYR B 1 22 ? 2.273 -34 -1.549 1 93.62 22 TYR B O 1
ATOM 2639 N N . PRO B 1 23 ? 3.744 -33.625 0.112 1 95.38 23 PRO B N 1
ATOM 2640 C CA . PRO B 1 23 ? 4.844 -34.219 -0.667 1 95.38 23 PRO B CA 1
ATOM 2641 C C . PRO B 1 23 ? 4.527 -35.594 -1.208 1 95.38 23 PRO B C 1
ATOM 2643 O O . PRO B 1 23 ? 4.938 -35.938 -2.318 1 95.38 23 PRO B O 1
ATOM 2646 N N . ASP B 1 24 ? 3.781 -36.312 -0.529 1 95.88 24 ASP B N 1
ATOM 2647 C CA . ASP B 1 24 ? 3.547 -37.719 -0.908 1 95.88 24 ASP B CA 1
ATOM 2648 C C . ASP B 1 24 ? 2.656 -37.781 -2.145 1 95.88 24 ASP B C 1
ATOM 2650 O O . ASP B 1 24 ? 2.723 -38.781 -2.895 1 95.88 24 ASP B O 1
ATOM 2654 N N . ILE B 1 25 ? 1.866 -36.781 -2.428 1 96.5 25 ILE B N 1
ATOM 2655 C CA . ILE B 1 25 ? 0.95 -36.875 -3.559 1 96.5 25 ILE B CA 1
ATOM 2656 C C . ILE B 1 25 ? 1.415 -35.969 -4.684 1 96.5 25 ILE B C 1
ATOM 2658 O O . ILE B 1 25 ? 0.81 -35.938 -5.758 1 96.5 25 ILE B O 1
ATOM 2662 N N . ILE B 1 26 ? 2.457 -35.25 -4.523 1 96.31 26 ILE B N 1
ATOM 2663 C CA . ILE B 1 26 ? 3.004 -34.312 -5.508 1 96.31 26 ILE B CA 1
ATOM 2664 C C . ILE B 1 26 ? 3.27 -35.062 -6.82 1 96.31 26 ILE B C 1
ATOM 2666 O O . ILE B 1 26 ? 2.871 -34.594 -7.891 1 96.31 26 ILE B O 1
ATOM 2670 N N . PRO B 1 27 ? 3.916 -36.281 -6.758 1 96.31 27 PRO B N 1
ATOM 2671 C CA . PRO B 1 27 ? 4.242 -36.938 -8.023 1 96.31 27 PRO B CA 1
ATOM 2672 C C . PRO B 1 27 ? 3.008 -37.219 -8.875 1 96.31 27 PRO B C 1
ATOM 2674 O O . PRO B 1 27 ? 3 -36.969 -10.078 1 96.31 27 PRO B O 1
ATOM 2677 N N . SER B 1 28 ? 1.992 -37.719 -8.273 1 96.75 28 SER B N 1
ATOM 2678 C CA . SER B 1 28 ? 0.776 -38.031 -9.016 1 96.75 28 SER B CA 1
ATOM 2679 C C . SER B 1 28 ? 0.095 -36.781 -9.539 1 96.75 28 SER B C 1
ATOM 2681 O O . SER B 1 28 ? -0.431 -36.781 -10.648 1 96.75 28 SER B O 1
ATOM 2683 N N . CYS B 1 29 ? 0.079 -35.719 -8.766 1 97.62 29 CYS B N 1
ATOM 2684 C CA . CYS B 1 29 ? -0.515 -34.469 -9.172 1 97.62 29 CYS B CA 1
ATOM 2685 C C . CYS B 1 29 ? 0.245 -33.844 -10.344 1 97.62 29 CYS B C 1
ATOM 2687 O O . CYS B 1 29 ? -0.364 -33.375 -11.305 1 97.62 29 CYS B O 1
ATOM 2689 N N . LEU B 1 30 ? 1.562 -33.875 -10.25 1 97.94 30 LEU B N 1
ATOM 2690 C CA . LEU B 1 30 ? 2.387 -33.312 -11.312 1 97.94 30 LEU B CA 1
ATOM 2691 C C . LEU B 1 30 ? 2.211 -34.125 -12.609 1 97.94 30 LEU B C 1
ATOM 2693 O O . LEU B 1 30 ? 2.137 -33.531 -13.695 1 97.94 30 LEU B O 1
ATOM 2697 N N . GLN B 1 31 ? 2.182 -35.438 -12.477 1 97.62 31 GLN B N 1
ATOM 2698 C CA . GLN B 1 31 ? 1.949 -36.25 -13.656 1 97.62 31 GLN B CA 1
ATOM 2699 C C . GLN B 1 31 ? 0.645 -35.875 -14.352 1 97.62 31 GLN B C 1
ATOM 2701 O O . GLN B 1 31 ? 0.616 -35.688 -15.57 1 97.62 31 GLN B O 1
ATOM 2706 N N . ALA B 1 32 ? -0.39 -35.781 -13.578 1 97.88 32 ALA B N 1
ATOM 2707 C CA . ALA B 1 32 ? -1.697 -35.406 -14.117 1 97.88 32 ALA B CA 1
ATOM 2708 C C . ALA B 1 32 ? -1.655 -34.031 -14.773 1 97.88 32 ALA B C 1
ATOM 2710 O O . ALA B 1 32 ? -2.219 -33.844 -15.852 1 97.88 32 ALA B O 1
ATOM 2711 N N . ALA B 1 33 ? -1.042 -33.062 -14.125 1 98.31 33 ALA B N 1
ATOM 2712 C CA . ALA B 1 33 ? -0.957 -31.688 -14.633 1 98.31 33 ALA B CA 1
ATOM 2713 C C . ALA B 1 33 ? -0.192 -31.641 -15.953 1 98.31 33 ALA B C 1
ATOM 2715 O O . ALA B 1 33 ? -0.637 -31.016 -16.922 1 98.31 33 ALA B O 1
ATOM 2716 N N . LEU B 1 34 ? 0.941 -32.312 -15.992 1 98.12 34 LEU B N 1
ATOM 2717 C CA . LEU B 1 34 ? 1.771 -32.312 -17.188 1 98.12 34 LEU B CA 1
ATOM 2718 C C . LEU B 1 34 ? 1.082 -33.062 -18.328 1 98.12 34 LEU B C 1
ATOM 2720 O O . LEU B 1 34 ? 1.167 -32.656 -19.484 1 98.12 34 LEU B O 1
ATOM 2724 N N . ASP B 1 35 ? 0.427 -34.156 -17.984 1 97.88 35 ASP B N 1
ATOM 2725 C CA . ASP B 1 35 ? -0.337 -34.906 -18.984 1 97.88 35 ASP B CA 1
ATOM 2726 C C . ASP B 1 35 ? -1.443 -34.031 -19.578 1 97.88 35 ASP B C 1
ATOM 2728 O O . ASP B 1 35 ? -1.763 -34.125 -20.766 1 97.88 35 ASP B O 1
ATOM 2732 N N . ALA B 1 36 ? -2.064 -33.219 -18.781 1 97.81 36 ALA B N 1
ATOM 2733 C CA . ALA B 1 36 ? -3.139 -32.344 -19.234 1 97.81 36 ALA B CA 1
ATOM 2734 C C . ALA B 1 36 ? -2.6 -31.234 -20.156 1 97.81 36 ALA B C 1
ATOM 2736 O O . ALA B 1 36 ? -3.326 -30.734 -21.016 1 97.81 36 ALA B O 1
ATOM 2737 N N . GLY B 1 37 ? -1.308 -30.828 -19.922 1 97.62 37 GLY B N 1
ATOM 2738 C CA . GLY B 1 37 ? -0.728 -29.828 -20.797 1 97.62 37 GLY B CA 1
ATOM 2739 C C . GLY B 1 37 ? -0.005 -28.719 -20.047 1 97.62 37 GLY B C 1
ATOM 2740 O O . GLY B 1 37 ? 0.717 -27.922 -20.656 1 97.62 37 GLY B O 1
ATOM 2741 N N . PHE B 1 38 ? -0.156 -28.672 -18.688 1 98.31 38 PHE B N 1
ATOM 2742 C CA . PHE B 1 38 ? 0.537 -27.656 -17.906 1 98.31 38 PHE B CA 1
ATOM 2743 C C . PHE B 1 38 ? 2.045 -27.766 -18.094 1 98.31 38 PHE B C 1
ATOM 2745 O O . PHE B 1 38 ? 2.588 -28.875 -18.203 1 98.31 38 PHE B O 1
ATOM 2752 N N . ARG B 1 39 ? 2.676 -26.594 -18.094 1 98.31 39 ARG B N 1
ATOM 2753 C CA . ARG B 1 39 ? 4.133 -26.562 -18.188 1 98.31 39 ARG B CA 1
ATOM 2754 C C . ARG B 1 39 ? 4.723 -25.531 -17.25 1 98.31 39 ARG B C 1
ATOM 2756 O O . ARG B 1 39 ? 5.91 -25.203 -17.344 1 98.31 39 ARG B O 1
ATOM 2763 N N . HIS B 1 40 ? 3.943 -24.875 -16.422 1 98.81 40 HIS B N 1
ATOM 2764 C CA . HIS B 1 40 ? 4.332 -23.938 -15.383 1 98.81 40 HIS B CA 1
ATOM 2765 C C . HIS B 1 40 ? 3.924 -24.453 -14 1 98.81 40 HIS B C 1
ATOM 2767 O O . HIS B 1 40 ? 2.734 -24.625 -13.727 1 98.81 40 HIS B O 1
ATOM 2773 N N . ILE B 1 41 ? 4.91 -24.734 -13.195 1 98.75 41 ILE B N 1
ATOM 2774 C CA . ILE B 1 41 ? 4.688 -25.234 -11.844 1 98.75 41 ILE B CA 1
ATOM 2775 C C . ILE B 1 41 ? 5.047 -24.156 -10.828 1 98.75 41 ILE B C 1
ATOM 2777 O O . ILE B 1 41 ? 6.129 -23.562 -10.891 1 98.75 41 ILE B O 1
ATOM 2781 N N . ASP B 1 42 ? 4.145 -23.891 -9.938 1 98.81 42 ASP B N 1
ATOM 2782 C CA . ASP B 1 42 ? 4.348 -22.891 -8.898 1 98.81 42 ASP B CA 1
ATOM 2783 C C . ASP B 1 42 ? 4.488 -23.531 -7.523 1 98.81 42 ASP B C 1
ATOM 2785 O O . ASP B 1 42 ? 3.641 -24.328 -7.117 1 98.81 42 ASP B O 1
ATOM 2789 N N . THR B 1 43 ? 5.523 -23.234 -6.852 1 98.75 43 THR B N 1
ATOM 2790 C CA . THR B 1 43 ? 5.789 -23.688 -5.496 1 98.75 43 THR B CA 1
ATOM 2791 C C . THR B 1 43 ? 6.445 -22.594 -4.668 1 98.75 43 THR B C 1
ATOM 2793 O O . THR B 1 43 ? 6.32 -21.406 -4.996 1 98.75 43 THR B O 1
ATOM 2796 N N . ALA B 1 44 ? 6.926 -22.922 -3.479 1 98.62 44 ALA B N 1
ATOM 2797 C CA . ALA B 1 44 ? 7.641 -22.016 -2.576 1 98.62 44 ALA B CA 1
ATOM 2798 C C . ALA B 1 44 ? 8.438 -22.797 -1.536 1 98.62 44 ALA B C 1
ATOM 2800 O O . ALA B 1 44 ? 8.102 -23.938 -1.22 1 98.62 44 ALA B O 1
ATOM 2801 N N . SER B 1 45 ? 9.461 -22.109 -1.045 1 98.06 45 SER B N 1
ATOM 2802 C CA . SER B 1 45 ? 10.227 -22.734 0.026 1 98.06 45 SER B CA 1
ATOM 2803 C C . SER B 1 45 ? 9.328 -23.141 1.193 1 98.06 45 SER B C 1
ATOM 2805 O O . SER B 1 45 ? 9.422 -24.25 1.707 1 98.06 45 SER B O 1
ATOM 2807 N N . MET B 1 46 ? 8.422 -22.328 1.573 1 97.19 46 MET B N 1
ATOM 2808 C CA . MET B 1 46 ? 7.562 -22.5 2.742 1 97.19 46 MET B CA 1
ATOM 2809 C C . MET B 1 46 ? 6.559 -23.625 2.514 1 97.19 46 MET B C 1
ATOM 2811 O O . MET B 1 46 ? 5.984 -24.156 3.467 1 97.19 46 MET B O 1
ATOM 2815 N N . TYR B 1 47 ? 6.289 -23.938 1.208 1 97.12 47 TYR B N 1
ATOM 2816 C CA . TYR B 1 47 ? 5.293 -24.953 0.913 1 97.12 47 TYR B CA 1
ATOM 2817 C C . TYR B 1 47 ? 5.766 -26.328 1.375 1 97.12 47 TYR B C 1
ATOM 2819 O O . TYR B 1 47 ? 4.953 -27.234 1.576 1 97.12 47 TYR B O 1
ATOM 2827 N N . GLY B 1 48 ? 7.113 -26.547 1.359 1 96.88 48 GLY B N 1
ATOM 2828 C CA . GLY B 1 48 ? 7.684 -27.781 1.867 1 96.88 48 GLY B CA 1
ATOM 2829 C C . GLY B 1 48 ? 7.66 -28.906 0.854 1 96.88 48 GLY B C 1
ATOM 2830 O O . GLY B 1 48 ? 7.891 -30.062 1.203 1 96.88 48 GLY B O 1
ATOM 2831 N N . ASN B 1 49 ? 7.348 -28.609 -0.414 1 97.88 49 ASN B N 1
ATOM 2832 C CA . ASN B 1 49 ? 7.211 -29.703 -1.37 1 97.88 49 ASN B CA 1
ATOM 2833 C C . ASN B 1 49 ? 8.188 -29.547 -2.531 1 97.88 49 ASN B C 1
ATOM 2835 O O . ASN B 1 49 ? 8.07 -30.25 -3.541 1 97.88 49 ASN B O 1
ATOM 2839 N N . GLU B 1 50 ? 9.188 -28.625 -2.443 1 98.5 50 GLU B N 1
ATOM 2840 C CA . GLU B 1 50 ? 10.195 -28.438 -3.482 1 98.5 50 GLU B CA 1
ATOM 2841 C C . GLU B 1 50 ? 10.961 -29.734 -3.742 1 98.5 50 GLU B C 1
ATOM 2843 O O . GLU B 1 50 ? 11.211 -30.094 -4.895 1 98.5 50 GLU B O 1
ATOM 2848 N N . GLU B 1 51 ? 11.289 -30.438 -2.648 1 98.31 51 GLU B N 1
ATOM 2849 C CA . GLU B 1 51 ? 12.062 -31.672 -2.787 1 98.31 51 GLU B CA 1
ATOM 2850 C C . GLU B 1 51 ? 11.289 -32.719 -3.57 1 98.31 51 GLU B C 1
ATOM 2852 O O . GLU B 1 51 ? 11.852 -33.406 -4.426 1 98.31 51 GLU B O 1
ATOM 2857 N N . ALA B 1 52 ? 10.055 -32.875 -3.244 1 98.38 52 ALA B N 1
ATOM 2858 C CA . ALA B 1 52 ? 9.211 -33.844 -3.961 1 98.38 52 ALA B CA 1
ATOM 2859 C C . ALA B 1 52 ? 9.102 -33.469 -5.441 1 98.38 52 ALA B C 1
ATOM 2861 O O . ALA B 1 52 ? 9.086 -34.344 -6.301 1 98.38 52 ALA B O 1
ATOM 2862 N N . ILE B 1 53 ? 9.039 -32.188 -5.762 1 98.5 53 ILE B N 1
ATOM 2863 C CA . ILE B 1 53 ? 8.961 -31.719 -7.133 1 98.5 53 ILE B CA 1
ATOM 2864 C C . ILE B 1 53 ? 10.266 -32.031 -7.867 1 98.5 53 ILE B C 1
ATOM 2866 O O . ILE B 1 53 ? 10.242 -32.562 -8.977 1 98.5 53 ILE B O 1
ATOM 2870 N N . GLY B 1 54 ? 11.398 -31.719 -7.219 1 98.25 54 GLY B N 1
ATOM 2871 C CA . GLY B 1 54 ? 12.688 -32.062 -7.809 1 98.25 54 GLY B CA 1
ATOM 2872 C C . GLY B 1 54 ? 12.852 -33.531 -8.102 1 98.25 54 GLY B C 1
ATOM 2873 O O . GLY B 1 54 ? 13.289 -33.906 -9.195 1 98.25 54 GLY B O 1
ATOM 2874 N N . THR B 1 55 ? 12.453 -34.312 -7.152 1 97.81 55 THR B N 1
ATOM 2875 C CA . THR B 1 55 ? 12.562 -35.75 -7.281 1 97.81 55 THR B CA 1
ATOM 2876 C C . THR B 1 55 ? 11.695 -36.281 -8.43 1 97.81 55 THR B C 1
ATOM 2878 O O . THR B 1 55 ? 12.094 -37.156 -9.172 1 97.81 55 THR B O 1
ATOM 2881 N N . PHE B 1 56 ? 10.5 -35.719 -8.523 1 97.75 56 PHE B N 1
ATOM 2882 C CA . PHE B 1 56 ? 9.602 -36.094 -9.617 1 97.75 56 PHE B CA 1
ATOM 2883 C C . PHE B 1 56 ? 10.281 -35.906 -10.961 1 97.75 56 PHE B C 1
ATOM 2885 O O . PHE B 1 56 ? 10.258 -36.812 -11.805 1 97.75 56 PHE B O 1
ATOM 2892 N N . PHE B 1 57 ? 10.945 -34.812 -11.227 1 96.94 57 PHE B N 1
ATOM 2893 C CA . PHE B 1 57 ? 11.508 -34.5 -12.539 1 96.94 57 PHE B CA 1
ATOM 2894 C C . PHE B 1 57 ? 12.766 -35.312 -12.797 1 96.94 57 PHE B C 1
ATOM 2896 O O . PHE B 1 57 ? 13.133 -35.562 -13.945 1 96.94 57 PHE B O 1
ATOM 2903 N N . LYS B 1 58 ? 13.383 -35.812 -11.742 1 95.44 58 LYS B N 1
ATOM 2904 C CA . LYS B 1 58 ? 14.539 -36.719 -11.891 1 95.44 58 LYS B CA 1
ATOM 2905 C C . LYS B 1 58 ? 14.102 -38.094 -12.32 1 95.44 58 LYS B C 1
ATOM 2907 O O . LYS B 1 58 ? 14.852 -38.812 -12.992 1 95.44 58 LYS B O 1
ATOM 2912 N N . ASN B 1 59 ? 12.922 -38.438 -11.953 1 93.5 59 ASN B N 1
ATOM 2913 C CA . ASN B 1 59 ? 12.484 -39.812 -12.141 1 93.5 59 ASN B CA 1
ATOM 2914 C C . ASN B 1 59 ? 11.391 -39.906 -13.203 1 93.5 59 ASN B C 1
ATOM 2916 O O . ASN B 1 59 ? 10.812 -40.969 -13.406 1 93.5 59 ASN B O 1
ATOM 2920 N N . SER B 1 60 ? 11.078 -38.875 -13.734 1 92.19 60 SER B N 1
ATOM 2921 C CA . SER B 1 60 ? 9.969 -38.875 -14.688 1 92.19 60 SER B CA 1
ATOM 2922 C C . SER B 1 60 ? 10.477 -38.719 -16.125 1 92.19 60 SER B C 1
ATOM 2924 O O . SER B 1 60 ? 11.664 -38.5 -16.344 1 92.19 60 SER B O 1
ATOM 2926 N N . THR B 1 61 ? 9.547 -38.938 -17.047 1 92.19 61 THR B N 1
ATOM 2927 C CA . THR B 1 61 ? 9.852 -38.719 -18.453 1 92.19 61 THR B CA 1
ATOM 2928 C C . THR B 1 61 ? 9.883 -37.25 -18.781 1 92.19 61 THR B C 1
ATOM 2930 O O . THR B 1 61 ? 10.422 -36.844 -19.812 1 92.19 61 THR B O 1
ATOM 2933 N N . TYR B 1 62 ? 9.258 -36.5 -17.984 1 94.06 62 TYR B N 1
ATOM 2934 C CA . TYR B 1 62 ? 9.359 -35.031 -18.109 1 94.06 62 TYR B CA 1
ATOM 2935 C C . TYR B 1 62 ? 10.648 -34.531 -17.484 1 94.06 62 TYR B C 1
ATOM 2937 O O . TYR B 1 62 ? 10.938 -34.812 -16.312 1 94.06 62 TYR B O 1
ATOM 2945 N N . THR B 1 63 ? 11.375 -33.812 -18.281 1 92.5 63 THR B N 1
ATOM 2946 C CA . THR B 1 63 ? 12.648 -33.312 -17.781 1 92.5 63 THR B CA 1
ATOM 2947 C C . THR B 1 63 ? 12.484 -31.906 -17.203 1 92.5 63 THR B C 1
ATOM 2949 O O . THR B 1 63 ? 11.492 -31.234 -17.484 1 92.5 63 THR B O 1
ATOM 2952 N N . ARG B 1 64 ? 13.398 -31.516 -16.422 1 95.44 64 ARG B N 1
ATOM 2953 C CA . ARG B 1 64 ? 13.383 -30.219 -15.773 1 95.44 64 ARG B CA 1
ATOM 2954 C C . ARG B 1 64 ? 13.273 -29.094 -16.797 1 95.44 64 ARG B C 1
ATOM 2956 O O . ARG B 1 64 ? 12.594 -28.094 -16.562 1 95.44 64 ARG B O 1
ATOM 2963 N N . ASP B 1 65 ? 13.922 -29.172 -17.953 1 94.88 65 ASP B N 1
ATOM 2964 C CA . ASP B 1 65 ? 13.992 -28.109 -18.938 1 94.88 65 ASP B CA 1
ATOM 2965 C C . ASP B 1 65 ? 12.695 -28.016 -19.75 1 94.88 65 ASP B C 1
ATOM 2967 O O . ASP B 1 65 ? 12.492 -27.062 -20.484 1 94.88 65 ASP B O 1
ATOM 2971 N N . SER B 1 66 ? 11.812 -28.953 -19.5 1 95.12 66 SER B N 1
ATOM 2972 C CA . SER B 1 66 ? 10.547 -28.953 -20.234 1 95.12 66 SER B CA 1
ATOM 2973 C C . SER B 1 66 ? 9.484 -28.156 -19.5 1 95.12 66 SER B C 1
ATOM 2975 O O . SER B 1 66 ? 8.383 -27.953 -20.016 1 95.12 66 SER B O 1
ATOM 2977 N N . VAL B 1 67 ? 9.82 -27.688 -18.312 1 97.75 67 VAL B N 1
ATOM 2978 C CA . VAL B 1 67 ? 8.82 -26.984 -17.516 1 97.75 67 VAL B CA 1
ATOM 2979 C C . VAL B 1 67 ? 9.406 -25.672 -17 1 97.75 67 VAL B C 1
ATOM 2981 O O . VAL B 1 67 ? 10.633 -25.5 -16.953 1 97.75 67 VAL B O 1
ATOM 2984 N N . PHE B 1 68 ? 8.547 -24.734 -16.781 1 98.69 68 PHE B N 1
ATOM 2985 C CA . PHE B 1 68 ? 8.812 -23.469 -16.109 1 98.69 68 PHE B CA 1
ATOM 2986 C C . PHE B 1 68 ? 8.492 -23.562 -14.617 1 98.69 68 PHE B C 1
ATOM 2988 O O . PHE B 1 68 ? 7.359 -23.875 -14.242 1 98.69 68 PHE B O 1
ATOM 2995 N N . ILE B 1 69 ? 9.469 -23.359 -13.742 1 98.88 69 ILE B N 1
ATOM 2996 C CA . ILE B 1 69 ? 9.227 -23.516 -12.312 1 98.88 69 ILE B CA 1
ATOM 2997 C C . ILE B 1 69 ? 9.352 -22.172 -11.617 1 98.88 69 ILE B C 1
ATOM 2999 O O . ILE B 1 69 ? 10.352 -21.469 -11.789 1 98.88 69 ILE B O 1
ATOM 3003 N N . THR B 1 70 ? 8.32 -21.766 -10.898 1 98.94 70 THR B N 1
ATOM 3004 C CA . THR B 1 70 ? 8.32 -20.625 -10 1 98.94 70 THR B CA 1
ATOM 3005 C C . THR B 1 70 ? 8.422 -21.078 -8.547 1 98.94 70 THR B C 1
ATOM 3007 O O . THR B 1 70 ? 7.68 -21.953 -8.117 1 98.94 70 THR B O 1
ATOM 3010 N N . THR B 1 71 ? 9.359 -20.609 -7.863 1 98.88 71 THR B N 1
ATOM 3011 C CA . THR B 1 71 ? 9.383 -20.766 -6.414 1 98.88 71 THR B CA 1
ATOM 3012 C C . THR B 1 71 ? 9.609 -19.422 -5.727 1 98.88 71 THR B C 1
ATOM 3014 O O . THR B 1 71 ? 9.641 -18.375 -6.383 1 98.88 71 THR B O 1
ATOM 3017 N N . LYS B 1 72 ? 9.555 -19.406 -4.371 1 98.81 72 LYS B N 1
ATOM 3018 C CA . LYS B 1 72 ? 9.539 -18.141 -3.645 1 98.81 72 LYS B CA 1
ATOM 3019 C C . LYS B 1 72 ? 10.391 -18.219 -2.383 1 98.81 72 LYS B C 1
ATOM 3021 O O . LYS B 1 72 ? 10.406 -19.25 -1.699 1 98.81 72 LYS B O 1
ATOM 3026 N N . VAL B 1 73 ? 11.031 -17.172 -2.137 1 98.75 73 VAL B N 1
ATOM 3027 C CA . VAL B 1 73 ? 11.75 -17.031 -0.878 1 98.75 73 VAL B CA 1
ATOM 3028 C C . VAL B 1 73 ? 10.828 -16.438 0.185 1 98.75 73 VAL B C 1
ATOM 3030 O O . VAL B 1 73 ? 10.109 -15.477 -0.079 1 98.75 73 VAL B O 1
ATOM 3033 N N . TRP B 1 74 ? 10.836 -17.062 1.371 1 98.06 74 TRP B N 1
ATOM 3034 C CA . TRP B 1 74 ? 9.977 -16.656 2.48 1 98.06 74 TRP B CA 1
ATOM 3035 C C . TRP B 1 74 ? 10.578 -15.469 3.223 1 98.06 74 TRP B C 1
ATOM 3037 O O . TRP B 1 74 ? 11.805 -15.32 3.283 1 98.06 74 TRP B O 1
ATOM 3047 N N . PRO B 1 75 ? 9.742 -14.617 3.844 1 97 75 PRO B N 1
ATOM 3048 C CA . PRO B 1 75 ? 10.195 -13.367 4.461 1 97 75 PRO B CA 1
ATOM 3049 C C . PRO B 1 75 ? 11.281 -13.594 5.512 1 97 75 PRO B C 1
ATOM 3051 O O . PRO B 1 75 ? 12.172 -12.75 5.668 1 97 75 PRO B O 1
ATOM 3054 N N . SER B 1 76 ? 11.258 -14.688 6.23 1 97.38 76 SER B N 1
ATOM 3055 C CA . SER B 1 76 ? 12.234 -14.945 7.281 1 97.38 76 SER B CA 1
ATOM 3056 C C . SER B 1 76 ? 13.609 -15.242 6.699 1 97.38 76 SER B C 1
ATOM 3058 O O . SER B 1 76 ? 14.586 -15.391 7.441 1 97.38 76 SER B O 1
ATOM 3060 N N . GLN B 1 77 ? 13.695 -15.297 5.391 1 98.19 77 GLN B N 1
ATOM 3061 C CA . GLN B 1 77 ? 14.945 -15.641 4.715 1 98.19 77 GLN B CA 1
ATOM 3062 C C . GLN B 1 77 ? 15.516 -14.43 3.979 1 98.19 77 GLN B C 1
ATOM 3064 O O . GLN B 1 77 ? 16.547 -14.539 3.301 1 98.19 77 GLN B O 1
ATOM 3069 N N . TYR B 1 78 ? 14.969 -13.234 4.145 1 98.25 78 TYR B N 1
ATOM 3070 C CA . TYR B 1 78 ? 15.281 -12.078 3.314 1 98.25 78 TYR B CA 1
ATOM 3071 C C . TYR B 1 78 ? 16.672 -11.555 3.615 1 98.25 78 TYR B C 1
ATOM 3073 O O . TYR B 1 78 ? 17.297 -10.906 2.77 1 98.25 78 TYR B O 1
ATOM 3081 N N . ARG B 1 79 ? 17.219 -11.789 4.785 1 97.75 79 ARG B N 1
ATOM 3082 C CA . ARG B 1 79 ? 18.562 -11.289 5.121 1 97.75 79 ARG B CA 1
ATOM 3083 C C . ARG B 1 79 ? 19.641 -12.086 4.395 1 97.75 79 ARG B C 1
ATOM 3085 O O . ARG B 1 79 ? 20.781 -11.633 4.293 1 97.75 79 ARG B O 1
ATOM 3092 N N . ASP B 1 80 ? 19.266 -13.273 3.928 1 98 80 ASP B N 1
ATOM 3093 C CA . ASP B 1 80 ? 20.219 -14.117 3.211 1 98 80 ASP B CA 1
ATOM 3094 C C . ASP B 1 80 ? 19.531 -14.914 2.107 1 98 80 ASP B C 1
ATOM 3096 O O . ASP B 1 80 ? 19.453 -16.141 2.174 1 98 80 ASP B O 1
ATOM 3100 N N . ILE B 1 81 ? 19.172 -14.234 1.079 1 98.62 81 ILE B N 1
ATOM 3101 C CA . ILE B 1 81 ? 18.375 -14.812 0.002 1 98.62 81 ILE B CA 1
ATOM 3102 C C . ILE B 1 81 ? 19.234 -15.758 -0.833 1 98.62 81 ILE B C 1
ATOM 3104 O O . ILE B 1 81 ? 18.734 -16.75 -1.372 1 98.62 81 ILE B O 1
ATOM 3108 N N . LYS B 1 82 ? 20.516 -15.477 -0.918 1 98.12 82 LYS B N 1
ATOM 3109 C CA . LYS B 1 82 ? 21.406 -16.359 -1.653 1 98.12 82 LYS B CA 1
ATOM 3110 C C . LYS B 1 82 ? 21.375 -17.781 -1.081 1 98.12 82 LYS B C 1
ATOM 3112 O O . LYS B 1 82 ? 21.219 -18.75 -1.824 1 98.12 82 LYS B O 1
ATOM 3117 N N . THR B 1 83 ? 21.531 -17.859 0.231 1 98.19 83 THR B N 1
ATOM 3118 C CA . THR B 1 83 ? 21.484 -19.156 0.893 1 98.19 83 THR B CA 1
ATOM 3119 C C . THR B 1 83 ? 20.109 -19.828 0.69 1 98.19 83 THR B C 1
ATOM 3121 O O . THR B 1 83 ? 20.031 -21.016 0.405 1 98.19 83 THR B O 1
ATOM 3124 N N . ALA B 1 84 ? 19.078 -19.062 0.864 1 98.56 84 ALA B N 1
ATOM 3125 C CA . ALA B 1 84 ? 17.734 -19.578 0.67 1 98.56 84 ALA B CA 1
ATOM 3126 C C . ALA B 1 84 ? 17.547 -20.141 -0.738 1 98.56 84 ALA B C 1
ATOM 3128 O O . ALA B 1 84 ? 16.969 -21.203 -0.919 1 98.56 84 ALA B O 1
ATOM 3129 N N . CYS B 1 85 ? 18.047 -19.391 -1.715 1 98.75 85 CYS B N 1
ATOM 3130 C CA . CYS B 1 85 ? 17.953 -19.812 -3.107 1 98.75 85 CYS B CA 1
ATOM 3131 C C . CYS B 1 85 ? 18.719 -21.109 -3.332 1 98.75 85 CYS B C 1
ATOM 3133 O O . CYS B 1 85 ? 18.234 -22.016 -4.008 1 98.75 85 CYS B O 1
ATOM 3135 N N . GLU B 1 86 ? 19.906 -21.188 -2.748 1 98.56 86 GLU B N 1
ATOM 3136 C CA . GLU B 1 86 ? 20.703 -22.406 -2.869 1 98.56 86 GLU B CA 1
ATOM 3137 C C . GLU B 1 86 ? 19.984 -23.609 -2.279 1 98.56 86 GLU B C 1
ATOM 3139 O O . GLU B 1 86 ? 20.016 -24.703 -2.852 1 98.56 86 GLU B O 1
ATOM 3144 N N . GLU B 1 87 ? 19.375 -23.422 -1.189 1 98.62 87 GLU B N 1
ATOM 3145 C CA . GLU B 1 87 ? 18.594 -24.484 -0.573 1 98.62 87 GLU B CA 1
ATOM 3146 C C . GLU B 1 87 ? 17.453 -24.922 -1.476 1 98.62 87 GLU B C 1
ATOM 3148 O O . GLU B 1 87 ? 17.188 -26.125 -1.612 1 98.62 87 GLU B O 1
ATOM 3153 N N . SER B 1 88 ? 16.719 -23.953 -2.045 1 98.75 88 SER B N 1
ATOM 3154 C CA . SER B 1 88 ? 15.641 -24.266 -2.975 1 98.75 88 SER B CA 1
ATOM 3155 C C . SER B 1 88 ? 16.172 -25.047 -4.18 1 98.75 88 SER B C 1
ATOM 3157 O O . SER B 1 88 ? 15.547 -26.016 -4.621 1 98.75 88 SER B O 1
ATOM 3159 N N . LEU B 1 89 ? 17.312 -24.562 -4.75 1 98.81 89 LEU B N 1
ATOM 3160 C CA . LEU B 1 89 ? 17.938 -25.25 -5.875 1 98.81 89 LEU B CA 1
ATOM 3161 C C . LEU B 1 89 ? 18.266 -26.688 -5.512 1 98.81 89 LEU B C 1
ATOM 3163 O O . LEU B 1 89 ? 18.031 -27.609 -6.309 1 98.81 89 LEU B O 1
ATOM 3167 N N . GLN B 1 90 ? 18.812 -26.859 -4.32 1 98.62 90 GLN B N 1
ATOM 3168 C CA . GLN B 1 90 ? 19.141 -28.203 -3.848 1 98.62 90 GLN B CA 1
ATOM 3169 C C . GLN B 1 90 ? 17.891 -29.062 -3.742 1 98.62 90 GLN B C 1
ATOM 3171 O O . GLN B 1 90 ? 17.859 -30.203 -4.219 1 98.62 90 GLN B O 1
ATOM 3176 N N . ARG B 1 91 ? 16.875 -28.594 -3.158 1 98.56 91 ARG B N 1
ATOM 3177 C CA . ARG B 1 91 ? 15.625 -29.344 -2.99 1 98.56 91 ARG B CA 1
ATOM 3178 C C . ARG B 1 91 ? 14.992 -29.641 -4.34 1 98.56 91 ARG B C 1
ATOM 3180 O O . ARG B 1 91 ? 14.516 -30.766 -4.566 1 98.56 91 ARG B O 1
ATOM 3187 N N . LEU B 1 92 ? 14.992 -28.672 -5.246 1 98.62 92 LEU B N 1
ATOM 3188 C CA . LEU B 1 92 ? 14.391 -28.828 -6.566 1 98.62 92 LEU B CA 1
ATOM 3189 C C . LEU B 1 92 ? 15.273 -29.672 -7.473 1 98.62 92 LEU B C 1
ATOM 3191 O O . LEU B 1 92 ? 14.852 -30.062 -8.562 1 98.62 92 LEU B O 1
ATOM 3195 N N . GLN B 1 93 ? 16.531 -29.938 -6.992 1 98.19 93 GLN B N 1
ATOM 3196 C CA . GLN B 1 93 ? 17.484 -30.75 -7.723 1 98.19 93 GLN B CA 1
ATOM 3197 C C . GLN B 1 93 ? 17.719 -30.203 -9.133 1 98.19 93 GLN B C 1
ATOM 3199 O O . GLN B 1 93 ? 17.641 -30.953 -10.109 1 98.19 93 GLN B O 1
ATOM 3204 N N . THR B 1 94 ? 18.016 -28.969 -9.234 1 98.31 94 THR B N 1
ATOM 3205 C CA . THR B 1 94 ? 18.281 -28.25 -10.477 1 98.31 94 THR B CA 1
ATOM 3206 C C . THR B 1 94 ? 19.297 -27.141 -10.25 1 98.31 94 THR B C 1
ATOM 3208 O O . THR B 1 94 ? 19.594 -26.797 -9.102 1 98.31 94 THR B O 1
ATOM 3211 N N . ASP B 1 95 ? 19.875 -26.594 -11.352 1 97.88 95 ASP B N 1
ATOM 3212 C CA . ASP B 1 95 ? 20.938 -25.594 -11.242 1 97.88 95 ASP B CA 1
ATOM 3213 C C . ASP B 1 95 ? 20.375 -24.188 -11.477 1 97.88 95 ASP B C 1
ATOM 3215 O O . ASP B 1 95 ? 21.094 -23.203 -11.312 1 97.88 95 ASP B O 1
ATOM 3219 N N . TYR B 1 96 ? 19.078 -24.125 -11.844 1 98.25 96 TYR B N 1
ATOM 3220 C CA . TYR B 1 96 ? 18.484 -22.812 -12.062 1 98.25 96 TYR B CA 1
ATOM 3221 C C . TYR B 1 96 ? 17 -22.828 -11.727 1 98.25 96 TYR B C 1
ATOM 3223 O O . TYR B 1 96 ? 16.359 -23.875 -11.734 1 98.25 96 TYR B O 1
ATOM 3231 N N . ILE B 1 97 ? 16.484 -21.719 -11.422 1 98.81 97 ILE B N 1
ATOM 3232 C CA . ILE B 1 97 ? 15.07 -21.438 -11.234 1 98.81 97 ILE B CA 1
ATOM 3233 C C . ILE B 1 97 ? 14.562 -20.516 -12.344 1 98.81 97 ILE B C 1
ATOM 3235 O O . ILE B 1 97 ? 15.234 -19.547 -12.695 1 98.81 97 ILE B O 1
ATOM 3239 N N . ASP B 1 98 ? 13.43 -20.828 -12.945 1 98.88 98 ASP B N 1
ATOM 3240 C CA . ASP B 1 98 ? 12.914 -19.984 -14.031 1 98.88 98 ASP B CA 1
ATOM 3241 C C . ASP B 1 98 ? 12.414 -18.656 -13.5 1 98.88 98 ASP B C 1
ATOM 3243 O O . ASP B 1 98 ? 12.656 -17.609 -14.109 1 98.88 98 ASP B O 1
ATOM 3247 N N . LEU B 1 99 ? 11.727 -18.625 -12.391 1 98.94 99 LEU B N 1
ATOM 3248 C CA . LEU B 1 99 ? 11.156 -17.438 -11.781 1 98.94 99 LEU B CA 1
ATOM 3249 C C . LEU B 1 99 ? 11.203 -17.531 -10.258 1 98.94 99 LEU B C 1
ATOM 3251 O O . LEU B 1 99 ? 10.68 -18.469 -9.672 1 98.94 99 LEU B O 1
ATOM 3255 N N . TYR B 1 100 ? 11.898 -16.594 -9.641 1 98.94 100 TYR B N 1
ATOM 3256 C CA . TYR B 1 100 ? 12.055 -16.531 -8.195 1 98.94 100 TYR B CA 1
ATOM 3257 C C . TYR B 1 100 ? 11.406 -15.281 -7.625 1 98.94 100 TYR B C 1
ATOM 3259 O O . TYR B 1 100 ? 11.68 -14.164 -8.086 1 98.94 100 TYR B O 1
ATOM 3267 N N . LEU B 1 101 ? 10.516 -15.445 -6.609 1 98.94 101 LEU B N 1
ATOM 3268 C CA . LEU B 1 101 ? 9.734 -14.312 -6.125 1 98.94 101 LEU B CA 1
ATOM 3269 C C . LEU B 1 101 ? 10.07 -14.008 -4.668 1 98.94 101 LEU B C 1
ATOM 3271 O O . LEU B 1 101 ? 10.266 -14.93 -3.867 1 98.94 101 LEU B O 1
ATOM 3275 N N . LEU B 1 102 ? 10.078 -12.719 -4.281 1 98.88 102 LEU B N 1
ATOM 3276 C CA . LEU B 1 102 ? 9.836 -12.359 -2.889 1 98.88 102 LEU B CA 1
ATOM 3277 C C . LEU B 1 102 ? 8.391 -12.656 -2.494 1 98.88 102 LEU B C 1
ATOM 3279 O O . LEU B 1 102 ? 7.461 -12.102 -3.076 1 98.88 102 LEU B O 1
ATOM 3283 N N . HIS B 1 103 ? 8.195 -13.453 -1.461 1 98 103 HIS B N 1
ATOM 3284 C CA . HIS B 1 103 ? 6.895 -14.047 -1.196 1 98 103 HIS B CA 1
ATOM 3285 C C . HIS B 1 103 ? 5.934 -13.023 -0.593 1 98 103 HIS B C 1
ATOM 3287 O O . HIS B 1 103 ? 4.723 -13.102 -0.808 1 98 103 HIS B O 1
ATOM 3293 N N . TRP B 1 104 ? 6.402 -12.086 0.196 1 96.5 104 TRP B N 1
ATOM 3294 C CA . TRP B 1 104 ? 5.629 -11.031 0.839 1 96.5 104 TRP B CA 1
ATOM 3295 C C . TRP B 1 104 ? 6.418 -9.727 0.891 1 96.5 104 TRP B C 1
ATOM 3297 O O . TRP B 1 104 ? 7.652 -9.742 0.905 1 96.5 104 TRP B O 1
ATOM 3307 N N . PRO B 1 105 ? 5.723 -8.609 0.947 1 96.88 105 PRO B N 1
ATOM 3308 C CA . PRO B 1 105 ? 6.418 -7.32 0.951 1 96.88 105 PRO B CA 1
ATOM 3309 C C . PRO B 1 105 ? 6.797 -6.859 2.357 1 96.88 105 PRO B C 1
ATOM 3311 O O . PRO B 1 105 ? 6.559 -5.703 2.715 1 96.88 105 PRO B O 1
ATOM 3314 N N . LEU B 1 106 ? 7.367 -7.715 3.123 1 96.62 106 LEU B N 1
ATOM 3315 C CA . LEU B 1 106 ? 7.934 -7.441 4.438 1 96.62 106 LEU B CA 1
ATOM 3316 C C . LEU B 1 106 ? 8.961 -8.5 4.82 1 96.62 106 LEU B C 1
ATOM 3318 O O . LEU B 1 106 ? 8.969 -9.594 4.25 1 96.62 106 LEU B O 1
ATOM 3322 N N . ALA B 1 107 ? 9.82 -8.219 5.766 1 97.31 107 ALA B N 1
ATOM 3323 C CA . ALA B 1 107 ? 10.789 -9.172 6.289 1 97.31 107 ALA B CA 1
ATOM 3324 C C . ALA B 1 107 ? 10.383 -9.664 7.68 1 97.31 107 ALA B C 1
ATOM 3326 O O . ALA B 1 107 ? 9.766 -8.922 8.445 1 97.31 107 ALA B O 1
ATOM 3327 N N . LEU B 1 108 ? 10.672 -10.875 7.934 1 96.56 108 LEU B N 1
ATOM 3328 C CA . LEU B 1 108 ? 10.469 -11.469 9.25 1 96.56 108 LEU B CA 1
ATOM 3329 C C . LEU B 1 108 ? 11.797 -11.906 9.859 1 96.56 108 LEU B C 1
ATOM 3331 O O . LEU B 1 108 ? 12.766 -12.148 9.133 1 96.56 108 LEU B O 1
ATOM 3335 N N . LYS B 1 109 ? 11.781 -12.016 11.227 1 96 109 LYS B N 1
ATOM 3336 C CA . LYS B 1 109 ? 12.945 -12.555 11.922 1 96 109 LYS B CA 1
ATOM 3337 C C . LYS B 1 109 ? 13.242 -13.984 11.469 1 96 109 LYS B C 1
ATOM 3339 O O . LYS B 1 109 ? 12.32 -14.781 11.273 1 96 109 LYS B O 1
ATOM 3344 N N . SER B 1 110 ? 14.477 -14.242 11.312 1 95.69 110 SER B N 1
ATOM 3345 C CA . SER B 1 110 ? 14.922 -15.539 10.828 1 95.69 110 SER B CA 1
ATOM 3346 C C . SER B 1 110 ? 14.469 -16.656 11.75 1 95.69 110 SER B C 1
ATOM 3348 O O . SER B 1 110 ? 14.516 -16.531 12.969 1 95.69 110 SER B O 1
ATOM 3350 N N . THR B 1 111 ? 14.102 -17.75 11.164 1 93 111 THR B N 1
ATOM 3351 C CA . THR B 1 111 ? 13.75 -18.953 11.922 1 93 111 THR B CA 1
ATOM 3352 C C . THR B 1 111 ? 14.805 -20.031 11.742 1 93 111 THR B C 1
ATOM 3354 O O . THR B 1 111 ? 14.57 -21.203 12.07 1 93 111 THR B O 1
ATOM 3357 N N . GLY B 1 112 ? 15.938 -19.656 11.133 1 88.44 112 GLY B N 1
ATOM 3358 C CA . GLY B 1 112 ? 17.016 -20.609 10.914 1 88.44 112 GLY B CA 1
ATOM 3359 C C . GLY B 1 112 ? 17.016 -21.203 9.516 1 88.44 112 GLY B C 1
ATOM 3360 O O . GLY B 1 112 ? 16.156 -20.859 8.695 1 88.44 112 GLY B O 1
ATOM 3361 N N . PRO B 1 113 ? 17.953 -22.078 9.227 1 88.38 113 PRO B N 1
ATOM 3362 C CA . PRO B 1 113 ? 18.047 -22.703 7.898 1 88.38 113 PRO B CA 1
ATOM 3363 C C . PRO B 1 113 ? 16.938 -23.719 7.641 1 88.38 113 PRO B C 1
ATOM 3365 O O . PRO B 1 113 ? 16.281 -24.172 8.578 1 88.38 113 PRO B O 1
ATOM 3368 N N . GLY B 1 114 ? 16.781 -24.047 6.348 1 92.5 114 GLY B N 1
ATOM 3369 C CA . GLY B 1 114 ? 15.789 -25.047 5.988 1 92.5 114 GLY B CA 1
ATOM 3370 C C . GLY B 1 114 ? 14.445 -24.438 5.609 1 92.5 114 GLY B C 1
ATOM 3371 O O . GLY B 1 114 ? 14.375 -23.281 5.215 1 92.5 114 GLY B O 1
ATOM 3372 N N . ILE B 1 115 ? 13.438 -25.25 5.621 1 94.44 115 ILE B N 1
ATOM 3373 C CA . ILE B 1 115 ? 12.086 -24.844 5.27 1 94.44 115 ILE B CA 1
ATOM 3374 C C . ILE B 1 115 ? 11.555 -23.891 6.336 1 94.44 115 ILE B C 1
ATOM 3376 O O . ILE B 1 115 ? 11.539 -24.219 7.523 1 94.44 115 ILE B O 1
ATOM 3380 N N . PRO B 1 116 ? 11.195 -22.688 5.906 1 95 116 PRO B N 1
ATOM 3381 C CA . PRO B 1 116 ? 10.734 -21.734 6.914 1 95 116 PRO B CA 1
ATOM 3382 C C . PRO B 1 116 ? 9.469 -22.203 7.633 1 95 116 PRO B C 1
ATOM 3384 O O . PRO B 1 116 ? 8.664 -22.922 7.055 1 95 116 PRO B O 1
ATOM 3387 N N . LYS B 1 117 ? 9.359 -21.828 8.938 1 89 117 LYS B N 1
ATOM 3388 C CA . LYS B 1 117 ? 8.18 -22.094 9.75 1 89 117 LYS B CA 1
ATOM 3389 C C . LYS B 1 117 ? 7.105 -21.031 9.523 1 89 117 LYS B C 1
ATOM 3391 O O . LYS B 1 117 ? 7.395 -19.844 9.516 1 89 117 LYS B O 1
ATOM 3396 N N . TYR B 1 118 ? 6.043 -21.469 9.195 1 84.88 118 TYR B N 1
ATOM 3397 C CA . TYR B 1 118 ? 4.902 -20.578 9 1 84.88 118 TYR B CA 1
ATOM 3398 C C . TYR B 1 118 ? 3.92 -20.688 10.164 1 84.88 118 TYR B C 1
ATOM 3400 O O . TYR B 1 118 ? 3.285 -21.719 10.352 1 84.88 118 TYR B O 1
ATOM 3408 N N . ASN B 1 119 ? 3.783 -19.672 11 1 87.44 119 ASN B N 1
ATOM 3409 C CA . ASN B 1 119 ? 2.854 -19.594 12.125 1 87.44 119 ASN B CA 1
ATOM 3410 C C . ASN B 1 119 ? 2.043 -18.297 12.094 1 87.44 119 ASN B C 1
ATOM 3412 O O . ASN B 1 119 ? 2.344 -17.359 12.82 1 87.44 119 ASN B O 1
ATOM 3416 N N . PRO B 1 120 ? 1.009 -18.281 11.242 1 86 120 PRO B N 1
ATOM 3417 C CA . PRO B 1 120 ? 0.226 -17.047 11.117 1 86 120 PRO B CA 1
ATOM 3418 C C . PRO B 1 120 ? -0.486 -16.672 12.414 1 86 120 PRO B C 1
ATOM 3420 O O . PRO B 1 120 ? -1.057 -17.531 13.086 1 86 120 PRO B O 1
ATOM 3423 N N . SER B 1 121 ? -0.416 -15.453 12.734 1 88.06 121 SER B N 1
ATOM 3424 C CA . SER B 1 121 ? -1.065 -14.906 13.922 1 88.06 121 SER B CA 1
ATOM 3425 C C . SER B 1 121 ? -1.146 -13.383 13.859 1 88.06 121 SER B C 1
ATOM 3427 O O . SER B 1 121 ? -0.204 -12.727 13.422 1 88.06 121 SER B O 1
ATOM 3429 N N . PRO B 1 122 ? -2.242 -12.891 14.336 1 83.88 122 PRO B N 1
ATOM 3430 C CA . PRO B 1 122 ? -2.287 -11.43 14.453 1 83.88 122 PRO B CA 1
ATOM 3431 C C . PRO B 1 122 ? -1.258 -10.883 15.438 1 83.88 122 PRO B C 1
ATOM 3433 O O . PRO B 1 122 ? -1.012 -9.672 15.477 1 83.88 122 PRO B O 1
ATOM 3436 N N . ASN B 1 123 ? -0.619 -11.734 16.188 1 86.62 123 ASN B N 1
ATOM 3437 C CA . ASN B 1 123 ? 0.359 -11.336 17.203 1 86.62 123 ASN B CA 1
ATOM 3438 C C . ASN B 1 123 ? 1.782 -11.391 16.656 1 86.62 123 ASN B C 1
ATOM 3440 O O . ASN B 1 123 ? 2.744 -11.148 17.375 1 86.62 123 ASN B O 1
ATOM 3444 N N . ASN B 1 124 ? 1.821 -11.609 15.344 1 90.56 124 ASN B N 1
ATOM 3445 C CA . ASN B 1 124 ? 3.135 -11.805 14.734 1 90.56 124 ASN B CA 1
ATOM 3446 C C . ASN B 1 124 ? 3.805 -10.469 14.406 1 90.56 124 ASN B C 1
ATOM 3448 O O . ASN B 1 124 ? 4.832 -10.438 13.727 1 90.56 124 ASN B O 1
ATOM 3452 N N . PHE B 1 125 ? 3.24 -9.422 14.984 1 91.31 125 PHE B N 1
ATOM 3453 C CA . PHE B 1 125 ? 3.854 -8.109 14.781 1 91.31 125 PHE B CA 1
ATOM 3454 C C . PHE B 1 125 ? 5.285 -8.102 15.297 1 91.31 125 PHE B C 1
ATOM 3456 O O . PHE B 1 125 ? 6.172 -7.504 14.68 1 91.31 125 PHE B O 1
ATOM 3463 N N . GLU B 1 126 ? 5.492 -8.758 16.359 1 92.12 126 GLU B N 1
ATOM 3464 C CA . GLU B 1 126 ? 6.801 -8.758 17 1 92.12 126 GLU B CA 1
ATOM 3465 C C . GLU B 1 126 ? 7.828 -9.523 16.172 1 92.12 126 GLU B C 1
ATOM 3467 O O . GLU B 1 126 ? 9.031 -9.383 16.391 1 92.12 126 GLU B O 1
ATOM 3472 N N . ASN B 1 127 ? 7.371 -10.328 15.242 1 94.25 127 ASN B N 1
ATOM 3473 C CA . ASN B 1 127 ? 8.258 -11.133 14.414 1 94.25 127 ASN B CA 1
ATOM 3474 C C . ASN B 1 127 ? 8.719 -10.367 13.18 1 94.25 127 ASN B C 1
ATOM 3476 O O . ASN B 1 127 ? 9.57 -10.844 12.43 1 94.25 127 ASN B O 1
ATOM 3480 N N . ILE B 1 128 ? 8.172 -9.195 13 1 95.25 128 ILE B N 1
ATOM 3481 C CA . ILE B 1 128 ? 8.586 -8.375 11.867 1 95.25 128 ILE B CA 1
ATOM 3482 C C . ILE B 1 128 ? 10.039 -7.945 12.047 1 95.25 128 ILE B C 1
ATOM 3484 O O . ILE B 1 128 ? 10.438 -7.512 13.133 1 95.25 128 ILE B O 1
ATOM 3488 N N . ASP B 1 129 ? 10.789 -8.18 10.984 1 94.75 129 ASP B N 1
ATOM 3489 C CA . ASP B 1 129 ? 12.195 -7.77 10.945 1 94.75 129 ASP B CA 1
ATOM 3490 C C . ASP B 1 129 ? 12.359 -6.457 10.172 1 94.75 129 ASP B C 1
ATOM 3492 O O . ASP B 1 129 ? 11.828 -6.309 9.07 1 94.75 129 ASP B O 1
ATOM 3496 N N . ARG B 1 130 ? 13.039 -5.473 10.68 1 93.31 130 ARG B N 1
ATOM 3497 C CA . ARG B 1 130 ? 13.297 -4.191 10.031 1 93.31 130 ARG B CA 1
ATOM 3498 C C . ARG B 1 130 ? 14.43 -4.312 9.016 1 93.31 130 ARG B C 1
ATOM 3500 O O . ARG B 1 130 ? 15.484 -3.705 9.18 1 93.31 130 ARG B O 1
ATOM 3507 N N . TYR B 1 131 ? 14.18 -5.109 7.996 1 98 131 TYR B N 1
ATOM 3508 C CA . TYR B 1 131 ? 15.094 -5.254 6.863 1 98 131 TYR B CA 1
ATOM 3509 C C . TYR B 1 131 ? 14.492 -4.648 5.602 1 98 131 TYR B C 1
ATOM 3511 O O . TYR B 1 131 ? 13.406 -5.051 5.168 1 98 131 TYR B O 1
ATOM 3519 N N . PRO B 1 132 ? 15.203 -3.66 5.02 1 98.56 132 PRO B N 1
ATOM 3520 C CA . PRO B 1 132 ? 14.633 -2.918 3.895 1 98.56 132 PRO B CA 1
ATOM 3521 C C . PRO B 1 132 ? 14.375 -3.799 2.674 1 98.56 132 PRO B C 1
ATOM 3523 O O . PRO B 1 132 ? 15.211 -4.641 2.332 1 98.56 132 PRO B O 1
ATOM 3526 N N . LEU B 1 133 ? 13.289 -3.555 1.976 1 98.69 133 LEU B N 1
ATOM 3527 C CA . LEU B 1 133 ? 12.898 -4.34 0.81 1 98.69 133 LEU B CA 1
ATOM 3528 C C . LEU B 1 133 ? 13.867 -4.117 -0.344 1 98.69 133 LEU B C 1
ATOM 3530 O O . LEU B 1 133 ? 14.125 -5.035 -1.129 1 98.69 133 LEU B O 1
ATOM 3534 N N . TYR B 1 134 ? 14.398 -2.854 -0.438 1 98.75 134 TYR B N 1
ATOM 3535 C CA . TYR B 1 134 ? 15.32 -2.592 -1.539 1 98.75 134 TYR B CA 1
ATOM 3536 C C . TYR B 1 134 ? 16.578 -3.432 -1.404 1 98.75 134 TYR B C 1
ATOM 3538 O O . TYR B 1 134 ? 17.172 -3.838 -2.406 1 98.75 134 TYR B O 1
ATOM 3546 N N . LEU B 1 135 ? 17 -3.752 -0.183 1 98.75 135 LEU B N 1
ATOM 3547 C CA . LEU B 1 135 ? 18.156 -4.613 0.029 1 98.75 135 LEU B CA 1
ATOM 3548 C C . LEU B 1 135 ? 17.844 -6.059 -0.349 1 98.75 135 LEU B C 1
ATOM 3550 O O . LEU B 1 135 ? 18.688 -6.754 -0.918 1 98.75 135 LEU B O 1
ATOM 3554 N N . ALA B 1 136 ? 16.656 -6.516 -0.011 1 98.81 136 ALA B N 1
ATOM 3555 C CA . ALA B 1 136 ? 16.203 -7.84 -0.432 1 98.81 136 ALA B CA 1
ATOM 3556 C C . ALA B 1 136 ? 16.203 -7.961 -1.953 1 98.81 136 ALA B C 1
ATOM 3558 O O . ALA B 1 136 ? 16.672 -8.969 -2.502 1 98.81 136 ALA B O 1
ATOM 3559 N N . TRP B 1 137 ? 15.719 -6.91 -2.605 1 98.88 137 TRP B N 1
ATOM 3560 C CA . TRP B 1 137 ? 15.641 -6.941 -4.062 1 98.88 137 TRP B CA 1
ATOM 3561 C C . TRP B 1 137 ? 17.031 -6.98 -4.684 1 98.88 137 TRP B C 1
ATOM 3563 O O . TRP B 1 137 ? 17.25 -7.676 -5.68 1 98.88 137 TRP B O 1
ATOM 3573 N N . GLN B 1 138 ? 17.953 -6.246 -4.086 1 98.88 138 GLN B N 1
ATOM 3574 C CA . GLN B 1 138 ? 19.328 -6.27 -4.566 1 98.88 138 GLN B CA 1
ATOM 3575 C C . GLN B 1 138 ? 19.906 -7.688 -4.547 1 98.88 138 GLN B C 1
ATOM 3577 O O . GLN B 1 138 ? 20.625 -8.086 -5.457 1 98.88 138 GLN B O 1
ATOM 3582 N N . GLN B 1 139 ? 19.547 -8.422 -3.514 1 98.94 139 GLN B N 1
ATOM 3583 C CA . GLN B 1 139 ? 19.984 -9.812 -3.434 1 98.94 139 GLN B CA 1
ATOM 3584 C C . GLN B 1 139 ? 19.359 -10.641 -4.559 1 98.94 139 GLN B C 1
ATOM 3586 O O 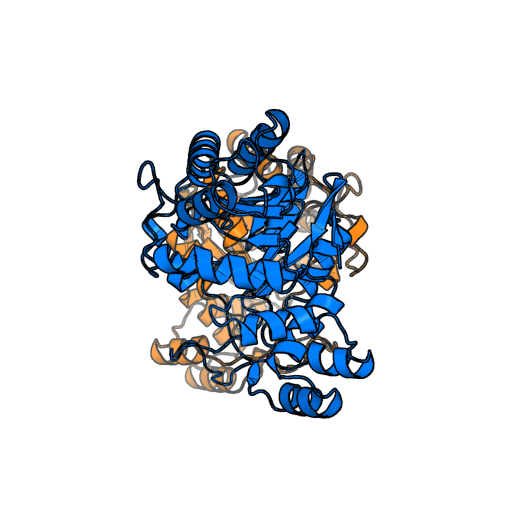. GLN B 1 139 ? 20.031 -11.508 -5.129 1 98.94 139 GLN B O 1
ATOM 3591 N N . MET B 1 140 ? 18.125 -10.406 -4.879 1 98.94 140 MET B N 1
ATOM 3592 C CA . MET B 1 140 ? 17.469 -11.086 -5.992 1 98.94 140 MET B CA 1
ATOM 3593 C C . MET B 1 140 ? 18.188 -10.805 -7.305 1 98.94 140 MET B C 1
ATOM 3595 O O . MET B 1 140 ? 18.422 -11.719 -8.094 1 98.94 140 MET B O 1
ATOM 3599 N N . GLU B 1 141 ? 18.516 -9.539 -7.527 1 98.94 141 GLU B N 1
ATOM 3600 C CA . GLU B 1 141 ? 19.219 -9.133 -8.742 1 98.94 141 GLU B CA 1
ATOM 3601 C C . GLU B 1 141 ? 20.562 -9.836 -8.867 1 98.94 141 GLU B C 1
ATOM 3603 O O . GLU B 1 141 ? 20.984 -10.211 -9.961 1 98.94 141 GLU B O 1
ATOM 3608 N N . GLU B 1 142 ? 21.188 -10 -7.723 1 98.88 142 GLU B N 1
ATOM 3609 C CA . GLU B 1 142 ? 22.484 -10.688 -7.711 1 98.88 142 GLU B CA 1
ATOM 3610 C C . GLU B 1 142 ? 22.344 -12.133 -8.172 1 98.88 142 GLU B C 1
ATOM 3612 O O . GLU B 1 142 ? 23.219 -12.664 -8.844 1 98.88 142 GLU B O 1
ATOM 3617 N N . LEU B 1 143 ? 21.266 -12.781 -7.816 1 98.94 143 LEU B N 1
ATOM 3618 C CA . LEU B 1 143 ? 21.031 -14.164 -8.211 1 98.94 143 LEU B CA 1
ATOM 3619 C C . LEU B 1 143 ? 20.922 -14.281 -9.727 1 98.94 143 LEU B C 1
ATOM 3621 O O . LEU B 1 143 ? 21.328 -15.297 -10.305 1 98.94 143 LEU B O 1
ATOM 3625 N N . VAL B 1 144 ? 20.297 -13.258 -10.391 1 98.88 144 VAL B N 1
ATOM 3626 C CA . VAL B 1 144 ? 20.203 -13.234 -11.844 1 98.88 144 VAL B CA 1
ATOM 3627 C C . VAL B 1 144 ? 21.609 -13.141 -12.445 1 98.88 144 VAL B C 1
ATOM 3629 O O . VAL B 1 144 ? 21.938 -13.883 -13.367 1 98.88 144 VAL B O 1
ATOM 3632 N N . ARG B 1 145 ? 22.438 -12.305 -11.906 1 98.38 145 ARG B N 1
ATOM 3633 C CA . ARG B 1 145 ? 23.797 -12.102 -12.398 1 98.38 145 ARG B CA 1
ATOM 3634 C C . ARG B 1 145 ? 24.625 -13.375 -12.25 1 98.38 145 ARG B C 1
ATOM 3636 O O . ARG B 1 145 ? 25.484 -13.656 -13.086 1 98.38 145 ARG B O 1
ATOM 3643 N N . LEU B 1 146 ? 24.297 -14.117 -11.211 1 98.38 146 LEU B N 1
ATOM 3644 C CA . LEU B 1 146 ? 25.047 -15.344 -10.93 1 98.38 146 LEU B CA 1
ATOM 3645 C C . LEU B 1 146 ? 24.516 -16.5 -11.773 1 98.38 146 LEU B C 1
ATOM 3647 O O . LEU B 1 146 ? 25.078 -17.594 -11.734 1 98.38 146 LEU B O 1
ATOM 3651 N N . GLY B 1 147 ? 23.375 -16.312 -12.438 1 98.31 147 GLY B N 1
ATOM 3652 C CA . GLY B 1 147 ? 22.812 -17.328 -13.32 1 98.31 147 GLY B CA 1
ATOM 3653 C C . GLY B 1 147 ? 22 -18.375 -12.594 1 98.31 147 GLY B C 1
ATOM 3654 O O . GLY B 1 147 ? 21.641 -19.406 -13.172 1 98.31 147 GLY B O 1
ATOM 3655 N N . LYS B 1 148 ? 21.703 -18.156 -11.32 1 98.62 148 LYS B N 1
ATOM 3656 C CA . LYS B 1 148 ? 20.938 -19.109 -10.508 1 98.62 148 LYS B CA 1
ATOM 3657 C C . LYS B 1 148 ? 19.438 -18.984 -10.781 1 98.62 148 LYS B C 1
ATOM 3659 O O . LYS B 1 148 ? 18.688 -19.953 -10.586 1 98.62 148 LYS B O 1
ATOM 3664 N N . VAL B 1 149 ? 19.031 -17.844 -11.188 1 98.81 149 VAL B N 1
ATOM 3665 C CA . VAL B 1 149 ? 17.641 -17.562 -11.484 1 98.81 149 VAL B CA 1
ATOM 3666 C C . VAL B 1 149 ? 17.531 -16.859 -12.828 1 98.81 149 VAL B C 1
ATOM 3668 O O . VAL B 1 149 ? 18.344 -15.992 -13.148 1 98.81 149 VAL B O 1
ATOM 3671 N N . ARG B 1 150 ? 16.516 -17.219 -13.609 1 98.75 150 ARG B N 1
ATOM 3672 C CA . ARG B 1 150 ? 16.359 -16.641 -14.938 1 98.75 150 ARG B CA 1
ATOM 3673 C C . ARG B 1 150 ? 15.562 -15.336 -14.867 1 98.75 150 ARG B C 1
ATOM 3675 O O . ARG B 1 150 ? 15.852 -14.383 -15.602 1 98.75 150 ARG B O 1
ATOM 3682 N N . SER B 1 151 ? 14.562 -15.289 -14.07 1 98.88 151 SER B N 1
ATOM 3683 C CA . SER B 1 151 ? 13.703 -14.125 -13.852 1 98.88 151 SER B CA 1
ATOM 3684 C C . SER B 1 151 ? 13.383 -13.945 -12.375 1 98.88 151 SER B C 1
ATOM 3686 O O . SER B 1 151 ? 13.367 -14.914 -11.617 1 98.88 151 SER B O 1
ATOM 3688 N N . ILE B 1 152 ? 13.188 -12.711 -11.984 1 98.94 152 ILE B N 1
ATOM 3689 C CA . ILE B 1 152 ? 12.844 -12.406 -10.602 1 98.94 152 ILE B CA 1
ATOM 3690 C C . ILE B 1 152 ? 11.57 -11.57 -10.555 1 98.94 152 ILE B C 1
ATOM 3692 O O . ILE B 1 152 ? 11.281 -10.812 -11.484 1 98.94 152 ILE B O 1
ATOM 3696 N N . GLY B 1 153 ? 10.75 -11.758 -9.562 1 98.94 153 GLY B N 1
ATOM 3697 C CA . GLY B 1 153 ? 9.492 -11.047 -9.359 1 98.94 153 GLY B CA 1
ATOM 3698 C C . GLY B 1 153 ? 9.094 -10.945 -7.898 1 98.94 153 GLY B C 1
ATOM 3699 O O . GLY B 1 153 ? 9.938 -11.07 -7.008 1 98.94 153 GLY B O 1
ATOM 3700 N N . VAL B 1 154 ? 7.836 -10.531 -7.711 1 98.81 154 VAL B N 1
ATOM 3701 C CA . VAL B 1 154 ? 7.352 -10.312 -6.355 1 98.81 154 VAL B CA 1
ATOM 3702 C C . VAL B 1 154 ? 5.957 -10.914 -6.199 1 98.81 154 VAL B C 1
ATOM 3704 O O . VAL B 1 154 ? 5.316 -11.273 -7.191 1 98.81 154 VAL B O 1
ATOM 3707 N N . SER B 1 155 ? 5.582 -11.117 -4.977 1 97.5 155 SER B N 1
ATOM 3708 C CA . SER B 1 155 ? 4.227 -11.539 -4.637 1 97.5 155 SER B CA 1
ATOM 3709 C C . SER B 1 155 ? 3.609 -10.625 -3.582 1 97.5 155 SER B C 1
ATOM 3711 O O . SER B 1 155 ? 4.281 -10.219 -2.635 1 97.5 155 SER B O 1
ATOM 3713 N N . ASN B 1 156 ? 2.381 -10.18 -3.805 1 95.62 156 ASN B N 1
ATOM 3714 C CA . ASN B 1 156 ? 1.541 -9.469 -2.844 1 95.62 156 ASN B CA 1
ATOM 3715 C C . ASN B 1 156 ? 1.978 -8.016 -2.684 1 95.62 156 ASN B C 1
ATOM 3717 O O . ASN B 1 156 ? 1.744 -7.406 -1.639 1 95.62 156 ASN B O 1
ATOM 3721 N N . TRP B 1 157 ? 2.631 -7.48 -3.654 1 96.31 157 TRP B N 1
ATOM 3722 C CA . TRP B 1 157 ? 2.955 -6.059 -3.674 1 96.31 157 TRP B CA 1
ATOM 3723 C C . TRP B 1 157 ? 1.761 -5.234 -4.145 1 96.31 157 TRP B C 1
ATOM 3725 O O . TRP B 1 157 ? 1.097 -5.594 -5.121 1 96.31 157 TRP B O 1
ATOM 3735 N N . ASN B 1 158 ? 1.461 -4.203 -3.412 1 94.38 158 ASN B N 1
ATOM 3736 C CA . ASN B 1 158 ? 0.47 -3.246 -3.893 1 94.38 158 ASN B CA 1
ATOM 3737 C C . ASN B 1 158 ? 1.096 -2.211 -4.824 1 94.38 158 ASN B C 1
ATOM 3739 O O . ASN B 1 158 ? 2.289 -2.279 -5.121 1 94.38 158 ASN B O 1
ATOM 3743 N N . VAL B 1 159 ? 0.29 -1.275 -5.309 1 95.12 159 VAL B N 1
ATOM 3744 C CA . VAL B 1 159 ? 0.727 -0.31 -6.312 1 95.12 159 VAL B CA 1
ATOM 3745 C C . VAL B 1 159 ? 1.841 0.562 -5.738 1 95.12 159 VAL B C 1
ATOM 3747 O O . VAL B 1 159 ? 2.859 0.793 -6.395 1 95.12 159 VAL B O 1
ATOM 3750 N N . SER B 1 160 ? 1.692 1.015 -4.488 1 94.75 160 SER B N 1
ATOM 3751 C CA . SER B 1 160 ? 2.646 1.939 -3.885 1 94.75 160 SER B CA 1
ATOM 3752 C C . SER B 1 160 ? 4.023 1.297 -3.738 1 94.75 160 SER B C 1
ATOM 3754 O O . SER B 1 160 ? 5.039 1.917 -4.055 1 94.75 160 SER B O 1
ATOM 3756 N N . LEU B 1 161 ? 4.07 0.099 -3.303 1 96.94 161 LEU B N 1
ATOM 3757 C CA . LEU B 1 161 ? 5.332 -0.616 -3.143 1 96.94 161 LEU B CA 1
ATOM 3758 C C . LEU B 1 161 ? 5.973 -0.899 -4.496 1 96.94 161 LEU B C 1
ATOM 3760 O O . LEU B 1 161 ? 7.188 -0.77 -4.652 1 96.94 161 LEU B O 1
ATOM 3764 N N . LEU B 1 162 ? 5.129 -1.302 -5.43 1 97.44 162 LEU B N 1
ATOM 3765 C CA . LEU B 1 162 ? 5.648 -1.59 -6.762 1 97.44 162 LEU B CA 1
ATOM 3766 C C . LEU B 1 162 ? 6.227 -0.333 -7.406 1 97.44 162 LEU B C 1
ATOM 3768 O O . LEU B 1 162 ? 7.281 -0.383 -8.039 1 97.44 162 LEU B O 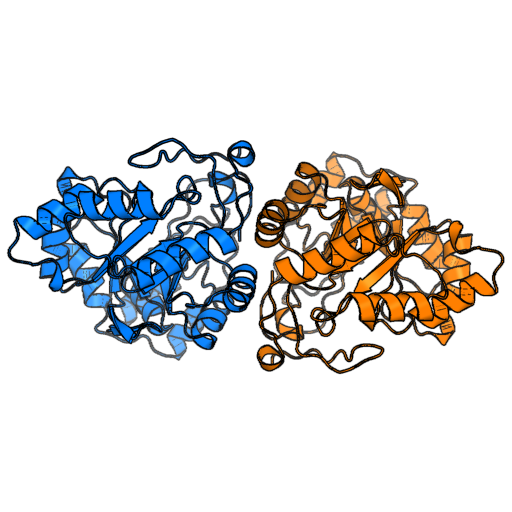1
ATOM 3772 N N . ASN B 1 163 ? 5.441 0.755 -7.238 1 97.12 163 ASN B N 1
ATOM 3773 C CA . ASN B 1 163 ? 5.926 2.016 -7.793 1 97.12 163 ASN B CA 1
ATOM 3774 C C . ASN B 1 163 ? 7.281 2.402 -7.211 1 97.12 163 ASN B C 1
ATOM 3776 O O . ASN B 1 163 ? 8.18 2.811 -7.949 1 97.12 163 ASN B O 1
ATOM 3780 N N . ASP B 1 164 ? 7.41 2.312 -5.922 1 97.75 164 ASP B N 1
ATOM 3781 C CA . ASP B 1 164 ? 8.68 2.617 -5.277 1 97.75 164 ASP B CA 1
ATOM 3782 C C . ASP B 1 164 ? 9.773 1.655 -5.738 1 97.75 164 ASP B C 1
ATOM 3784 O O . ASP B 1 164 ? 10.898 2.076 -6.035 1 97.75 164 ASP B O 1
ATOM 3788 N N . MET B 1 165 ? 9.461 0.361 -5.863 1 98.25 165 MET B N 1
ATOM 3789 C CA . MET B 1 165 ? 10.414 -0.655 -6.289 1 98.25 165 MET B CA 1
ATOM 3790 C C . MET B 1 165 ? 10.953 -0.344 -7.684 1 98.25 165 MET B C 1
ATOM 3792 O O . MET B 1 165 ? 12.148 -0.492 -7.941 1 98.25 165 MET B O 1
ATOM 3796 N N . LEU B 1 166 ? 10.094 0.059 -8.547 1 98.12 166 LEU B N 1
ATOM 3797 C CA . LEU B 1 166 ? 10.484 0.363 -9.914 1 98.12 166 LEU B CA 1
ATOM 3798 C C . LEU B 1 166 ? 11.477 1.522 -9.961 1 98.12 166 LEU B C 1
ATOM 3800 O O . LEU B 1 166 ? 12.156 1.725 -10.961 1 98.12 166 LEU B O 1
ATOM 3804 N N . SER B 1 167 ? 11.57 2.301 -8.844 1 97.88 167 SER B N 1
ATOM 3805 C CA . SER B 1 167 ? 12.469 3.447 -8.797 1 97.88 167 SER B CA 1
ATOM 3806 C C . SER B 1 167 ? 13.883 3.023 -8.398 1 97.88 167 SER B C 1
ATOM 3808 O O . SER B 1 167 ? 14.852 3.715 -8.703 1 97.88 167 SER B O 1
ATOM 3810 N N . TYR B 1 168 ? 14.016 1.883 -7.73 1 98.19 168 TYR B N 1
ATOM 3811 C CA . TYR B 1 168 ? 15.359 1.52 -7.281 1 98.19 168 TYR B CA 1
ATOM 3812 C C . TYR B 1 168 ? 15.812 0.219 -7.93 1 98.19 168 TYR B C 1
ATOM 3814 O O . TYR B 1 168 ? 17 -0.137 -7.855 1 98.19 168 TYR B O 1
ATOM 3822 N N . ALA B 1 169 ? 14.961 -0.504 -8.578 1 98.56 169 ALA B N 1
ATOM 3823 C CA . ALA B 1 169 ? 15.305 -1.785 -9.188 1 98.56 169 ALA B CA 1
ATOM 3824 C C . ALA B 1 169 ? 16.172 -1.584 -10.43 1 98.56 169 ALA B C 1
ATOM 3826 O O . ALA B 1 169 ? 15.812 -0.808 -11.32 1 98.56 169 ALA B O 1
ATOM 3827 N N . THR B 1 170 ? 17.281 -2.211 -10.477 1 98.44 170 THR B N 1
ATOM 3828 C CA . THR B 1 170 ? 18.062 -2.287 -11.719 1 98.44 170 THR B CA 1
ATOM 3829 C C . THR B 1 170 ? 17.422 -3.283 -12.688 1 98.44 170 THR B C 1
ATOM 3831 O O . THR B 1 170 ? 17.344 -3.025 -13.891 1 98.44 170 THR B O 1
ATOM 3834 N N . ILE B 1 171 ? 17.047 -4.406 -12.164 1 98.69 171 ILE B N 1
ATOM 3835 C CA . ILE B 1 171 ? 16.234 -5.383 -12.883 1 98.69 171 ILE B CA 1
ATOM 3836 C C . ILE B 1 171 ? 14.789 -5.301 -12.398 1 98.69 171 ILE B C 1
ATOM 3838 O O . ILE B 1 171 ? 14.477 -5.703 -11.273 1 98.69 171 ILE B O 1
ATOM 3842 N N . PRO B 1 172 ? 13.891 -4.777 -13.188 1 98.38 172 PRO B N 1
ATOM 3843 C CA . PRO B 1 172 ? 12.5 -4.68 -12.742 1 98.38 172 PRO B CA 1
ATOM 3844 C C . PRO B 1 172 ? 11.867 -6.043 -12.484 1 98.38 172 PRO B C 1
ATOM 3846 O O . PRO B 1 172 ? 12.266 -7.039 -13.094 1 98.38 172 PRO B O 1
ATOM 3849 N N . PRO B 1 173 ? 10.945 -6.082 -11.531 1 98.88 173 PRO B N 1
ATOM 3850 C CA . PRO B 1 173 ? 10.242 -7.355 -11.352 1 98.88 173 PRO B CA 1
ATOM 3851 C C . PRO B 1 173 ? 9.508 -7.809 -12.609 1 98.88 173 PRO B C 1
ATOM 3853 O O . PRO B 1 173 ? 8.812 -7.012 -13.242 1 98.88 173 PRO B O 1
ATOM 3856 N N . ALA B 1 174 ? 9.625 -9.062 -12.875 1 98.88 174 ALA B N 1
ATOM 3857 C CA . ALA B 1 174 ? 9.008 -9.625 -14.078 1 98.88 174 ALA B CA 1
ATOM 3858 C C . ALA B 1 174 ? 7.512 -9.836 -13.875 1 98.88 174 ALA B C 1
ATOM 3860 O O . ALA B 1 174 ? 6.734 -9.805 -14.828 1 98.88 174 ALA B O 1
ATOM 3861 N N . CYS B 1 175 ? 7.152 -10.062 -12.648 1 98.81 175 CYS B N 1
ATOM 3862 C CA . CYS B 1 175 ? 5.75 -10.328 -12.367 1 98.81 175 CYS B CA 1
ATOM 3863 C C . CYS B 1 175 ? 5.402 -9.945 -10.93 1 98.81 175 CYS B C 1
ATOM 3865 O O . CYS B 1 175 ? 6.293 -9.648 -10.133 1 98.81 175 CYS B O 1
ATOM 3867 N N . ASN B 1 176 ? 4.172 -9.789 -10.656 1 98.62 176 ASN B N 1
ATOM 3868 C CA . ASN B 1 176 ? 3.566 -9.695 -9.336 1 98.62 176 ASN B CA 1
ATOM 3869 C C . ASN B 1 176 ? 2.447 -10.711 -9.156 1 98.62 176 ASN B C 1
ATOM 3871 O O . ASN B 1 176 ? 1.463 -10.695 -9.891 1 98.62 176 ASN B O 1
ATOM 3875 N N . GLN B 1 177 ? 2.666 -11.648 -8.195 1 98.31 177 GLN B N 1
ATOM 3876 C CA . GLN B 1 177 ? 1.66 -12.664 -7.898 1 98.31 177 GLN B CA 1
ATOM 3877 C C . GLN B 1 177 ? 0.813 -12.258 -6.695 1 98.31 177 GLN B C 1
ATOM 3879 O O . GLN B 1 177 ? 1.348 -11.945 -5.629 1 98.31 177 GLN B O 1
ATOM 3884 N N . PHE B 1 178 ? -0.516 -12.203 -6.859 1 95 178 PHE B N 1
ATOM 3885 C CA . PHE B 1 178 ? -1.375 -11.727 -5.781 1 95 178 PHE B CA 1
ATOM 3886 C C . PHE B 1 178 ? -2.77 -12.336 -5.895 1 95 178 PHE B C 1
ATOM 3888 O O . PHE B 1 178 ? -3.102 -12.953 -6.906 1 95 178 PHE B O 1
ATOM 3895 N N . GLU B 1 179 ? -3.537 -12.195 -4.801 1 93.25 179 GLU B N 1
ATOM 3896 C CA . GLU B 1 179 ? -4.906 -12.703 -4.777 1 93.25 179 GLU B CA 1
ATOM 3897 C C . GLU B 1 179 ? -5.824 -11.852 -5.645 1 93.25 179 GLU B C 1
ATOM 3899 O O . GLU B 1 179 ? -5.898 -10.633 -5.469 1 93.25 179 GLU B O 1
ATOM 3904 N N . THR B 1 180 ? -6.496 -12.438 -6.551 1 92.5 180 THR B N 1
ATOM 3905 C CA . THR B 1 180 ? -7.477 -11.734 -7.375 1 92.5 180 THR B CA 1
ATOM 3906 C C . THR B 1 180 ? -8.602 -12.672 -7.797 1 92.5 180 THR B C 1
ATOM 3908 O O . THR B 1 180 ? -8.344 -13.805 -8.227 1 92.5 180 THR B O 1
ATOM 3911 N N . HIS B 1 181 ? -9.727 -12.344 -7.602 1 92.12 181 HIS B N 1
ATOM 3912 C CA . HIS B 1 181 ? -10.969 -13 -7.984 1 92.12 181 HIS B CA 1
ATOM 3913 C C . HIS B 1 181 ? -12.094 -11.984 -8.164 1 92.12 181 HIS B C 1
ATOM 3915 O O . HIS B 1 181 ? -11.898 -10.789 -7.957 1 92.12 181 HIS B O 1
ATOM 3921 N N . ILE B 1 182 ? -13.25 -12.414 -8.5 1 91.06 182 ILE B N 1
ATOM 3922 C CA . ILE B 1 182 ? -14.328 -11.523 -8.93 1 91.06 182 ILE B CA 1
ATOM 3923 C C . ILE B 1 182 ? -14.773 -10.656 -7.754 1 91.06 182 ILE B C 1
ATOM 3925 O O . ILE B 1 182 ? -15.336 -9.578 -7.953 1 91.06 182 ILE B O 1
ATOM 3929 N N . PHE B 1 183 ? -14.523 -11.102 -6.535 1 88.12 183 PHE B N 1
ATOM 3930 C CA . PHE B 1 183 ? -14.875 -10.305 -5.367 1 88.12 183 PHE B CA 1
ATOM 3931 C C . PHE B 1 183 ? -13.734 -9.367 -4.992 1 88.12 183 PHE B C 1
ATOM 3933 O O . PHE B 1 183 ? -13.906 -8.477 -4.156 1 88.12 183 PHE B O 1
ATOM 3940 N N . ASN B 1 184 ? -12.617 -9.5 -5.504 1 88.56 184 ASN B N 1
ATOM 3941 C CA . ASN B 1 184 ? -11.398 -8.719 -5.336 1 88.56 184 ASN B CA 1
ATOM 3942 C C . ASN B 1 184 ? -10.625 -8.602 -6.645 1 88.56 184 ASN B C 1
ATOM 3944 O O . ASN B 1 184 ? -9.5 -9.102 -6.758 1 88.56 184 ASN B O 1
ATOM 3948 N N . PRO B 1 185 ? -11.156 -7.949 -7.57 1 91 185 PRO B N 1
ATOM 3949 C CA . PRO B 1 185 ? -10.648 -8.023 -8.945 1 91 185 PRO B CA 1
ATOM 3950 C C . PRO B 1 185 ? -9.289 -7.352 -9.109 1 91 185 PRO B C 1
ATOM 3952 O O . PRO B 1 185 ? -8.547 -7.672 -10.039 1 91 185 PRO B O 1
ATOM 3955 N N . LYS B 1 186 ? -8.938 -6.344 -8.227 1 90.75 186 LYS B N 1
ATOM 3956 C CA . LYS B 1 186 ? -7.656 -5.645 -8.266 1 90.75 186 LYS B CA 1
ATOM 3957 C C . LYS B 1 186 ? -7.426 -5 -9.625 1 90.75 186 LYS B C 1
ATOM 3959 O O . LYS B 1 186 ? -6.328 -5.082 -10.18 1 90.75 186 LYS B O 1
ATOM 3964 N N . HIS B 1 187 ? -8.461 -4.34 -10.203 1 91.69 187 HIS B N 1
ATOM 3965 C CA . HIS B 1 187 ? -8.383 -3.75 -11.539 1 91.69 187 HIS B CA 1
ATOM 3966 C C . HIS B 1 187 ? -7.23 -2.76 -11.641 1 91.69 187 HIS B C 1
ATOM 3968 O O . HIS B 1 187 ? -6.441 -2.814 -12.586 1 91.69 187 HIS B O 1
ATOM 3974 N N . LYS B 1 188 ? -7.082 -1.898 -10.68 1 90.38 188 LYS B N 1
ATOM 3975 C CA . LYS B 1 188 ? -6.086 -0.834 -10.727 1 90.38 188 LYS B CA 1
ATOM 3976 C C . LYS B 1 188 ? -4.672 -1.395 -10.57 1 90.38 188 LYS B C 1
ATOM 3978 O O . LYS B 1 188 ? -3.727 -0.886 -11.172 1 90.38 188 LYS B O 1
ATOM 3983 N N . LEU B 1 189 ? -4.523 -2.398 -9.758 1 93.75 189 LEU B N 1
ATOM 3984 C CA . LEU B 1 189 ? -3.227 -3.045 -9.609 1 93.75 189 LEU B CA 1
ATOM 3985 C C . LEU B 1 189 ? -2.811 -3.73 -10.906 1 93.75 189 LEU B C 1
ATOM 3987 O O . LEU B 1 189 ? -1.66 -3.609 -11.336 1 93.75 189 LEU B O 1
ATOM 3991 N N . ILE B 1 190 ? -3.754 -4.438 -11.555 1 96.19 190 ILE B N 1
ATOM 3992 C CA . ILE B 1 190 ? -3.471 -5.117 -12.812 1 96.19 190 ILE B CA 1
ATOM 3993 C C . ILE B 1 190 ? -3.09 -4.09 -13.883 1 96.19 190 ILE B C 1
ATOM 3995 O O . ILE B 1 190 ? -2.107 -4.27 -14.602 1 96.19 190 ILE B O 1
ATOM 3999 N N . GLU B 1 191 ? -3.854 -3.027 -13.914 1 94.88 191 GLU B N 1
ATOM 4000 C CA . GLU B 1 191 ? -3.551 -1.951 -14.859 1 94.88 191 GLU B CA 1
ATOM 4001 C C . GLU B 1 191 ? -2.143 -1.405 -14.633 1 94.88 191 GLU B C 1
ATOM 4003 O O . GLU B 1 191 ? -1.388 -1.216 -15.594 1 94.88 191 GLU B O 1
ATOM 4008 N N . PHE B 1 192 ? -1.832 -1.122 -13.406 1 96.38 192 PHE B N 1
ATOM 4009 C CA . PHE B 1 192 ? -0.51 -0.603 -13.078 1 96.38 192 PHE B CA 1
ATOM 4010 C C . PHE B 1 192 ? 0.579 -1.576 -13.516 1 96.38 192 PHE B C 1
ATOM 4012 O O . PHE B 1 192 ? 1.579 -1.171 -14.109 1 96.38 192 PHE B O 1
ATOM 4019 N N . CYS B 1 193 ? 0.418 -2.848 -13.195 1 97.94 193 CYS B N 1
ATOM 4020 C CA . CYS B 1 193 ? 1.378 -3.881 -13.57 1 97.94 193 CYS B CA 1
ATOM 4021 C C . CYS B 1 193 ? 1.61 -3.893 -15.078 1 97.94 193 CYS B C 1
ATOM 4023 O O . CYS B 1 193 ? 2.746 -3.756 -15.531 1 97.94 193 CYS B O 1
ATOM 4025 N N . LEU B 1 194 ? 0.56 -3.984 -15.812 1 97.5 194 LEU B N 1
ATOM 4026 C CA . LEU B 1 194 ? 0.651 -4.109 -17.266 1 97.5 194 LEU B CA 1
ATOM 4027 C C . LEU B 1 194 ? 1.291 -2.871 -17.875 1 97.5 194 LEU B C 1
ATOM 4029 O O . LEU B 1 194 ? 2.117 -2.98 -18.797 1 97.5 194 LEU B O 1
ATOM 4033 N N . ARG B 1 195 ? 0.994 -1.713 -17.375 1 95.81 195 ARG B N 1
ATOM 4034 C CA . ARG B 1 195 ? 1.561 -0.464 -17.875 1 95.81 195 ARG B CA 1
ATOM 4035 C C . ARG B 1 195 ? 3.068 -0.421 -17.656 1 95.81 195 ARG B C 1
ATOM 4037 O O . ARG B 1 195 ? 3.785 0.292 -18.359 1 95.81 195 ARG B O 1
ATOM 4044 N N . ASN B 1 196 ? 3.551 -1.14 -16.672 1 97.31 196 ASN B N 1
ATOM 4045 C CA . ASN B 1 196 ? 4.969 -1.108 -16.328 1 97.31 196 ASN B CA 1
ATOM 4046 C C . ASN B 1 196 ? 5.668 -2.408 -16.719 1 97.31 196 ASN B C 1
ATOM 4048 O O . ASN B 1 196 ? 6.746 -2.717 -16.203 1 97.31 196 ASN B O 1
ATOM 4052 N N . ASN B 1 197 ? 5.039 -3.223 -17.516 1 97.69 197 ASN B N 1
ATOM 4053 C CA . ASN B 1 197 ? 5.59 -4.465 -18.047 1 97.69 197 ASN B CA 1
ATOM 4054 C C . ASN B 1 197 ? 5.883 -5.465 -16.922 1 97.69 197 ASN B C 1
ATOM 4056 O O . ASN B 1 197 ? 6.914 -6.145 -16.953 1 97.69 197 ASN B O 1
ATOM 4060 N N . VAL B 1 198 ? 5.141 -5.441 -15.914 1 98.69 198 VAL B N 1
ATOM 4061 C CA . VAL B 1 198 ? 5.09 -6.445 -14.859 1 98.69 198 VAL B CA 1
ATOM 4062 C C . VAL B 1 198 ? 3.893 -7.367 -15.078 1 98.69 198 VAL B C 1
ATOM 4064 O O . VAL B 1 198 ? 2.748 -6.906 -15.117 1 98.69 198 VAL B O 1
ATOM 4067 N N . ILE B 1 199 ? 4.082 -8.648 -15.234 1 98.75 199 ILE B N 1
ATOM 4068 C CA . ILE B 1 199 ? 2.984 -9.562 -15.547 1 98.75 199 ILE B CA 1
ATOM 4069 C C . ILE B 1 199 ? 2.215 -9.891 -14.266 1 98.75 199 ILE B C 1
ATOM 4071 O O . ILE B 1 199 ? 2.791 -10.391 -13.297 1 98.75 199 ILE B O 1
ATOM 4075 N N . PRO B 1 200 ? 0.925 -9.602 -14.227 1 98.5 200 PRO B N 1
ATOM 4076 C CA . PRO B 1 200 ? 0.131 -10.047 -13.078 1 98.5 200 PRO B CA 1
ATOM 4077 C C . PRO B 1 200 ? -0.105 -11.555 -13.07 1 98.5 200 PRO B C 1
ATOM 4079 O O . PRO B 1 200 ? -0.362 -12.148 -14.125 1 98.5 200 PRO B O 1
ATOM 4082 N N . LEU B 1 201 ? 0.047 -12.164 -11.945 1 98.31 201 LEU B N 1
ATOM 4083 C CA . LEU B 1 201 ? -0.312 -13.555 -11.719 1 98.31 201 LEU B CA 1
ATOM 4084 C C . LEU B 1 201 ? -1.306 -13.68 -10.562 1 98.31 201 LEU B C 1
ATOM 4086 O O . LEU B 1 201 ? -1 -13.305 -9.43 1 98.31 201 LEU B O 1
ATOM 4090 N N . GLY B 1 202 ? -2.441 -14.211 -10.891 1 96.69 202 GLY B N 1
ATOM 4091 C CA . GLY B 1 202 ? -3.473 -14.328 -9.875 1 96.69 202 GLY B CA 1
ATOM 4092 C C . GLY B 1 202 ? -3.486 -15.68 -9.188 1 96.69 202 GLY B C 1
ATOM 4093 O O . GLY B 1 202 ? -3.367 -16.719 -9.844 1 96.69 202 GLY B O 1
ATOM 4094 N N . PHE B 1 203 ? -3.562 -15.688 -7.898 1 95.25 203 PHE B N 1
ATOM 4095 C CA . PHE B 1 203 ? -3.873 -16.906 -7.16 1 95.25 203 PHE B CA 1
ATOM 4096 C C . PHE B 1 203 ? -5.184 -16.75 -6.395 1 95.25 203 PHE B C 1
ATOM 4098 O O . PHE B 1 203 ? -5.734 -15.656 -6.309 1 95.25 203 PHE B O 1
ATOM 4105 N N . ARG B 1 204 ? -5.734 -17.891 -5.949 1 91.69 204 ARG B N 1
ATOM 4106 C CA . ARG B 1 204 ? -7.023 -17.922 -5.266 1 91.69 204 ARG B CA 1
ATOM 4107 C C . ARG B 1 204 ? -8.117 -17.328 -6.141 1 91.69 204 ARG B C 1
ATOM 4109 O O . ARG B 1 204 ? -8.883 -16.469 -5.691 1 91.69 204 ARG B O 1
ATOM 4116 N N . VAL B 1 205 ? -8.055 -17.656 -7.379 1 91.31 205 VAL B N 1
ATOM 4117 C CA . VAL B 1 205 ? -9 -17.094 -8.336 1 91.31 205 VAL B CA 1
ATOM 4118 C C . VAL B 1 205 ? -10.406 -17.609 -8.047 1 91.31 205 VAL B C 1
ATOM 4120 O O . VAL B 1 205 ? -11.391 -16.984 -8.445 1 91.31 205 VAL B O 1
ATOM 4123 N N . VAL B 1 206 ? -10.484 -18.828 -7.52 1 88.31 206 VAL B N 1
ATOM 4124 C CA . VAL B 1 206 ? -11.695 -19.328 -6.895 1 88.31 206 VAL B CA 1
ATOM 4125 C C . VAL B 1 206 ? -11.617 -19.156 -5.379 1 88.31 206 VAL B C 1
ATOM 4127 O O . VAL B 1 206 ? -10.656 -19.594 -4.746 1 88.31 206 VAL B O 1
ATOM 4130 N N . PHE B 1 207 ? -12.594 -18.484 -4.887 1 87.31 207 PHE B N 1
ATOM 4131 C CA . PHE B 1 207 ? -12.5 -18.125 -3.477 1 87.31 207 PHE B CA 1
ATOM 4132 C C . PHE B 1 207 ? -13.789 -18.469 -2.744 1 87.31 207 PHE B C 1
ATOM 4134 O O . PHE B 1 207 ? -14.883 -18.141 -3.215 1 87.31 207 PHE B O 1
ATOM 4141 N N . THR B 1 208 ? -13.594 -19.172 -1.686 1 85.69 208 THR B N 1
ATOM 4142 C CA . THR B 1 208 ? -14.656 -19.375 -0.709 1 85.69 208 THR B CA 1
ATOM 4143 C C . THR B 1 208 ? -14.297 -18.734 0.624 1 85.69 208 THR B C 1
ATOM 4145 O O . THR B 1 208 ? -13.344 -19.141 1.283 1 85.69 208 THR B O 1
ATOM 4148 N N . PRO B 1 209 ? -15.023 -17.688 1.007 1 82.25 209 PRO B N 1
ATOM 4149 C CA . PRO B 1 209 ? -14.719 -17.031 2.289 1 82.25 209 PRO B CA 1
ATOM 4150 C C . PRO B 1 209 ? -14.805 -18 3.467 1 82.25 209 PRO B C 1
ATOM 4152 O O . PRO B 1 209 ? -15.703 -18.844 3.52 1 82.25 209 PRO B O 1
ATOM 4155 N N . PRO B 1 210 ? -13.719 -17.953 4.297 1 79.38 210 PRO B N 1
ATOM 4156 C CA . PRO B 1 210 ? -13.812 -18.766 5.516 1 79.38 210 PRO B CA 1
ATOM 4157 C C . PRO B 1 210 ? -14.969 -18.328 6.418 1 79.38 210 PRO B C 1
ATOM 4159 O O . PRO B 1 210 ? -15.484 -17.219 6.289 1 79.38 210 PRO B O 1
ATOM 4162 N N . ASN B 1 211 ? -15.297 -19.266 7.258 1 80.12 211 ASN B N 1
ATOM 4163 C CA . ASN B 1 211 ? -16.344 -18.969 8.227 1 80.12 211 ASN B CA 1
ATOM 4164 C C . ASN B 1 211 ? -15.805 -18.156 9.406 1 80.12 211 ASN B C 1
ATOM 4166 O O . ASN B 1 211 ? -15.719 -18.672 10.523 1 80.12 211 ASN B O 1
ATOM 4170 N N . GLU B 1 212 ? -15.398 -16.969 9.141 1 75.56 212 GLU B N 1
ATOM 4171 C CA . GLU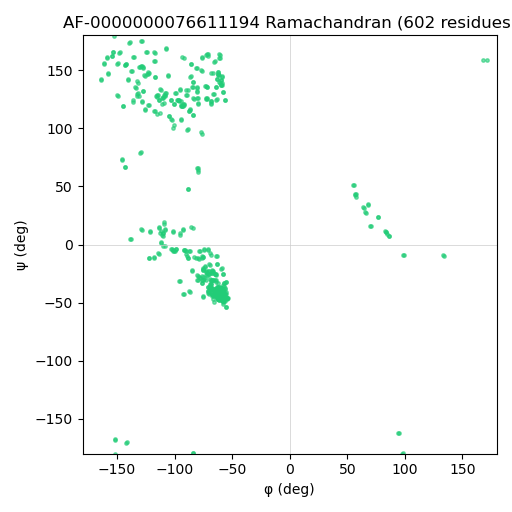 B 1 212 ? -14.883 -16.047 10.141 1 75.56 212 GLU B CA 1
ATOM 4172 C C . GLU B 1 212 ? -15.672 -14.734 10.141 1 75.56 212 GLU B C 1
ATOM 4174 O O . GLU B 1 212 ? -16.156 -14.305 9.094 1 75.56 212 GLU B O 1
ATOM 4179 N N . PRO B 1 213 ? -15.781 -14.18 11.344 1 69.81 213 PRO B N 1
ATOM 4180 C CA . PRO B 1 213 ? -16.609 -12.977 11.5 1 69.81 213 PRO B CA 1
ATOM 4181 C C . PRO B 1 213 ? -16.156 -11.828 10.602 1 69.81 213 PRO B C 1
ATOM 4183 O O . PRO B 1 213 ? -16.969 -10.992 10.203 1 69.81 213 PRO B O 1
ATOM 4186 N N . ARG B 1 214 ? -14.977 -11.852 10.273 1 66.75 214 ARG B N 1
ATOM 4187 C CA . ARG B 1 214 ? -14.461 -10.734 9.492 1 66.75 214 ARG B CA 1
ATOM 4188 C C . ARG B 1 214 ? -14.984 -10.773 8.062 1 66.75 214 ARG B C 1
ATOM 4190 O O . ARG B 1 214 ? -14.984 -9.766 7.359 1 66.75 214 ARG B O 1
ATOM 4197 N N . TYR B 1 215 ? -15.273 -11.891 7.668 1 73.19 215 TYR B N 1
ATOM 4198 C CA . TYR B 1 215 ? -15.875 -12.039 6.348 1 73.19 215 TYR B CA 1
ATOM 4199 C C . TYR B 1 215 ? -17.391 -11.953 6.422 1 73.19 215 TYR B C 1
ATOM 4201 O O . TYR B 1 215 ? -18.062 -12.906 6.844 1 73.19 215 TYR B O 1
ATOM 4209 N N . LYS B 1 216 ? -17.938 -10.836 6.137 1 69.62 216 LYS B N 1
ATOM 4210 C CA . LYS B 1 216 ? -19.391 -10.641 6.207 1 69.62 216 LYS B CA 1
ATOM 4211 C C . LYS B 1 216 ? -20.094 -11.297 5.016 1 69.62 216 LYS B C 1
ATOM 4213 O O . LYS B 1 216 ? -21.234 -11.742 5.129 1 69.62 216 LYS B O 1
ATOM 4218 N N . PHE B 1 217 ? -19.391 -11.328 3.914 1 72.12 217 PHE B N 1
ATOM 4219 C CA . PHE B 1 217 ? -19.891 -12.008 2.723 1 72.12 217 PHE B CA 1
ATOM 4220 C C . PHE B 1 217 ? -19.469 -13.469 2.713 1 72.12 217 PHE B C 1
ATOM 4222 O O . PHE B 1 217 ? -18.281 -13.773 2.885 1 72.12 217 PHE B O 1
ATOM 4229 N N . LYS B 1 218 ? -20.469 -14.406 2.504 1 79.56 218 LYS B N 1
ATOM 4230 C CA . LYS B 1 218 ? -20.172 -15.828 2.686 1 79.56 218 LYS B CA 1
ATOM 4231 C C . LYS B 1 218 ? -20.266 -16.578 1.36 1 79.56 218 LYS B C 1
ATOM 4233 O O . LYS B 1 218 ? -19.875 -17.75 1.275 1 79.56 218 LYS B O 1
ATOM 4238 N N . GLU B 1 219 ? -20.688 -15.969 0.422 1 86 219 GLU B N 1
ATOM 4239 C CA . GLU B 1 219 ? -20.875 -16.641 -0.861 1 86 219 GLU B CA 1
ATOM 4240 C C . GLU B 1 219 ? -19.547 -16.922 -1.546 1 86 219 GLU B C 1
ATOM 4242 O O . GLU B 1 219 ? -18.641 -16.062 -1.544 1 86 219 GLU B O 1
ATOM 4247 N N . SER B 1 220 ? -19.469 -18.141 -2.07 1 90.06 220 SER B N 1
ATOM 4248 C CA . SER B 1 220 ? -18.297 -18.484 -2.869 1 90.06 220 SER B CA 1
ATOM 4249 C C . SER B 1 220 ? -18.375 -17.875 -4.262 1 90.06 220 SER B C 1
ATOM 4251 O O . SER B 1 220 ? -19.469 -17.688 -4.809 1 90.06 220 SER B O 1
ATOM 4253 N N . THR B 1 221 ? -17.203 -17.578 -4.824 1 92.31 221 THR B N 1
ATOM 4254 C CA . THR B 1 221 ? -17.172 -17.109 -6.203 1 92.31 221 THR B CA 1
ATOM 4255 C C . THR B 1 221 ? -17.812 -18.125 -7.141 1 92.31 221 THR B C 1
ATOM 4257 O O . THR B 1 221 ? -18.5 -17.75 -8.102 1 92.31 221 THR B O 1
ATOM 4260 N N . ASN B 1 222 ? -17.641 -19.391 -6.844 1 93.44 222 ASN B N 1
ATOM 4261 C CA . ASN B 1 222 ? -18.188 -20.484 -7.648 1 93.44 222 ASN B CA 1
ATOM 4262 C C . ASN B 1 222 ? -19.703 -20.484 -7.621 1 93.44 222 ASN B C 1
ATOM 4264 O O . ASN B 1 222 ? -20.344 -20.984 -8.547 1 93.44 222 ASN B O 1
ATOM 4268 N N . ASP B 1 223 ? -20.266 -19.953 -6.605 1 93.5 223 ASP B N 1
ATOM 4269 C CA . ASP B 1 223 ? -21.703 -20.031 -6.387 1 93.5 223 ASP B CA 1
ATOM 4270 C C . ASP B 1 223 ? -22.406 -18.734 -6.754 1 93.5 223 ASP B C 1
ATOM 4272 O O . ASP B 1 223 ? -23.625 -18.625 -6.684 1 93.5 223 ASP B O 1
ATOM 4276 N N . HIS B 1 224 ? -21.625 -17.781 -7.105 1 93.25 224 HIS B N 1
ATOM 4277 C CA . HIS B 1 224 ? -22.234 -16.516 -7.5 1 93.25 224 HIS B CA 1
ATOM 4278 C C . HIS B 1 224 ? -23.172 -16.703 -8.688 1 93.25 224 HIS B C 1
ATOM 4280 O O . HIS B 1 224 ? -22.844 -17.406 -9.648 1 93.25 224 HIS B O 1
ATOM 4286 N N . GLN B 1 225 ? -24.297 -16.078 -8.641 1 94.94 225 GLN B N 1
ATOM 4287 C CA . GLN B 1 225 ? -25.359 -16.281 -9.625 1 94.94 225 GLN B CA 1
ATOM 4288 C C . GLN B 1 225 ? -24.875 -15.969 -11.031 1 94.94 225 GLN B C 1
ATOM 4290 O O . GLN B 1 225 ? -25.125 -16.734 -11.969 1 94.94 225 GLN B O 1
ATOM 4295 N N . LEU B 1 226 ? -24.234 -14.875 -11.195 1 95.94 226 LEU B N 1
ATOM 4296 C CA . LEU B 1 226 ? -23.75 -14.469 -12.516 1 95.94 226 LEU B CA 1
ATOM 4297 C C . LEU B 1 226 ? -22.766 -15.484 -13.078 1 95.94 226 LEU B C 1
ATOM 4299 O O . LEU B 1 226 ? -22.766 -15.758 -14.281 1 95.94 226 LEU B O 1
ATOM 4303 N N . VAL B 1 227 ? -21.922 -16.016 -12.273 1 97.19 227 VAL B N 1
ATOM 4304 C CA . VAL B 1 227 ? -20.938 -17.016 -12.688 1 97.19 227 VAL B CA 1
ATOM 4305 C C . VAL B 1 227 ? -21.656 -18.281 -13.141 1 97.19 227 VAL B C 1
ATOM 4307 O O . VAL B 1 227 ? -21.312 -18.859 -14.18 1 97.19 227 VAL B O 1
ATOM 4310 N N . LYS B 1 228 ? -22.672 -18.703 -12.43 1 97.69 228 LYS B N 1
ATOM 4311 C CA . LYS B 1 228 ? -23.453 -19.875 -12.797 1 97.69 228 LYS B CA 1
ATOM 4312 C C . LYS B 1 228 ? -24.172 -19.656 -14.125 1 97.69 228 LYS B C 1
ATOM 4314 O O . LYS B 1 228 ? -24.266 -20.578 -14.945 1 97.69 228 LYS B O 1
ATOM 4319 N N . GLU B 1 229 ? -24.703 -18.531 -14.234 1 98.31 229 GLU B N 1
ATOM 4320 C CA . GLU B 1 229 ? -25.359 -18.188 -15.492 1 98.31 229 GLU B CA 1
ATOM 4321 C C . GLU B 1 229 ? -24.391 -18.297 -16.672 1 98.31 229 GLU B C 1
ATOM 4323 O O . GLU B 1 229 ? -24.75 -18.828 -17.719 1 98.31 229 GLU B O 1
ATOM 4328 N N . PHE B 1 230 ? -23.25 -17.766 -16.516 1 98.44 230 PHE B N 1
ATOM 4329 C CA . PHE B 1 230 ? -22.266 -17.797 -17.578 1 98.44 230 PHE B CA 1
ATOM 4330 C C . PHE B 1 230 ? -21.75 -19.219 -17.797 1 98.44 230 PHE B C 1
ATOM 4332 O O . PHE B 1 230 ? -21.438 -19.594 -18.922 1 98.44 230 PHE B O 1
ATOM 4339 N N . ALA B 1 231 ? -21.641 -19.984 -16.719 1 98.38 231 ALA B N 1
ATOM 4340 C CA . ALA B 1 231 ? -21.297 -21.406 -16.859 1 98.38 231 ALA B CA 1
ATOM 4341 C C . ALA B 1 231 ? -22.266 -22.109 -17.797 1 98.38 231 ALA B C 1
ATOM 4343 O O . ALA B 1 231 ? -21.844 -22.844 -18.703 1 98.38 231 ALA B O 1
ATOM 4344 N N . ALA B 1 232 ? -23.5 -21.875 -17.625 1 98.5 232 ALA B N 1
ATOM 4345 C CA . ALA B 1 232 ? -24.531 -22.469 -18.484 1 98.5 232 ALA B CA 1
ATOM 4346 C C . ALA B 1 232 ? -24.453 -21.938 -19.906 1 98.5 232 ALA B C 1
ATOM 4348 O O . ALA B 1 232 ? -24.5 -22.703 -20.859 1 98.5 232 ALA B O 1
ATOM 4349 N N . LYS B 1 233 ? -24.281 -20.688 -20.016 1 98.5 233 LYS B N 1
ATOM 4350 C CA . LYS B 1 233 ? -24.25 -20.016 -21.312 1 98.5 233 LYS B CA 1
ATOM 4351 C C . LYS B 1 233 ? -23.109 -20.547 -22.188 1 98.5 233 LYS B C 1
ATOM 4353 O O . LYS B 1 233 ? -23.281 -20.734 -23.391 1 98.5 233 LYS B O 1
ATOM 4358 N N 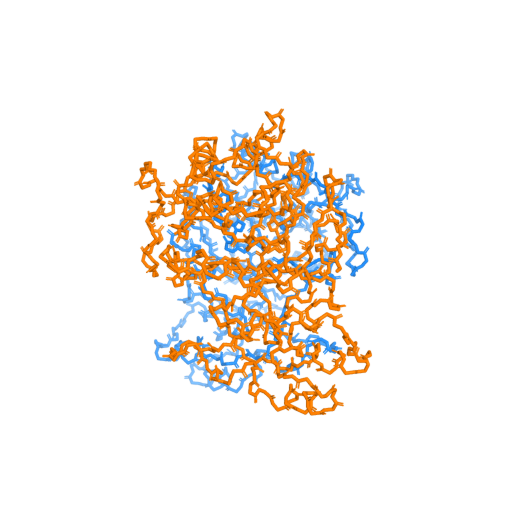. TYR B 1 234 ? -22 -20.797 -21.609 1 98.44 234 TYR B N 1
ATOM 4359 C CA . TYR B 1 234 ? -20.797 -21.141 -22.375 1 98.44 234 TYR B CA 1
ATOM 4360 C C . TYR B 1 234 ? -20.562 -22.641 -22.359 1 98.44 234 TYR B C 1
ATOM 4362 O O . TYR B 1 234 ? -19.641 -23.141 -23.016 1 98.44 234 TYR B O 1
ATOM 4370 N N . GLY B 1 235 ? -21.359 -23.422 -21.594 1 98.19 235 GLY B N 1
ATOM 4371 C CA . GLY B 1 235 ? -21.172 -24.859 -21.469 1 98.19 235 GLY B CA 1
ATOM 4372 C C . GLY B 1 235 ? -19.906 -25.25 -20.734 1 98.19 235 GLY B C 1
ATOM 4373 O O . GLY B 1 235 ? -19.172 -26.125 -21.172 1 98.19 235 GLY B O 1
ATOM 4374 N N . LYS B 1 236 ? -19.547 -24.484 -19.797 1 98.31 236 LYS B N 1
ATOM 4375 C CA . LY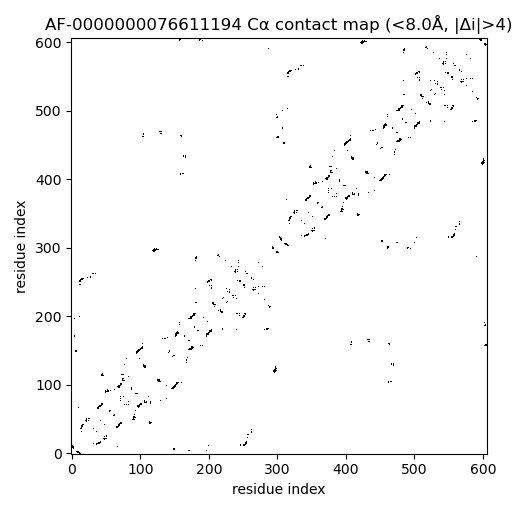S B 1 236 ? -18.344 -24.672 -18.984 1 98.31 236 LYS B CA 1
ATOM 4376 C C . LYS B 1 236 ? -18.688 -24.734 -17.5 1 98.31 236 LYS B C 1
ATOM 4378 O O . LYS B 1 236 ? -19.828 -24.469 -17.109 1 98.31 236 LYS B O 1
ATOM 4383 N N . SER B 1 237 ? -17.812 -25.172 -16.688 1 97.38 237 SER B N 1
ATOM 4384 C CA . SER B 1 237 ? -18 -25.109 -15.234 1 97.38 237 SER B CA 1
ATOM 4385 C C . SER B 1 237 ? -17.781 -23.688 -14.711 1 97.38 237 SER B C 1
ATOM 4387 O O . SER B 1 237 ? -17.172 -22.859 -15.383 1 97.38 237 SER B O 1
ATOM 4389 N N . SER B 1 238 ? -18.297 -23.422 -13.516 1 97.25 238 SER B N 1
ATOM 4390 C CA . SER B 1 238 ? -18.062 -22.141 -12.859 1 97.25 238 SER B CA 1
ATOM 4391 C C . SER B 1 238 ? -16.562 -21.875 -12.688 1 97.25 238 SER B C 1
ATOM 4393 O O . SER B 1 238 ? -16.109 -20.75 -12.891 1 97.25 238 SER B O 1
ATOM 4395 N N . HIS B 1 239 ? -15.852 -22.875 -12.336 1 96.62 239 HIS B N 1
ATOM 4396 C CA . HIS B 1 239 ? -14.406 -22.766 -12.156 1 96.62 239 HIS B CA 1
ATOM 4397 C C . HIS B 1 239 ? -13.734 -22.312 -13.445 1 96.62 239 HIS B C 1
ATOM 4399 O O . HIS B 1 239 ? -12.859 -21.438 -13.422 1 96.62 239 HIS B O 1
ATOM 4405 N N . GLN B 1 240 ? -14.141 -22.891 -14.5 1 98.06 240 GLN B N 1
ATOM 4406 C CA . GLN B 1 240 ? -13.562 -22.531 -15.789 1 98.06 240 GLN B CA 1
ATOM 4407 C C . GLN B 1 240 ? -13.875 -21.078 -16.156 1 98.06 240 GLN B C 1
ATOM 4409 O O . GLN B 1 240 ? -13.023 -20.391 -16.719 1 98.06 240 GLN B O 1
ATOM 4414 N N . ILE B 1 241 ? -15.086 -20.625 -15.844 1 98.38 241 ILE B N 1
ATOM 4415 C CA . ILE B 1 241 ? -15.461 -19.25 -16.094 1 98.38 241 ILE B CA 1
ATOM 4416 C C . ILE B 1 241 ? -14.531 -18.312 -15.336 1 98.38 241 ILE B C 1
ATOM 4418 O O . ILE B 1 241 ? -14.031 -17.328 -15.891 1 98.38 241 ILE B O 1
ATOM 4422 N N . LEU B 1 242 ? -14.242 -18.641 -14.102 1 97.44 242 LEU B N 1
ATOM 4423 C CA . LEU B 1 242 ? -13.422 -17.797 -13.234 1 97.44 242 LEU B CA 1
ATOM 4424 C C . LEU B 1 242 ? -11.969 -17.781 -13.703 1 97.44 242 LEU B C 1
ATOM 4426 O O . LEU B 1 242 ? -11.32 -16.734 -13.688 1 97.44 242 LEU B O 1
ATOM 4430 N N . ILE B 1 243 ? -11.469 -18.922 -14.102 1 97.75 243 ILE B N 1
ATOM 4431 C CA . ILE B 1 243 ? -10.117 -19 -14.641 1 97.75 243 ILE B CA 1
ATOM 4432 C C . ILE B 1 243 ? -10.008 -18.172 -15.914 1 97.75 243 ILE B C 1
ATOM 4434 O O . ILE B 1 243 ? -9.094 -17.344 -16.047 1 97.75 243 ILE B O 1
ATOM 4438 N N . ARG B 1 244 ? -10.961 -18.328 -16.812 1 98 244 ARG B N 1
ATOM 4439 C CA . ARG B 1 244 ? -10.938 -17.641 -18.109 1 98 244 ARG B CA 1
ATOM 4440 C C . ARG B 1 244 ? -11.055 -16.141 -17.922 1 98 244 ARG B C 1
ATOM 4442 O O . ARG B 1 244 ? -10.414 -15.367 -18.641 1 98 244 ARG B O 1
ATOM 4449 N N . TRP B 1 245 ? -11.898 -15.734 -16.984 1 97.88 245 TRP B N 1
ATOM 4450 C CA . TRP B 1 245 ? -12.039 -14.32 -16.656 1 97.88 245 TRP B CA 1
ATOM 4451 C C . TRP B 1 245 ? -10.688 -13.703 -16.312 1 97.88 245 TRP B C 1
ATOM 4453 O O . TRP B 1 245 ? -10.344 -12.625 -16.812 1 97.88 245 TRP B O 1
ATOM 4463 N N . ASN B 1 246 ? -9.93 -14.336 -15.508 1 96.5 246 ASN B N 1
ATOM 4464 C CA . ASN B 1 246 ? -8.609 -13.836 -15.133 1 96.5 246 ASN B CA 1
ATOM 4465 C C . ASN B 1 246 ? -7.656 -13.82 -16.328 1 96.5 246 ASN B C 1
ATOM 4467 O O . ASN B 1 246 ? -6.949 -12.828 -16.547 1 96.5 246 ASN B O 1
ATOM 4471 N N . LEU B 1 247 ? -7.672 -14.867 -17.109 1 97.19 247 LEU B N 1
ATOM 4472 C CA . LEU B 1 247 ? -6.785 -14.969 -18.25 1 97.19 247 LEU B CA 1
ATOM 4473 C C . LEU B 1 247 ? -7.066 -13.859 -19.266 1 97.19 247 LEU B C 1
ATOM 4475 O O . LEU B 1 247 ? -6.137 -13.289 -19.828 1 97.19 247 LEU B O 1
ATOM 4479 N N . GLN B 1 248 ? -8.32 -13.531 -19.438 1 97.19 248 GLN B N 1
ATOM 4480 C CA . GLN B 1 248 ? -8.711 -12.516 -20.422 1 97.19 248 GLN B CA 1
ATOM 4481 C C . GLN B 1 248 ? -8.398 -11.109 -19.906 1 97.19 248 GLN B C 1
ATOM 4483 O O . GLN B 1 248 ? -8.406 -10.148 -20.672 1 97.19 248 GLN B O 1
ATOM 4488 N N . ARG B 1 249 ? -8.078 -11.016 -18.656 1 95.88 249 ARG B N 1
ATOM 4489 C CA . ARG B 1 249 ? -7.625 -9.75 -18.094 1 95.88 249 ARG B CA 1
ATOM 4490 C C . ARG B 1 249 ? -6.102 -9.648 -18.141 1 95.88 249 ARG B C 1
ATOM 4492 O O . ARG B 1 249 ? -5.508 -8.82 -17.438 1 95.88 249 ARG B O 1
ATOM 4499 N N . LYS B 1 250 ? -5.535 -10.547 -18.891 1 95.06 250 LYS B N 1
ATOM 4500 C CA . LYS B 1 250 ? -4.094 -10.578 -19.125 1 95.06 250 LYS B CA 1
ATOM 4501 C C . LYS B 1 250 ? -3.334 -10.891 -17.844 1 95.06 250 LYS B C 1
ATOM 4503 O O . LYS B 1 250 ? -2.238 -10.367 -17.625 1 95.06 250 LYS B O 1
ATOM 4508 N N . SER B 1 251 ? -3.959 -11.555 -17.016 1 95.56 251 SER B N 1
ATOM 4509 C CA . SER B 1 251 ? -3.346 -12.07 -15.797 1 95.56 251 SER B CA 1
ATOM 4510 C C . SER B 1 251 ? -3.148 -13.578 -15.875 1 95.56 251 SER B C 1
ATOM 4512 O O . SER B 1 251 ? -4.027 -14.305 -16.344 1 95.56 251 SER B O 1
ATOM 4514 N N . GLY B 1 252 ? -1.872 -13.992 -15.539 1 97.06 252 GLY B N 1
ATOM 4515 C CA . GLY B 1 252 ? -1.729 -15.422 -15.32 1 97.06 252 GLY B CA 1
ATOM 4516 C C . GLY B 1 252 ? -2.588 -15.938 -14.18 1 97.06 252 GLY B C 1
ATOM 4517 O O . GLY B 1 252 ? -3.146 -15.148 -13.406 1 97.06 252 GLY B O 1
ATOM 4518 N N . VAL B 1 253 ? -2.744 -17.266 -14.172 1 97.69 253 VAL B N 1
ATOM 4519 C CA . VAL B 1 253 ? -3.654 -17.844 -13.188 1 97.69 253 VAL B CA 1
ATOM 4520 C C . VAL B 1 253 ? -3.023 -19.078 -12.555 1 97.69 253 VAL B C 1
ATOM 4522 O O . VAL B 1 253 ? -2.654 -20.016 -13.258 1 97.69 253 VAL B O 1
ATOM 4525 N N . VAL B 1 254 ? -2.926 -19.016 -11.258 1 98 254 VAL B N 1
ATOM 4526 C CA . VAL B 1 254 ? -2.49 -20.188 -10.492 1 98 254 VAL B CA 1
ATOM 4527 C C . VAL B 1 254 ? -3.705 -21 -10.062 1 98 254 VAL B C 1
ATOM 4529 O O . VAL B 1 254 ? -4.609 -20.484 -9.398 1 98 254 VAL B O 1
ATOM 4532 N N . VAL B 1 255 ? -3.77 -22.203 -10.477 1 96.88 255 VAL B N 1
ATOM 4533 C CA . VAL B 1 255 ? -4.844 -23.094 -10.07 1 96.88 255 VAL B CA 1
ATOM 4534 C C . VAL B 1 255 ? -4.258 -24.344 -9.414 1 96.88 255 VAL B C 1
ATOM 4536 O O . VAL B 1 255 ? -3.143 -24.766 -9.742 1 96.88 255 VAL B O 1
ATOM 4539 N N . LYS B 1 256 ? -4.988 -24.844 -8.508 1 94.38 256 LYS B N 1
ATOM 4540 C CA . LYS B 1 256 ? -4.543 -26.031 -7.781 1 94.38 256 LYS B CA 1
ATOM 4541 C C . LYS B 1 256 ? -5.66 -27.062 -7.668 1 94.38 256 LYS B C 1
ATOM 4543 O O . LYS B 1 256 ? -6.812 -26.703 -7.41 1 94.38 256 LYS B O 1
ATOM 4548 N N . SER B 1 257 ? -5.32 -28.344 -7.922 1 94.44 257 SER B N 1
ATOM 4549 C CA . SER B 1 257 ? -6.176 -29.484 -7.66 1 94.44 257 SER B CA 1
ATOM 4550 C C . SER B 1 257 ? -5.359 -30.766 -7.527 1 94.44 257 SER B C 1
ATOM 4552 O O . SER B 1 257 ? -4.293 -30.891 -8.133 1 94.44 257 SER B O 1
ATOM 4554 N N . ALA B 1 258 ? -5.809 -31.656 -6.715 1 95.12 258 ALA B N 1
ATOM 4555 C CA . ALA B 1 258 ? -5.207 -32.969 -6.641 1 95.12 258 ALA B CA 1
ATOM 4556 C C . ALA B 1 258 ? -6.008 -34 -7.457 1 95.12 258 ALA B C 1
ATOM 4558 O O . ALA B 1 258 ? -5.605 -35.156 -7.582 1 95.12 258 ALA B O 1
ATOM 4559 N N . ASN B 1 259 ? -7.098 -33.562 -7.996 1 95.19 259 ASN B N 1
ATOM 4560 C CA . ASN B 1 259 ? -7.977 -34.406 -8.781 1 95.19 259 ASN B CA 1
ATOM 4561 C C . ASN B 1 259 ? -7.68 -34.312 -10.273 1 95.19 259 ASN B C 1
ATOM 4563 O O . ASN B 1 259 ? -7.852 -33.219 -10.867 1 95.19 259 ASN B O 1
ATOM 4567 N N . PRO B 1 260 ? -7.305 -35.469 -10.898 1 96.62 260 PRO B N 1
ATOM 4568 C CA . PRO B 1 260 ? -6.914 -35.438 -12.305 1 96.62 260 PRO B CA 1
ATOM 4569 C C . PRO B 1 260 ? -8.008 -34.844 -13.203 1 96.62 260 PRO B C 1
ATOM 4571 O O . PRO B 1 260 ? -7.715 -34.125 -14.164 1 96.62 260 PRO B O 1
ATOM 4574 N N . GLY B 1 261 ? -9.242 -35.25 -12.922 1 96.44 261 GLY B N 1
ATOM 4575 C CA . GLY B 1 261 ? -10.344 -34.688 -13.703 1 96.44 261 GLY B CA 1
ATOM 4576 C C . GLY B 1 261 ? -10.445 -33.188 -13.602 1 96.44 261 GLY B C 1
ATOM 4577 O O . GLY B 1 261 ? -10.625 -32.5 -14.617 1 96.44 261 GLY B O 1
ATOM 4578 N N . ARG B 1 262 ? -10.375 -32.656 -12.438 1 95.38 262 ARG B N 1
ATOM 4579 C CA . ARG B 1 262 ? -10.422 -31.219 -12.211 1 95.38 262 ARG B CA 1
ATOM 4580 C C . ARG B 1 262 ? -9.211 -30.531 -12.836 1 95.38 262 ARG B C 1
ATOM 4582 O O . ARG B 1 262 ? -9.312 -29.406 -13.328 1 95.38 262 ARG B O 1
ATOM 4589 N N . ILE B 1 263 ? -8.07 -31.172 -12.75 1 97.88 263 ILE B N 1
ATOM 4590 C CA . ILE B 1 263 ? -6.855 -30.656 -13.359 1 97.88 263 ILE B CA 1
ATOM 4591 C C . ILE B 1 263 ? -7.074 -30.469 -14.859 1 97.88 263 ILE B C 1
ATOM 4593 O O . ILE B 1 263 ? -6.746 -29.422 -15.414 1 97.88 263 ILE B O 1
ATOM 4597 N N . GLN B 1 264 ? -7.625 -31.5 -15.484 1 97.69 264 GLN B N 1
ATOM 4598 C CA . GLN B 1 264 ? -7.93 -31.391 -16.906 1 97.69 264 GLN B CA 1
ATOM 4599 C C . GLN B 1 264 ? -8.938 -30.281 -17.188 1 97.69 264 GLN B C 1
ATOM 4601 O O . GLN B 1 264 ? -8.789 -29.531 -18.141 1 97.69 264 GLN B O 1
ATOM 4606 N N . GLU B 1 265 ? -9.906 -30.25 -16.359 1 97.12 265 GLU B N 1
ATOM 4607 C CA . GLU B 1 265 ? -10.922 -29.203 -16.5 1 97.12 265 GLU B CA 1
ATOM 4608 C C . GLU B 1 265 ? -10.289 -27.812 -16.422 1 97.12 265 GLU B C 1
ATOM 4610 O O . GLU B 1 265 ? -10.648 -26.922 -17.203 1 97.12 265 GLU B O 1
ATOM 4615 N N . ASN B 1 266 ? -9.445 -27.609 -15.453 1 97.38 266 ASN B N 1
ATOM 4616 C CA . ASN B 1 266 ? -8.734 -26.344 -15.328 1 97.38 266 ASN B CA 1
ATOM 4617 C C . ASN B 1 266 ? -7.941 -26.016 -16.594 1 97.38 266 ASN B C 1
ATOM 4619 O O . ASN B 1 266 ? -7.945 -24.875 -17.047 1 97.38 266 ASN B O 1
ATOM 4623 N N . TRP B 1 267 ? -7.273 -27 -17.109 1 98 267 TRP B N 1
ATOM 4624 C CA . TRP B 1 267 ? -6.496 -26.797 -18.328 1 98 267 TRP B CA 1
ATOM 4625 C C . TRP B 1 267 ? -7.391 -26.359 -19.484 1 98 267 TRP B C 1
ATOM 4627 O O . TRP B 1 267 ? -7.016 -25.469 -20.266 1 98 267 TRP B O 1
ATOM 4637 N N . ASP B 1 268 ? -8.57 -26.891 -19.531 1 97.69 268 ASP B N 1
ATOM 4638 C CA . ASP B 1 268 ? -9.508 -26.656 -20.625 1 97.69 268 ASP B CA 1
ATOM 4639 C C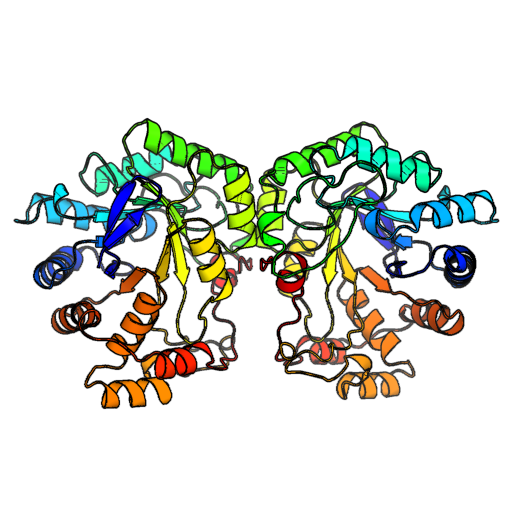 . ASP B 1 268 ? -10.117 -25.266 -20.531 1 97.69 268 ASP B C 1
ATOM 4641 O O . ASP B 1 268 ? -10.797 -24.812 -21.453 1 97.69 268 ASP B O 1
ATOM 4645 N N . ALA B 1 269 ? -9.852 -24.531 -19.531 1 97.12 269 ALA B N 1
ATOM 4646 C CA . ALA B 1 269 ? -10.367 -23.172 -19.344 1 97.12 269 ALA B CA 1
ATOM 4647 C C . ALA B 1 269 ? -9.758 -22.219 -20.375 1 97.12 269 ALA B C 1
ATOM 4649 O O . ALA B 1 269 ? -10.234 -21.094 -20.531 1 97.12 269 ALA B O 1
ATOM 4650 N N . GLN B 1 270 ? -8.836 -22.609 -21.094 1 96.44 270 GLN B N 1
ATOM 4651 C CA . GLN B 1 270 ? -8.164 -21.766 -22.062 1 96.44 270 GLN B CA 1
ATOM 4652 C C . GLN B 1 270 ? -8.82 -21.875 -23.438 1 96.44 270 GLN B C 1
ATOM 4654 O O . GLN B 1 270 ? -8.461 -21.141 -24.359 1 96.44 270 GLN B O 1
ATOM 4659 N N . ASP B 1 271 ? -9.82 -22.75 -23.625 1 96.31 271 ASP B N 1
ATOM 4660 C CA . ASP B 1 271 ? -10.258 -23.109 -24.969 1 96.31 271 ASP B CA 1
ATOM 4661 C C . ASP B 1 271 ? -11.539 -22.375 -25.359 1 96.31 271 ASP B C 1
ATOM 4663 O O . ASP B 1 271 ? -12.242 -22.781 -26.281 1 96.31 271 ASP B O 1
ATOM 4667 N N . PHE B 1 272 ? -11.992 -21.391 -24.641 1 97.69 272 PHE B N 1
ATOM 4668 C CA . PHE B 1 272 ? -13.148 -20.578 -24.969 1 97.69 272 PHE B CA 1
ATOM 4669 C C . PHE B 1 272 ? -12.883 -19.109 -24.641 1 97.69 272 PHE B C 1
ATOM 4671 O O . PHE B 1 272 ? -11.805 -18.766 -24.172 1 97.69 272 PHE B O 1
ATOM 4678 N N . THR B 1 273 ? -13.836 -18.234 -25.031 1 98.12 273 THR B N 1
ATOM 4679 C CA . THR B 1 273 ? -13.734 -16.797 -24.781 1 98.12 273 THR B CA 1
ATOM 4680 C C . THR B 1 273 ? -15.031 -16.25 -24.188 1 98.12 273 THR B C 1
ATOM 4682 O O . THR B 1 273 ? -16.125 -16.594 -24.656 1 98.12 273 THR B O 1
ATOM 4685 N N . ILE B 1 274 ? -14.859 -15.539 -23.141 1 98.56 274 ILE B N 1
ATOM 4686 C CA . ILE B 1 274 ? -15.984 -14.789 -22.594 1 98.56 274 ILE B CA 1
ATOM 4687 C C . ILE B 1 274 ? -16.172 -13.492 -23.375 1 98.56 274 ILE B C 1
ATOM 4689 O O . ILE B 1 274 ? -15.211 -12.766 -23.625 1 98.56 274 ILE B O 1
ATOM 4693 N N . SER B 1 275 ? -17.391 -13.172 -23.719 1 98.62 275 SER B N 1
ATOM 4694 C CA . SER B 1 275 ? -17.641 -11.977 -24.516 1 98.62 275 SER B CA 1
ATOM 4695 C C . SER B 1 275 ? -17.281 -10.711 -23.734 1 98.62 275 SER B C 1
ATOM 4697 O O . SER B 1 275 ? -17.266 -10.711 -22.5 1 98.62 275 SER B O 1
ATOM 4699 N N . ASP B 1 276 ? -17.031 -9.672 -24.516 1 97.94 276 ASP B N 1
ATOM 4700 C CA . ASP B 1 276 ? -16.688 -8.391 -23.906 1 97.94 276 ASP B CA 1
ATOM 4701 C C . ASP B 1 276 ? -17.812 -7.902 -22.984 1 97.94 276 ASP B C 1
ATOM 4703 O O . ASP B 1 276 ? -17.547 -7.363 -21.906 1 97.94 276 ASP B O 1
ATOM 4707 N N . GLN B 1 277 ? -18.953 -8.055 -23.422 1 97.88 277 GLN B N 1
ATOM 4708 C CA . GLN B 1 277 ? -20.109 -7.645 -22.625 1 97.88 277 GLN B CA 1
ATOM 4709 C C . GLN B 1 277 ? -20.156 -8.406 -21.297 1 97.88 277 GLN B C 1
ATOM 4711 O O . GLN B 1 277 ? -20.391 -7.82 -20.25 1 97.88 277 GLN B O 1
ATOM 4716 N N . ASP B 1 278 ? -19.953 -9.719 -21.391 1 98.19 278 ASP B N 1
ATOM 4717 C CA . ASP B 1 278 ? -20 -10.547 -20.188 1 98.19 278 ASP B CA 1
ATOM 4718 C C . ASP B 1 278 ? -18.812 -10.266 -19.281 1 98.19 278 ASP B C 1
ATOM 4720 O O . ASP B 1 278 ? -18.938 -10.305 -18.047 1 98.19 278 ASP B O 1
ATOM 4724 N N . MET B 1 279 ? -17.672 -10.016 -19.875 1 98.06 279 MET B N 1
ATOM 4725 C CA . MET B 1 279 ? -16.5 -9.594 -19.094 1 98.06 279 MET B CA 1
ATOM 4726 C C . MET B 1 279 ? -16.812 -8.344 -18.281 1 98.06 279 MET B C 1
ATOM 4728 O O . MET B 1 279 ? -16.453 -8.242 -17.109 1 98.06 279 MET B O 1
ATOM 4732 N N . GLU B 1 280 ? -17.484 -7.379 -18.906 1 96.69 280 GLU B N 1
ATOM 4733 C CA . GLU B 1 280 ? -17.828 -6.125 -18.25 1 96.69 280 GLU B CA 1
ATOM 4734 C C . GLU B 1 280 ? -18.75 -6.367 -17.047 1 96.69 280 GLU B C 1
ATOM 4736 O O . GLU B 1 280 ? -18.594 -5.719 -16 1 96.69 280 GLU B O 1
ATOM 4741 N N . LEU B 1 281 ? -19.656 -7.258 -17.188 1 95.81 281 LEU B N 1
ATOM 4742 C CA . LEU B 1 281 ? -20.547 -7.602 -16.078 1 95.81 281 LEU B CA 1
ATOM 4743 C C . LEU B 1 281 ? -19.781 -8.195 -14.914 1 95.81 281 LEU B C 1
ATOM 4745 O O . LEU B 1 281 ? -20.016 -7.84 -13.758 1 95.81 281 LEU B O 1
ATOM 4749 N N . LEU B 1 282 ? -18.844 -9.07 -15.227 1 95.75 282 LEU B N 1
ATOM 4750 C CA . LEU B 1 282 ? -18.016 -9.664 -14.18 1 95.75 282 LEU B CA 1
ATOM 4751 C C . LEU B 1 282 ? -17.109 -8.625 -13.539 1 95.75 282 LEU B C 1
ATOM 4753 O O . LEU B 1 282 ? -16.891 -8.648 -12.328 1 95.75 282 LEU B O 1
ATOM 4757 N N . ASN B 1 283 ? -16.594 -7.703 -14.352 1 94.19 283 ASN B N 1
ATOM 4758 C CA . ASN B 1 283 ? -15.664 -6.676 -13.891 1 94.19 283 ASN B CA 1
ATOM 4759 C C . ASN B 1 283 ? -16.344 -5.691 -12.945 1 94.19 283 ASN B C 1
ATOM 4761 O O . ASN B 1 283 ? -15.695 -5.059 -12.117 1 94.19 283 ASN B O 1
ATOM 4765 N N . ASN B 1 284 ? -17.625 -5.555 -13.055 1 88.75 284 ASN B N 1
ATOM 4766 C CA . ASN B 1 284 ? -18.344 -4.492 -12.359 1 88.75 284 ASN B CA 1
ATOM 4767 C C . ASN B 1 284 ? -19.203 -5.047 -11.227 1 88.75 284 ASN B C 1
ATOM 4769 O O . ASN B 1 284 ? -20.141 -4.387 -10.766 1 88.75 284 ASN B O 1
ATOM 4773 N N . LEU B 1 285 ? -18.844 -6.273 -10.812 1 86.56 285 LEU B N 1
ATOM 4774 C CA . LEU B 1 285 ? -19.578 -6.828 -9.68 1 86.56 285 LEU B CA 1
ATOM 4775 C C . LEU B 1 285 ? -19.344 -5.996 -8.422 1 86.56 285 LEU B C 1
ATOM 4777 O O . LEU B 1 285 ? -18.234 -5.535 -8.172 1 86.56 285 LEU B O 1
ATOM 4781 N N . GLU B 1 286 ? -20.469 -5.555 -7.848 1 68.25 286 GLU B N 1
ATOM 4782 C CA . GLU B 1 286 ? -20.359 -4.855 -6.57 1 68.25 286 GLU B CA 1
ATOM 4783 C C . GLU B 1 286 ? -20.109 -5.836 -5.426 1 68.25 286 GLU B C 1
ATOM 4785 O O . GLU B 1 286 ? -20.859 -6.785 -5.234 1 68.25 286 GLU B O 1
ATOM 4790 N N . VAL B 1 287 ? -18.922 -6.027 -5.09 1 61.03 287 VAL B N 1
ATOM 4791 C CA . VAL B 1 287 ? -18.656 -6.957 -3.996 1 61.03 287 VAL B CA 1
ATOM 4792 C C . VAL B 1 287 ? -18.203 -6.184 -2.76 1 61.03 287 VAL B C 1
ATOM 4794 O O . VAL B 1 287 ? -17.5 -5.18 -2.875 1 61.03 287 VAL B O 1
ATOM 4797 N N . TYR B 1 288 ? -18.984 -6.527 -1.578 1 58.31 288 TYR B N 1
ATOM 4798 C CA . TYR B 1 288 ? -18.734 -5.902 -0.282 1 58.31 288 TYR B CA 1
ATOM 4799 C C . TYR B 1 288 ? -17.922 -6.816 0.621 1 58.31 288 TYR B C 1
ATOM 4801 O O . TYR B 1 288 ? -18.109 -8.039 0.614 1 58.31 288 TYR B O 1
ATOM 4809 N N . GLY B 1 289 ? -16.656 -6.656 0.85 1 58.81 289 GLY B N 1
ATOM 4810 C CA . GLY B 1 289 ? -15.914 -7.332 1.903 1 58.81 289 GLY B CA 1
ATOM 4811 C C . GLY B 1 289 ? -14.406 -7.191 1.753 1 58.81 289 GLY B C 1
ATOM 4812 O O . GLY B 1 289 ? -13.922 -6.754 0.709 1 58.81 289 GLY B O 1
ATOM 4813 N N . VAL B 1 290 ? -13.836 -7.395 2.865 1 57.56 290 VAL B N 1
ATOM 4814 C CA . VAL B 1 290 ? -12.383 -7.359 2.916 1 57.56 290 VAL B CA 1
ATOM 4815 C C . VAL B 1 290 ? -11.828 -8.781 2.803 1 57.56 290 VAL B C 1
ATOM 4817 O O . VAL B 1 290 ? -12.266 -9.68 3.518 1 57.56 290 VAL B O 1
ATOM 4820 N N . PHE B 1 291 ? -11.016 -8.945 1.841 1 63.69 291 PHE B N 1
ATOM 4821 C CA . PHE B 1 291 ? -10.531 -10.305 1.595 1 63.69 291 PHE B CA 1
ATOM 4822 C C . PHE B 1 291 ? -9.047 -10.414 1.908 1 63.69 291 PHE B C 1
ATOM 4824 O O . PHE B 1 291 ? -8.469 -11.5 1.823 1 63.69 291 PHE B O 1
ATOM 4831 N N . SER B 1 292 ? -8.586 -9.273 2.59 1 61.16 292 SER B N 1
ATOM 4832 C CA . SER B 1 292 ? -7.148 -9.359 2.814 1 61.16 292 SER B CA 1
ATOM 4833 C C . SER B 1 292 ? -6.832 -10.172 4.07 1 61.16 292 SER B C 1
ATOM 4835 O O . SER B 1 292 ? -7.547 -10.078 5.07 1 61.16 292 SER B O 1
ATOM 4837 N N . ASP B 1 293 ? -5.789 -11.016 4.047 1 73.81 293 ASP B N 1
ATOM 4838 C CA . ASP B 1 293 ? -5.41 -11.938 5.113 1 73.81 293 ASP B CA 1
ATOM 4839 C C . ASP B 1 293 ? -4.07 -11.547 5.73 1 73.81 293 ASP B C 1
ATOM 4841 O O . ASP B 1 293 ? -3.602 -12.188 6.672 1 73.81 293 ASP B O 1
ATOM 4845 N N . SER B 1 294 ? -3.635 -10.383 5.457 1 83.06 294 SER B N 1
ATOM 4846 C CA . SER B 1 294 ? -2.266 -10.156 5.91 1 83.06 294 SER B CA 1
ATOM 4847 C C . SER B 1 294 ? -2.225 -9.836 7.402 1 83.06 294 SER B C 1
ATOM 4849 O O . SER B 1 294 ? -1.253 -10.164 8.086 1 83.06 294 SER B O 1
ATOM 4851 N N . TYR B 1 295 ? -3.242 -9.219 7.926 1 84.06 295 TYR B N 1
ATOM 4852 C CA . TYR B 1 295 ? -3.273 -8.922 9.352 1 84.06 295 TYR B CA 1
ATOM 4853 C C . TYR B 1 295 ? -3.299 -10.203 10.18 1 84.06 295 TYR B C 1
ATOM 4855 O O . TYR B 1 295 ? -2.59 -10.32 11.18 1 84.06 295 TYR B O 1
ATOM 4863 N N . SER B 1 296 ? -4.094 -11.102 9.711 1 83.56 296 SER B N 1
ATOM 4864 C CA . SER B 1 296 ? -4.211 -12.367 10.422 1 83.56 296 SER B CA 1
ATOM 4865 C C . SER B 1 296 ? -2.914 -13.164 10.344 1 83.56 296 SER B C 1
ATOM 4867 O O . SER B 1 296 ? -2.652 -14.023 11.195 1 83.56 296 SER B O 1
ATOM 4869 N N . MET B 1 297 ? -2.164 -12.852 9.375 1 86.38 297 MET B N 1
ATOM 4870 C CA . MET B 1 297 ? -0.939 -13.617 9.164 1 86.38 297 MET B CA 1
ATOM 4871 C C . MET B 1 297 ? 0.239 -12.969 9.875 1 86.38 297 MET B C 1
ATOM 4873 O O . MET B 1 297 ? 1.032 -13.656 10.523 1 86.38 297 MET B O 1
ATOM 4877 N N . PHE B 1 298 ? 0.333 -11.641 9.797 1 91.12 298 PHE B N 1
ATOM 4878 C CA . PHE B 1 298 ? 1.578 -10.984 10.188 1 91.12 298 PHE B CA 1
ATOM 4879 C C . PHE B 1 298 ? 1.335 -9.969 11.289 1 91.12 298 PHE B C 1
ATOM 4881 O O . PHE B 1 298 ? 2.283 -9.43 11.867 1 91.12 298 PHE B O 1
ATOM 4888 N N . GLY B 1 299 ? 0.047 -9.633 11.57 1 88.94 299 GLY B N 1
ATOM 4889 C CA . GLY B 1 299 ? -0.271 -8.609 12.555 1 88.94 299 GLY B CA 1
ATOM 4890 C C . GLY B 1 299 ? -0.268 -7.207 11.984 1 88.94 299 GLY B C 1
ATOM 4891 O O . GLY B 1 299 ? -0.353 -6.227 12.727 1 88.94 299 GLY B O 1
ATOM 4892 N N . ILE B 1 300 ? -0.136 -7.102 10.672 1 89.44 300 ILE B N 1
ATOM 4893 C CA . ILE B 1 300 ? -0.242 -5.797 10.031 1 89.44 300 ILE B CA 1
ATOM 4894 C C . ILE B 1 300 ? -0.961 -5.941 8.688 1 89.44 300 ILE B C 1
ATOM 4896 O O . ILE B 1 300 ? -0.944 -7.016 8.078 1 89.44 300 ILE B O 1
ATOM 4900 N N . ASN B 1 301 ? -1.565 -4.859 8.234 1 85.94 301 ASN B N 1
ATOM 4901 C CA . ASN B 1 301 ? -2.289 -4.832 6.969 1 85.94 301 ASN B CA 1
ATOM 4902 C C . ASN B 1 301 ? -1.407 -4.328 5.832 1 85.94 301 ASN B C 1
ATOM 4904 O O . ASN B 1 301 ? -1.156 -3.127 5.719 1 85.94 301 ASN B O 1
ATOM 4908 N N . ILE B 1 302 ? -1.024 -5.18 4.988 1 81.31 302 ILE B N 1
ATOM 4909 C CA . ILE B 1 302 ? -0.131 -4.84 3.889 1 81.31 302 ILE B CA 1
ATOM 4910 C C . ILE B 1 302 ? -0.95 -4.41 2.674 1 81.31 302 ILE B C 1
ATOM 4912 O O . ILE B 1 302 ? -0.413 -3.824 1.729 1 81.31 302 ILE B O 1
ATOM 4916 N N . GLU B 1 303 ? -2.291 -4.52 2.611 1 69.31 303 GLU B N 1
ATOM 4917 C CA . GLU B 1 303 ? -3.088 -4.258 1.415 1 69.31 303 GLU B CA 1
ATOM 4918 C C . GLU B 1 303 ? -3.42 -2.775 1.283 1 69.31 303 GLU B C 1
ATOM 4920 O O . GLU B 1 303 ? -3.463 -2.053 2.281 1 69.31 303 GLU B O 1
#

Radius of gyration: 26.27 Å; Cα contacts (8 Å, |Δi|>4): 1238; chains: 2; bounding box: 53×82×51 Å

Organism: NCBI:txid5963

pLDDT: mean 94.34, std 7.56, range [57.56, 98.94]

Sequence (606 aa):
MKVTLSSGHEMPLLIYGTYKVYPDIIPSCLQAALDAGFRHIDTASMYGNEEAIGTFFKNSTYTRDSVFITTKVWPSQYRDIKTACEESLQRLQTDYIDLYLLHWPLALKSTGPGIPKYNPSPNNFENIDRYPLYLAWQQMEELVRLGKVRSIGVSNWNVSLLNDMLSYATIPPACNQFETHIFNPKHKLIEFCLRNNVIPLGFRVVFTPPNEPRYKFKESTNDHQLVKEFAAKYGKSSHQILIRWNLQRKSGVVVKSANPGRIQENWDAQDFTISDQDMELLNNLEVYGVFSDSYSMFGINIEMKVTLSSGHEMPLLIYGTYKVYPDIIPSCLQAALDAGFRHIDTASMYGNEEAIGTFFKNSTYTRDSVFITTKVWPSQYRDIKTACEESLQRLQTDYIDLYLLHWPLALKSTGPGIPKYNPSPNNFENIDRYPLYLAWQQMEELVRLGKVRSIGVSNWNVSLLNDMLSYATIPPACNQFETHIFNPKHKLIEFCLRNNVIPLGFRVVFTPPNEPRYKFKESTNDHQLVKEFAAKYGKSSHQILIRWNLQRKSGVVVKSANPGRIQENWDAQDFTISDQDMELLNNLEVYGVFSDSYSMFGINIE

InterPro domains:
  IPR018170 Aldo/keto reductase, conserved site [PS00063] (254-269)
  IPR018170 Aldo/keto reductase, conserved site [PS00798] (37-54)
  IPR020471 Aldo-keto reductase [PIRSF000097] (2-288)
  IPR020471 Aldo-keto reductase [PR00069] (33-57)
  IPR020471 Aldo-keto reductase [PR00069] (87-105)
  IPR020471 Aldo-keto reductase [PR00069] (140-157)
  IPR020471 Aldo-keto reductase [PR00069] (174-203)
  IPR020471 Aldo-keto reductase [PR00069] (221-245)
  IPR020471 Aldo-keto reductase [PTHR11732] (3-283)
  IPR023210 NADP-dependent oxidoreductase domain [PF00248] (30-284)
  IPR036812 NAD(P)-dependent oxidoreductase domain superfamily [G3DSA:3.20.20.100] (1-296)
  IPR036812 NAD(P)-dependent oxidoreductase domain superfamily [SSF51430] (3-285)